Protein AF-A0AAW1RFY1-F1 (afdb_monomer_lite)

Foldseek 3Di:
DDDCPPPDPVNVVVVVLLLLLLLLLQLLLLLLLCLLLFPLSLLSNLLSLLQCVQLQNDLVSSLVNVVVVCVVVVNPQDDPVSSVVSSLLSLLSNLLCVVFVQHHHPNNVVVVVVCVVVPDDQDPVSVVSNVLLVVLVVVQVVQDALVNLVVVCVVVQDPVGDDLVRLVSSQSSNSSRSSLVSCLLQVGDTPDHRDDRPPDPDPPPDVPPPDDDPDDDDDDDDDDDDDDDDDDDDDDDDPDDPDDDDPPPPPPPDPPPRHDLSLQSLVSHPPVVVVVVCVVVPHPSVLSVLLSLLLLLLSLVSSVLLVRPSSLLSNLVSLLVCQQQQAFLANSLVSDDQSSQDSPSSHHNNPGDNGPDRRHSALSQLLSLLSLLLCVQVVPDHPPHDPDPRSSGHDDPPPDDDPVLVVSVVSNVLLVVLVVVVVCVCCVVVCVVCVVPDDDDDDDDDDDDVSVVVVVVVCVVVPDDPDDDDDDDDPCCCVPPVVNVSSVSSSVSSVSSVVVVVVVVVVVVVVVVVVD

Organism: NCBI:txid381761

Structure (mmCIF, N/CA/C/O backbone):
data_AF-A0AAW1RFY1-F1
#
_entry.id   AF-A0AAW1RFY1-F1
#
loop_
_atom_site.group_PDB
_atom_site.id
_atom_site.type_symbol
_atom_site.label_atom_id
_atom_site.label_alt_id
_atom_site.label_comp_id
_atom_site.label_asym_id
_atom_site.label_entity_id
_atom_site.label_seq_id
_atom_site.pdbx_PDB_ins_code
_atom_site.Cartn_x
_atom_site.Cartn_y
_atom_site.Cartn_z
_atom_site.occupancy
_atom_site.B_iso_or_equiv
_atom_site.auth_seq_id
_atom_site.auth_comp_id
_atom_site.auth_asym_id
_atom_site.auth_atom_id
_atom_site.pdbx_PDB_model_num
ATOM 1 N N . MET A 1 1 ? -30.418 -9.109 -32.592 1.00 55.09 1 MET A N 1
ATOM 2 C CA . MET A 1 1 ? -29.618 -8.504 -31.506 1.00 55.09 1 MET A CA 1
ATOM 3 C C . MET A 1 1 ? -28.865 -7.328 -32.094 1.00 55.09 1 MET A C 1
ATOM 5 O O . MET A 1 1 ? -28.155 -7.538 -33.068 1.00 55.09 1 MET A O 1
ATOM 9 N N . ALA A 1 2 ? -29.051 -6.119 -31.567 1.00 54.75 2 ALA A N 1
ATOM 10 C CA . ALA A 1 2 ? -28.163 -5.001 -31.875 1.00 54.75 2 ALA A CA 1
ATOM 11 C C . ALA A 1 2 ? -27.027 -5.028 -30.847 1.00 54.75 2 ALA A C 1
ATOM 13 O O . ALA A 1 2 ? -27.296 -4.957 -29.650 1.00 54.75 2 ALA A O 1
ATOM 14 N N . VAL A 1 3 ? -25.782 -5.195 -31.296 1.00 58.03 3 VAL A N 1
ATOM 15 C CA . VAL A 1 3 ? -24.619 -5.046 -30.412 1.00 58.03 3 VAL A CA 1
ATOM 16 C C . VAL A 1 3 ? -24.429 -3.552 -30.183 1.00 58.03 3 VAL A C 1
ATOM 18 O O . VAL A 1 3 ? -24.352 -2.792 -31.148 1.00 58.03 3 VAL A O 1
ATOM 21 N N . ASN A 1 4 ? -24.389 -3.126 -28.922 1.00 54.69 4 ASN A N 1
ATOM 22 C CA . ASN A 1 4 ? -24.299 -1.714 -28.567 1.00 54.69 4 ASN A CA 1
ATOM 23 C C . ASN A 1 4 ? -22.846 -1.221 -28.712 1.00 54.69 4 ASN A C 1
ATOM 25 O O . ASN A 1 4 ? -22.143 -1.021 -27.728 1.00 54.69 4 ASN A O 1
ATOM 29 N N . LEU A 1 5 ? -22.379 -1.083 -29.959 1.00 64.69 5 LEU A N 1
ATOM 30 C CA . LEU A 1 5 ? -20.998 -0.744 -30.356 1.00 64.69 5 LEU A CA 1
ATOM 31 C C . LEU A 1 5 ? -20.600 0.721 -30.058 1.00 64.69 5 LEU A C 1
ATOM 33 O O . LEU A 1 5 ? -19.771 1.299 -30.755 1.00 64.69 5 LEU A O 1
ATOM 37 N N . GLY A 1 6 ? -21.222 1.330 -29.050 1.00 56.12 6 GLY A N 1
ATOM 38 C CA . GLY A 1 6 ? -21.125 2.745 -28.711 1.00 56.12 6 GLY A CA 1
ATOM 39 C C . GLY A 1 6 ? -20.911 2.969 -27.220 1.00 56.12 6 GLY A C 1
ATOM 40 O O . GLY A 1 6 ? -21.649 3.745 -26.622 1.00 56.12 6 GLY A O 1
ATOM 41 N N . SER A 1 7 ? -19.902 2.314 -26.634 1.00 74.81 7 SER A N 1
ATOM 42 C CA . SER A 1 7 ? -19.208 2.919 -25.489 1.00 74.81 7 SER A CA 1
ATOM 43 C C . SER A 1 7 ? -18.708 4.287 -25.954 1.00 74.81 7 SER A C 1
ATOM 45 O O . SER A 1 7 ? -18.074 4.398 -27.010 1.00 74.81 7 SER A O 1
ATOM 47 N N . SER A 1 8 ? -19.093 5.339 -25.241 1.00 86.94 8 SER A N 1
ATOM 48 C CA . SER A 1 8 ? -18.718 6.699 -25.593 1.00 86.94 8 SER A CA 1
ATOM 49 C C . SER A 1 8 ? -17.214 6.865 -25.429 1.00 86.94 8 SER A C 1
ATOM 51 O O . SER A 1 8 ? -16.601 6.304 -24.523 1.00 86.94 8 SER A O 1
ATOM 53 N N . ARG A 1 9 ? -16.615 7.724 -26.257 1.00 87.69 9 ARG A N 1
ATOM 54 C CA . ARG A 1 9 ? -15.227 8.154 -26.052 1.00 87.69 9 ARG A CA 1
ATOM 55 C C . ARG A 1 9 ? -15.022 8.723 -24.637 1.00 87.69 9 ARG A C 1
ATOM 57 O O . ARG A 1 9 ? -13.976 8.492 -24.050 1.00 87.69 9 ARG A O 1
ATOM 64 N N . ALA A 1 10 ? -16.036 9.403 -24.095 1.00 88.88 10 ALA A N 1
ATOM 65 C CA . ALA A 1 10 ? -16.016 9.923 -22.731 1.00 88.88 10 ALA A CA 1
ATOM 66 C C . ALA A 1 10 ? -15.965 8.812 -21.666 1.00 88.88 10 ALA A C 1
ATOM 68 O O . ALA A 1 10 ? -15.296 8.986 -20.655 1.00 88.88 10 ALA A O 1
ATOM 69 N N . ASP A 1 11 ? -16.613 7.666 -21.906 1.00 89.44 11 ASP A N 1
ATOM 70 C CA . ASP A 1 11 ? -16.596 6.527 -20.979 1.00 89.44 11 ASP A CA 1
ATOM 71 C C . ASP A 1 11 ? -15.180 5.930 -20.914 1.00 89.44 11 ASP A C 1
ATOM 73 O O . ASP A 1 11 ? -14.668 5.665 -19.832 1.00 89.44 11 ASP A O 1
ATOM 77 N N . GLN A 1 12 ? -14.518 5.799 -22.072 1.00 88.06 12 GLN A N 1
ATOM 78 C CA . GLN A 1 12 ? -13.139 5.300 -22.185 1.00 88.06 12 GLN A CA 1
ATOM 79 C C . GLN A 1 12 ? -12.105 6.269 -21.594 1.00 88.06 12 GLN A C 1
ATOM 81 O O . GLN A 1 12 ? -11.122 5.836 -20.997 1.00 88.06 12 GLN A O 1
ATOM 86 N N . GLU A 1 13 ? -12.311 7.579 -21.757 1.00 90.19 13 GLU A N 1
ATOM 87 C CA . GLU A 1 13 ? -11.468 8.603 -21.129 1.00 90.19 13 GLU A CA 1
ATOM 88 C C . GLU A 1 13 ? -11.658 8.601 -19.599 1.00 90.19 13 GLU A C 1
ATOM 90 O O . GLU A 1 13 ? -10.671 8.629 -18.867 1.00 90.19 13 GLU A O 1
ATOM 95 N N . GLN A 1 14 ? -12.892 8.437 -19.104 1.00 91.75 14 GLN A N 1
ATOM 96 C CA . GLN A 1 14 ? -13.173 8.296 -17.670 1.00 91.75 14 GLN A CA 1
ATOM 97 C C . GLN A 1 14 ? -12.602 6.996 -17.072 1.00 91.75 14 GLN A C 1
ATOM 99 O O . GLN A 1 14 ? -12.083 7.018 -15.957 1.00 91.75 14 GLN A O 1
ATOM 104 N N . GLU A 1 15 ? -12.687 5.866 -17.779 1.00 90.75 15 GLU A N 1
ATOM 105 C CA . GLU A 1 15 ? -12.119 4.585 -17.335 1.00 90.75 15 GLU A CA 1
ATOM 106 C C . GLU A 1 15 ? -10.586 4.654 -17.244 1.00 90.75 15 GLU A C 1
ATOM 108 O O . GLU A 1 15 ? -10.008 4.213 -16.250 1.00 90.75 15 GLU A O 1
ATOM 113 N N . ALA A 1 16 ? -9.925 5.294 -18.216 1.00 91.06 16 ALA A N 1
ATOM 114 C CA . ALA A 1 16 ? -8.481 5.529 -18.181 1.00 91.06 16 ALA A CA 1
ATOM 115 C C . ALA A 1 16 ? -8.053 6.469 -17.033 1.00 91.06 16 ALA A C 1
ATOM 117 O O . ALA A 1 16 ? -7.036 6.217 -16.384 1.00 91.06 16 ALA A O 1
ATOM 118 N N . ASP A 1 17 ? -8.835 7.512 -16.733 1.00 93.69 17 ASP A N 1
ATOM 119 C CA . ASP A 1 17 ? -8.596 8.384 -15.573 1.00 93.69 17 ASP A CA 1
ATOM 120 C C . ASP A 1 17 ? -8.764 7.632 -14.238 1.00 93.69 17 ASP A C 1
ATOM 122 O O . ASP A 1 17 ? -8.013 7.880 -13.290 1.00 93.69 17 ASP A O 1
ATOM 126 N N . GLN A 1 18 ? -9.719 6.698 -14.148 1.00 93.94 18 GLN A N 1
ATOM 127 C CA . GLN A 1 18 ? -9.914 5.845 -12.968 1.00 93.94 18 GLN A CA 1
ATOM 128 C C . GLN A 1 18 ? -8.784 4.815 -12.810 1.00 93.94 18 GLN A C 1
ATOM 130 O O . GLN A 1 18 ? -8.257 4.660 -11.706 1.00 93.94 18 GLN A O 1
ATOM 135 N N . GLU A 1 19 ? -8.354 4.174 -13.902 1.00 94.12 19 GLU A N 1
ATOM 136 C CA . GLU A 1 19 ? -7.176 3.296 -13.955 1.00 94.12 19 GLU A CA 1
ATOM 137 C C . GLU A 1 19 ? -5.923 4.032 -13.435 1.00 94.12 19 GLU A C 1
ATOM 139 O O . GLU A 1 19 ? -5.240 3.561 -12.520 1.00 94.12 19 GLU A O 1
ATOM 144 N N . LEU A 1 20 ? -5.661 5.235 -13.955 1.00 95.75 20 LEU A N 1
ATOM 145 C CA . LEU A 1 20 ? -4.524 6.072 -13.566 1.00 95.75 20 LEU A CA 1
ATOM 146 C C . LEU A 1 20 ? -4.574 6.492 -12.085 1.00 95.75 20 LEU A C 1
ATOM 148 O O . LEU A 1 20 ? -3.550 6.454 -11.397 1.00 95.75 20 LEU A O 1
ATOM 152 N N . GLN A 1 21 ? -5.754 6.846 -11.566 1.00 95.81 21 GLN A N 1
ATOM 153 C CA . GLN A 1 21 ? -5.946 7.158 -10.143 1.00 95.81 21 GLN A CA 1
ATOM 154 C C . GLN A 1 21 ? -5.732 5.932 -9.240 1.00 95.81 21 GLN A C 1
ATOM 156 O O . GLN A 1 21 ? -5.137 6.067 -8.166 1.00 95.81 21 GLN A O 1
ATOM 161 N N . GLY A 1 22 ? -6.151 4.740 -9.679 1.00 95.25 22 GLY A N 1
ATOM 162 C CA . GLY A 1 22 ? -5.901 3.472 -8.989 1.00 95.25 22 GLY A CA 1
ATOM 163 C C . GLY A 1 22 ? -4.406 3.196 -8.826 1.00 95.25 22 GLY A C 1
ATOM 164 O O . GLY A 1 22 ? -3.923 3.027 -7.700 1.00 95.25 22 GLY A O 1
ATOM 165 N N . TYR A 1 23 ? -3.647 3.250 -9.925 1.00 96.62 23 TYR A N 1
ATOM 166 C CA . TYR A 1 23 ? -2.191 3.075 -9.888 1.00 96.62 23 TYR A CA 1
ATOM 167 C C . TYR A 1 23 ? -1.475 4.172 -9.090 1.00 96.62 23 TYR A C 1
ATOM 169 O O . TYR A 1 23 ? -0.551 3.861 -8.339 1.00 96.62 23 TYR A O 1
ATOM 177 N N . LEU A 1 24 ? -1.905 5.437 -9.175 1.00 97.31 24 LEU A N 1
ATOM 178 C CA . LEU A 1 24 ? -1.331 6.515 -8.362 1.00 97.31 24 LEU A CA 1
ATOM 179 C C . LEU A 1 24 ? -1.543 6.266 -6.858 1.00 97.31 24 LEU A C 1
ATOM 181 O O . LEU A 1 24 ? -0.596 6.390 -6.078 1.00 97.31 24 LEU A O 1
ATOM 185 N N . ARG A 1 25 ? -2.760 5.883 -6.441 1.00 96.81 25 ARG A N 1
ATOM 186 C CA . ARG A 1 25 ? -3.075 5.556 -5.037 1.00 96.81 25 ARG A CA 1
ATOM 187 C C . ARG A 1 25 ? -2.219 4.387 -4.543 1.00 96.81 25 ARG A C 1
ATOM 189 O O . ARG A 1 25 ? -1.639 4.476 -3.460 1.00 96.81 25 ARG A O 1
ATOM 196 N N . ALA A 1 26 ? -2.090 3.331 -5.346 1.00 97.38 26 ALA A N 1
ATOM 197 C CA . ALA A 1 26 ? -1.235 2.185 -5.051 1.00 97.38 26 ALA A CA 1
ATOM 198 C C . ALA A 1 26 ? 0.246 2.585 -4.904 1.00 97.38 26 ALA A C 1
ATOM 200 O O . ALA A 1 26 ? 0.906 2.191 -3.938 1.00 97.38 26 ALA A O 1
ATOM 201 N N . LEU A 1 27 ? 0.759 3.413 -5.817 1.00 97.75 27 LEU A N 1
ATOM 202 C CA . LEU A 1 27 ? 2.154 3.855 -5.838 1.00 97.75 27 LEU A CA 1
ATOM 203 C C . LEU A 1 27 ? 2.482 4.724 -4.621 1.00 97.75 27 LEU A C 1
ATOM 205 O O . LEU A 1 27 ? 3.508 4.507 -3.977 1.00 97.75 27 LEU A O 1
ATOM 209 N N . LEU A 1 28 ? 1.597 5.659 -4.265 1.00 97.12 28 LEU A N 1
ATOM 210 C CA . LEU A 1 28 ? 1.759 6.531 -3.099 1.00 97.12 28 LEU A CA 1
ATOM 211 C C . LEU A 1 28 ? 1.783 5.744 -1.786 1.00 97.12 28 LEU A C 1
ATOM 213 O O . LEU A 1 28 ? 2.684 5.947 -0.973 1.00 97.12 28 LEU A O 1
ATOM 217 N N . LEU A 1 29 ? 0.839 4.821 -1.583 1.00 97.00 29 LEU A N 1
ATOM 218 C CA . LEU A 1 29 ? 0.779 3.998 -0.369 1.00 97.00 29 LEU A CA 1
ATOM 219 C C . LEU A 1 29 ? 2.019 3.100 -0.227 1.00 97.00 29 LEU A C 1
ATOM 221 O O . LEU A 1 29 ? 2.617 3.036 0.850 1.00 97.00 29 LEU A O 1
ATOM 225 N N . ALA A 1 30 ? 2.468 2.479 -1.321 1.00 96.88 30 ALA A N 1
ATOM 226 C CA . ALA A 1 30 ? 3.682 1.668 -1.330 1.00 96.88 30 ALA A CA 1
ATOM 227 C C . ALA A 1 30 ? 4.953 2.513 -1.109 1.00 96.88 30 ALA A C 1
ATOM 229 O O . ALA A 1 30 ? 5.841 2.110 -0.355 1.00 96.88 30 ALA A O 1
ATOM 230 N N . TYR A 1 31 ? 5.023 3.717 -1.686 1.00 96.25 31 TYR A N 1
ATOM 231 C CA . TYR A 1 31 ? 6.104 4.678 -1.450 1.00 96.25 31 TYR A CA 1
ATOM 232 C C . TYR A 1 31 ? 6.188 5.081 0.030 1.00 96.25 31 TYR A C 1
ATOM 234 O O . TYR A 1 31 ? 7.243 4.933 0.652 1.00 96.25 31 TYR A O 1
ATOM 242 N N . LEU A 1 32 ? 5.073 5.510 0.624 1.00 94.38 32 LEU A N 1
ATOM 243 C CA . LEU A 1 32 ? 4.991 5.934 2.027 1.00 94.38 32 LEU A CA 1
ATOM 244 C C . LEU A 1 32 ? 5.374 4.803 2.994 1.00 94.38 32 LEU A C 1
ATOM 246 O O . LEU A 1 32 ? 6.128 5.020 3.943 1.00 94.38 32 LEU A O 1
ATOM 250 N N . ALA A 1 33 ? 4.939 3.575 2.714 1.00 93.88 33 ALA A N 1
ATOM 251 C CA . ALA A 1 33 ? 5.344 2.391 3.465 1.00 93.88 33 ALA A CA 1
ATOM 252 C C . ALA A 1 33 ? 6.834 2.033 3.282 1.00 93.88 33 ALA A C 1
ATOM 254 O O . ALA A 1 33 ? 7.498 1.615 4.232 1.00 93.88 33 ALA A O 1
ATOM 255 N N . SER A 1 34 ? 7.404 2.235 2.091 1.00 93.44 34 SER A N 1
ATOM 256 C CA . SER A 1 34 ? 8.819 1.941 1.823 1.00 93.44 34 SER A CA 1
ATOM 257 C C . SER A 1 34 ? 9.792 2.884 2.549 1.00 93.44 34 SER A C 1
ATOM 259 O O . SER A 1 34 ? 10.891 2.455 2.908 1.00 93.44 34 SER A O 1
ATOM 261 N N . GLN A 1 35 ? 9.382 4.124 2.867 1.00 90.50 35 GLN A N 1
ATOM 262 C CA . GLN A 1 35 ? 10.161 5.032 3.729 1.00 90.50 35 GLN A CA 1
ATOM 263 C C . GLN A 1 35 ? 10.382 4.439 5.132 1.00 90.50 35 GLN A C 1
ATOM 265 O O . GLN A 1 35 ? 11.430 4.659 5.742 1.00 90.50 35 GLN A O 1
ATOM 270 N N . ASN A 1 36 ? 9.469 3.581 5.606 1.00 84.44 36 ASN A N 1
ATOM 271 C CA . ASN A 1 36 ? 9.629 2.774 6.821 1.00 84.44 36 ASN A CA 1
ATOM 272 C C . ASN A 1 36 ? 10.553 1.549 6.610 1.00 84.44 36 ASN A C 1
ATOM 274 O O . ASN A 1 36 ? 10.351 0.478 7.183 1.00 84.44 36 ASN A O 1
ATOM 278 N N . ARG A 1 37 ? 11.558 1.693 5.735 1.00 87.81 37 ARG A N 1
ATOM 279 C CA . ARG A 1 37 ? 12.596 0.710 5.373 1.00 87.81 37 ARG A CA 1
ATOM 280 C C . ARG A 1 37 ? 12.092 -0.652 4.873 1.00 87.81 37 ARG A C 1
ATOM 282 O O . ARG A 1 37 ? 12.884 -1.587 4.777 1.00 87.81 37 ARG A O 1
ATOM 289 N N . SER A 1 38 ? 10.805 -0.776 4.548 1.00 90.31 38 SER A N 1
ATOM 290 C CA . SER A 1 38 ? 10.184 -2.039 4.147 1.00 90.31 38 SER A CA 1
ATOM 291 C C . SER A 1 38 ? 10.532 -2.398 2.700 1.00 90.31 38 SER A C 1
ATOM 293 O O . SER A 1 38 ? 10.093 -1.739 1.754 1.00 90.31 38 SER A O 1
ATOM 295 N N . LEU A 1 39 ? 11.299 -3.480 2.523 1.00 91.00 39 LEU A N 1
ATOM 296 C CA . LEU A 1 39 ? 11.521 -4.098 1.211 1.00 91.00 39 LEU A CA 1
ATOM 297 C C . LEU A 1 39 ? 10.208 -4.581 0.596 1.00 91.00 39 LEU A C 1
ATOM 299 O O . LEU A 1 39 ? 10.023 -4.455 -0.610 1.00 91.00 39 LEU A O 1
ATOM 303 N N . PHE A 1 40 ? 9.304 -5.124 1.413 1.00 92.69 40 PHE A N 1
ATOM 304 C CA . PHE A 1 40 ? 8.016 -5.617 0.945 1.00 92.69 40 PHE A CA 1
ATOM 305 C C . PHE A 1 40 ? 7.193 -4.493 0.302 1.00 92.69 40 PHE A C 1
ATOM 307 O O . PHE A 1 40 ? 6.731 -4.633 -0.829 1.00 92.69 40 PHE A O 1
ATOM 314 N N . ALA A 1 41 ? 7.131 -3.325 0.947 1.00 94.38 41 ALA A N 1
ATOM 315 C CA . ALA A 1 41 ? 6.520 -2.133 0.366 1.00 94.38 41 ALA A CA 1
ATOM 316 C C . ALA A 1 41 ? 7.241 -1.651 -0.909 1.00 94.38 41 ALA A C 1
ATOM 318 O O . ALA A 1 41 ? 6.589 -1.234 -1.862 1.00 94.38 41 ALA A O 1
ATOM 319 N N . ALA A 1 42 ? 8.572 -1.763 -0.981 1.00 94.56 42 ALA A N 1
ATOM 320 C CA . ALA A 1 42 ? 9.310 -1.462 -2.210 1.00 94.56 42 ALA A CA 1
ATOM 321 C C . ALA A 1 42 ? 9.014 -2.464 -3.348 1.00 94.56 42 ALA A C 1
ATOM 323 O O . ALA A 1 42 ? 8.903 -2.047 -4.500 1.00 94.56 42 ALA A O 1
ATOM 324 N N . ARG A 1 43 ? 8.806 -3.758 -3.049 1.00 94.75 43 ARG A N 1
ATOM 325 C CA . ARG A 1 43 ? 8.310 -4.750 -4.026 1.00 94.75 43 ARG A CA 1
ATOM 326 C C . ARG A 1 43 ? 6.885 -4.406 -4.475 1.00 94.75 43 ARG A C 1
ATOM 328 O O . ARG A 1 43 ? 6.623 -4.453 -5.669 1.00 94.75 43 ARG A O 1
ATOM 335 N N . CYS A 1 44 ? 6.010 -3.966 -3.569 1.00 96.00 44 CYS A N 1
ATOM 336 C CA . CYS A 1 44 ? 4.657 -3.489 -3.894 1.00 96.00 44 CYS A CA 1
ATOM 337 C C . CYS A 1 44 ? 4.667 -2.244 -4.810 1.00 96.00 44 CYS A C 1
ATOM 339 O O . CYS A 1 44 ? 3.882 -2.157 -5.757 1.00 96.00 44 CYS A O 1
ATOM 341 N N . LEU A 1 45 ? 5.594 -1.302 -4.588 1.00 97.06 45 LEU A N 1
ATOM 342 C CA . LEU A 1 45 ? 5.804 -0.140 -5.463 1.00 97.06 45 LEU A CA 1
ATOM 343 C C . LEU A 1 45 ? 6.258 -0.585 -6.857 1.00 97.06 45 LEU A C 1
ATOM 345 O O . LEU A 1 45 ? 5.671 -0.176 -7.854 1.00 97.06 45 LEU A O 1
ATOM 349 N N . VAL A 1 46 ? 7.249 -1.477 -6.925 1.00 96.62 46 VAL A N 1
ATOM 350 C CA . VAL A 1 46 ? 7.742 -2.054 -8.185 1.00 96.62 46 VAL A CA 1
ATOM 351 C C . VAL A 1 46 ? 6.636 -2.807 -8.932 1.00 96.62 46 VAL A C 1
ATOM 353 O O . VAL A 1 46 ? 6.480 -2.597 -10.130 1.00 96.62 46 VAL A O 1
ATOM 356 N N . GLN A 1 47 ? 5.820 -3.616 -8.248 1.00 95.81 47 GLN A N 1
ATOM 357 C CA . GLN A 1 47 ? 4.653 -4.276 -8.848 1.00 95.81 47 GLN A CA 1
ATOM 358 C C . GLN A 1 47 ? 3.655 -3.264 -9.428 1.00 95.81 47 GLN A C 1
ATOM 360 O O . GLN A 1 47 ? 3.137 -3.470 -10.523 1.00 95.81 47 GLN A O 1
ATOM 365 N N . THR A 1 48 ? 3.422 -2.149 -8.730 1.00 97.00 48 THR A N 1
ATOM 366 C CA . THR A 1 48 ? 2.548 -1.074 -9.222 1.00 97.00 48 THR A CA 1
ATOM 367 C C . THR A 1 48 ? 3.114 -0.443 -10.495 1.00 97.00 48 THR A C 1
ATOM 369 O O . THR A 1 48 ? 2.387 -0.269 -11.469 1.00 97.00 48 THR A O 1
ATOM 372 N N . CYS A 1 49 ? 4.421 -0.159 -10.530 1.00 97.50 49 CYS A N 1
ATOM 373 C CA . CYS A 1 49 ? 5.097 0.343 -11.728 1.00 97.50 49 CYS A CA 1
ATOM 374 C C . CYS A 1 49 ? 5.086 -0.669 -12.887 1.00 97.50 49 CYS A C 1
ATOM 376 O O . CYS A 1 49 ? 5.017 -0.251 -14.039 1.00 97.50 49 CYS A O 1
ATOM 378 N N . ILE A 1 50 ? 5.122 -1.976 -12.602 1.00 96.06 50 ILE A N 1
ATOM 379 C CA . ILE A 1 50 ? 5.014 -3.042 -13.610 1.00 96.06 50 ILE A CA 1
ATOM 380 C C . ILE A 1 50 ? 3.644 -3.018 -14.290 1.00 96.06 50 ILE A C 1
ATOM 382 O O . ILE A 1 50 ? 3.594 -2.957 -15.516 1.00 96.06 50 ILE A O 1
ATOM 386 N N . GLU A 1 51 ? 2.539 -3.016 -13.543 1.00 95.31 51 GLU A N 1
ATOM 387 C CA . GLU A 1 51 ? 1.213 -2.989 -14.178 1.00 95.31 51 GLU A CA 1
ATOM 388 C C . GLU A 1 51 ? 0.914 -1.632 -14.828 1.00 95.31 51 GLU A C 1
ATOM 390 O O . GLU A 1 51 ? 0.389 -1.613 -15.937 1.00 95.31 51 GLU A O 1
ATOM 395 N N . ALA A 1 52 ? 1.337 -0.511 -14.231 1.00 95.69 52 ALA A N 1
ATOM 396 C CA . ALA A 1 52 ? 1.216 0.806 -14.863 1.00 95.69 52 ALA A CA 1
ATOM 397 C C . ALA A 1 52 ? 1.963 0.864 -16.213 1.00 95.69 52 ALA A C 1
ATOM 399 O O . ALA A 1 52 ? 1.378 1.266 -17.221 1.00 95.69 52 ALA A O 1
ATOM 400 N N . HIS A 1 53 ? 3.213 0.376 -16.270 1.00 95.56 53 HIS A N 1
ATOM 401 C CA . HIS A 1 53 ? 3.963 0.217 -17.525 1.00 95.56 53 HIS A CA 1
ATOM 402 C C . HIS A 1 53 ? 3.189 -0.636 -18.527 1.00 95.56 53 HIS A C 1
ATOM 404 O O . HIS A 1 53 ? 3.027 -0.233 -19.674 1.00 95.56 53 HIS A O 1
ATOM 410 N N . ARG A 1 54 ? 2.671 -1.796 -18.107 1.00 94.31 54 ARG A N 1
ATOM 411 C CA . ARG A 1 54 ? 1.968 -2.729 -19.002 1.00 94.31 54 ARG A CA 1
ATOM 412 C C . ARG A 1 54 ? 0.632 -2.171 -19.502 1.00 94.31 54 ARG A C 1
ATOM 414 O O . ARG A 1 54 ? 0.299 -2.408 -20.661 1.00 94.31 54 ARG A O 1
ATOM 421 N N . SER A 1 55 ? -0.077 -1.365 -18.712 1.00 93.19 55 SER A N 1
ATOM 422 C CA . SER A 1 55 ? -1.231 -0.566 -19.160 1.00 93.19 55 SER A CA 1
ATOM 423 C C . SER A 1 55 ? -0.855 0.649 -20.026 1.00 93.19 55 SER A C 1
ATOM 425 O O . SER A 1 55 ? -1.737 1.290 -20.598 1.00 93.19 55 SER A O 1
ATOM 427 N N . GLY A 1 56 ? 0.438 0.925 -20.225 1.00 93.50 56 GLY A N 1
ATOM 428 C CA . GLY A 1 56 ? 0.938 1.989 -21.101 1.00 93.50 56 GLY A CA 1
ATOM 429 C C . GLY A 1 56 ? 0.962 3.372 -20.453 1.00 93.50 56 GLY A C 1
ATOM 430 O O . GLY A 1 56 ? 1.034 4.369 -21.167 1.00 93.50 56 GLY A O 1
ATOM 431 N N . ILE A 1 57 ? 0.889 3.436 -19.123 1.00 93.94 57 ILE A N 1
ATOM 432 C CA . ILE A 1 57 ? 0.949 4.676 -18.348 1.00 93.94 57 ILE A CA 1
ATOM 433 C C . ILE A 1 57 ? 2.407 5.126 -18.255 1.00 93.94 57 ILE A C 1
ATOM 435 O O . ILE A 1 57 ? 3.275 4.394 -17.772 1.00 93.94 57 ILE A O 1
ATOM 439 N N . SER A 1 58 ? 2.684 6.345 -18.713 1.00 93.69 58 SER A N 1
ATOM 440 C CA . SER A 1 58 ? 4.022 6.925 -18.673 1.00 93.69 58 SER A CA 1
ATOM 441 C C . SER A 1 58 ? 4.306 7.623 -17.340 1.00 93.69 58 SER A C 1
ATOM 443 O O . SER A 1 58 ? 3.407 7.985 -16.578 1.00 93.69 58 SER A O 1
ATOM 445 N N . LEU A 1 59 ? 5.587 7.909 -17.085 1.00 94.81 59 LEU A N 1
ATOM 446 C CA . LEU A 1 59 ? 6.001 8.725 -15.940 1.00 94.81 59 LEU A CA 1
ATOM 447 C C . LEU A 1 59 ? 5.324 10.111 -15.926 1.00 94.81 59 LEU A C 1
ATOM 449 O O . LEU A 1 59 ? 5.043 10.643 -14.856 1.00 94.81 59 LEU A O 1
ATOM 453 N N . ARG A 1 60 ? 5.038 10.677 -17.106 1.00 93.31 60 ARG A N 1
ATOM 454 C CA . ARG A 1 60 ? 4.402 11.992 -17.255 1.00 93.31 60 ARG A CA 1
ATOM 455 C C . ARG A 1 60 ? 2.924 11.969 -16.859 1.00 93.31 60 ARG A C 1
ATOM 457 O O . ARG A 1 60 ? 2.415 12.958 -16.339 1.00 93.31 60 ARG A O 1
ATOM 464 N N . ASP A 1 61 ? 2.249 10.844 -17.072 1.00 94.81 61 ASP A N 1
ATOM 465 C CA . ASP A 1 61 ? 0.852 10.669 -16.672 1.00 94.81 61 ASP A CA 1
ATOM 466 C C . ASP A 1 61 ? 0.756 10.538 -15.144 1.00 94.81 61 ASP A C 1
ATOM 468 O O . ASP A 1 61 ? -0.106 11.156 -14.522 1.00 94.81 61 ASP A O 1
ATOM 472 N N . LEU A 1 62 ? 1.714 9.837 -14.520 1.00 96.50 62 LEU A N 1
ATOM 473 C CA . LEU A 1 62 ? 1.867 9.787 -13.059 1.00 96.50 62 LEU A CA 1
ATOM 474 C C . LEU A 1 62 ? 2.218 11.161 -12.458 1.00 96.50 62 LEU A C 1
ATOM 476 O O . LEU A 1 62 ? 1.664 11.527 -11.424 1.00 96.50 62 LEU A O 1
ATOM 480 N N . GLU A 1 63 ? 3.093 11.942 -13.099 1.00 95.94 63 GLU A N 1
ATOM 481 C CA . GLU A 1 63 ? 3.428 13.325 -12.709 1.00 95.94 63 GLU A CA 1
ATOM 482 C C . GLU A 1 63 ? 2.202 14.252 -12.785 1.00 95.94 63 GLU A C 1
ATOM 484 O O . GLU A 1 63 ? 1.916 15.001 -11.842 1.00 95.94 63 GLU A O 1
ATOM 489 N N . GLY A 1 64 ? 1.430 14.163 -13.873 1.00 95.44 64 GLY A N 1
ATOM 490 C CA . GLY A 1 64 ? 0.182 14.905 -14.048 1.00 95.44 64 GLY A CA 1
ATOM 491 C C . GLY A 1 64 ? -0.869 14.525 -13.004 1.00 95.44 64 GLY A C 1
ATOM 492 O O . GLY A 1 64 ? -1.414 15.400 -12.326 1.00 95.44 64 GLY A O 1
ATOM 493 N N . ALA A 1 65 ? -1.106 13.227 -12.810 1.00 96.50 65 ALA A N 1
ATOM 494 C CA . ALA A 1 65 ? -2.063 12.723 -11.830 1.00 96.50 65 ALA A CA 1
ATOM 495 C C . ALA A 1 65 ? -1.660 13.078 -10.387 1.00 96.50 65 ALA A C 1
ATOM 497 O O . ALA A 1 65 ? -2.512 13.502 -9.606 1.00 96.50 65 ALA A O 1
ATOM 498 N N . LEU A 1 66 ? -0.368 12.994 -10.039 1.00 96.31 66 LEU A N 1
ATOM 499 C CA . LEU A 1 66 ? 0.145 13.421 -8.732 1.00 96.31 66 LEU A CA 1
ATOM 500 C C . LEU A 1 66 ? -0.050 14.925 -8.509 1.00 96.31 66 LEU A C 1
ATOM 502 O O . LEU A 1 66 ? -0.438 15.336 -7.415 1.00 96.31 66 LEU A O 1
ATOM 506 N N . THR A 1 67 ? 0.152 15.740 -9.546 1.00 95.50 67 THR A N 1
ATOM 507 C CA . THR A 1 67 ? -0.099 17.188 -9.490 1.00 95.50 67 THR A CA 1
ATOM 508 C C . THR A 1 67 ? -1.581 17.483 -9.227 1.00 95.50 67 THR A C 1
ATOM 510 O O . THR A 1 67 ? -1.906 18.288 -8.351 1.00 95.50 67 THR A O 1
ATOM 513 N N . VAL A 1 68 ? -2.497 16.798 -9.921 1.00 95.31 68 VAL A N 1
ATOM 514 C CA . VAL A 1 68 ? -3.952 16.942 -9.717 1.00 95.31 68 VAL A CA 1
ATOM 515 C C . VAL A 1 68 ? -4.372 16.471 -8.321 1.00 95.31 68 VAL A C 1
ATOM 517 O O . VAL A 1 68 ? -5.071 17.204 -7.619 1.00 95.31 68 VAL A O 1
ATOM 520 N N . ALA A 1 69 ? -3.906 15.302 -7.876 1.00 93.75 69 ALA A N 1
ATOM 521 C CA . ALA A 1 69 ? -4.192 14.780 -6.540 1.00 93.75 69 ALA A CA 1
ATOM 522 C C . ALA A 1 69 ? -3.633 15.696 -5.433 1.00 93.75 69 ALA A C 1
ATOM 524 O O . ALA A 1 69 ? -4.295 15.926 -4.418 1.00 93.75 69 ALA A O 1
ATOM 525 N N . GLY A 1 70 ? -2.451 16.286 -5.640 1.00 91.38 70 GLY A N 1
ATOM 526 C CA . GLY A 1 70 ? -1.865 17.283 -4.744 1.00 91.38 70 GLY A CA 1
ATOM 527 C C . GLY A 1 70 ? -2.728 18.541 -4.617 1.00 91.38 70 GLY A C 1
ATOM 528 O O . GLY A 1 70 ? -2.970 18.998 -3.499 1.00 91.38 70 GLY A O 1
ATOM 529 N N . LEU A 1 71 ? -3.255 19.061 -5.732 1.00 92.19 71 LEU A N 1
ATOM 530 C CA . LEU A 1 71 ? -4.174 20.209 -5.746 1.00 92.19 71 LEU A CA 1
ATOM 531 C C . LEU A 1 71 ? -5.508 19.895 -5.048 1.00 92.19 71 LEU A C 1
ATOM 533 O O . LEU A 1 71 ? -5.964 20.687 -4.224 1.00 92.19 71 LEU A O 1
ATOM 537 N N . GLN A 1 72 ? -6.101 18.728 -5.321 1.00 90.19 72 GLN A N 1
ATOM 538 C CA . GLN A 1 72 ? -7.318 18.253 -4.643 1.00 90.19 72 GLN A CA 1
ATOM 539 C C . GLN A 1 72 ? -7.109 18.091 -3.126 1.00 90.19 72 GLN A C 1
ATOM 541 O O . GLN A 1 72 ? -7.994 18.424 -2.341 1.00 90.19 72 GLN A O 1
ATOM 546 N N . SER A 1 73 ? -5.915 17.662 -2.706 1.00 87.31 73 SER A N 1
ATOM 547 C CA . SER A 1 73 ? -5.522 17.493 -1.297 1.00 87.31 73 SER A CA 1
ATOM 548 C C . SER A 1 73 ? -5.054 18.793 -0.618 1.00 87.31 73 SER A C 1
ATOM 550 O O . SER A 1 73 ? -4.335 18.745 0.382 1.00 87.31 73 SER A O 1
ATOM 552 N N . GLY A 1 74 ? -5.365 19.969 -1.179 1.00 86.19 74 GLY A N 1
ATOM 553 C CA . GLY A 1 74 ? -4.972 21.266 -0.610 1.00 86.19 74 GLY A CA 1
ATOM 554 C C . GLY A 1 74 ? -3.455 21.483 -0.503 1.00 86.19 74 GLY A C 1
ATOM 555 O O . GLY A 1 74 ? -3.005 22.256 0.341 1.00 86.19 74 GLY A O 1
ATOM 556 N N . GLY A 1 75 ? -2.659 20.776 -1.312 1.00 78.94 75 GLY A N 1
ATOM 557 C CA . GLY A 1 75 ? -1.195 20.794 -1.281 1.00 78.94 75 GLY A CA 1
ATOM 558 C C . GLY A 1 75 ? -0.544 19.923 -0.197 1.00 78.94 75 GLY A C 1
ATOM 559 O O . GLY A 1 75 ? 0.674 19.965 -0.063 1.00 78.94 75 GLY A O 1
ATOM 560 N N . GLN A 1 76 ? -1.310 19.138 0.574 1.00 80.94 76 GLN A N 1
ATOM 561 C CA . GLN A 1 76 ? -0.806 18.409 1.756 1.00 80.94 76 GLN A CA 1
ATOM 562 C C . GLN A 1 76 ? -0.508 16.912 1.525 1.00 80.94 76 GLN A C 1
ATOM 564 O O . GLN A 1 76 ? -0.171 16.207 2.472 1.00 80.94 76 GLN A O 1
ATOM 569 N N . LEU A 1 77 ? -0.623 16.412 0.289 1.00 87.88 77 LEU A N 1
ATOM 570 C CA . LEU A 1 77 ? -0.519 14.975 -0.027 1.00 87.88 77 LEU A CA 1
ATOM 571 C C . LEU A 1 77 ? 0.885 14.380 0.205 1.00 87.88 77 LEU A C 1
ATOM 573 O O . LEU A 1 77 ? 1.011 13.259 0.691 1.00 87.88 77 LEU A O 1
ATOM 577 N N . LEU A 1 78 ? 1.920 15.134 -0.172 1.00 91.88 78 LEU A N 1
ATOM 578 C CA . LEU A 1 78 ? 3.351 14.838 -0.036 1.00 91.88 78 LEU A CA 1
ATOM 579 C C . LEU A 1 78 ? 4.114 16.169 -0.046 1.00 91.88 78 LEU A C 1
ATOM 581 O O . LEU A 1 78 ? 3.710 17.088 -0.766 1.00 91.88 78 LEU A O 1
ATOM 585 N N . ALA A 1 79 ? 5.244 16.272 0.654 1.00 91.19 79 ALA A N 1
ATOM 586 C CA . ALA A 1 79 ? 6.146 17.414 0.494 1.00 91.19 79 ALA A CA 1
ATOM 587 C C . ALA A 1 79 ? 6.785 17.422 -0.918 1.00 91.19 79 ALA A C 1
ATOM 589 O O . ALA A 1 79 ? 6.972 16.351 -1.497 1.00 91.19 79 ALA A O 1
ATOM 590 N N . PRO A 1 80 ? 7.191 18.578 -1.485 1.00 92.12 80 PRO A N 1
ATOM 591 C CA . PRO A 1 80 ? 7.726 18.639 -2.854 1.00 92.12 80 PRO A CA 1
ATOM 592 C C . PRO A 1 80 ? 8.905 17.686 -3.115 1.00 92.12 80 PRO A C 1
ATOM 594 O O . PRO A 1 80 ? 8.907 16.962 -4.104 1.00 92.12 80 PRO A O 1
ATOM 597 N N . LEU A 1 81 ? 9.850 17.588 -2.170 1.00 90.88 81 LEU A N 1
ATOM 598 C CA . LEU A 1 81 ? 10.972 16.644 -2.251 1.00 90.88 81 LEU A CA 1
ATOM 599 C C . LEU A 1 81 ? 10.513 15.174 -2.247 1.00 90.88 81 LEU A C 1
ATOM 601 O O . LEU A 1 81 ? 11.150 14.324 -2.863 1.00 90.88 81 LEU A O 1
ATOM 605 N N . GLU A 1 82 ? 9.411 14.853 -1.566 1.00 92.12 82 GLU A N 1
ATOM 606 C CA . GLU A 1 82 ? 8.837 13.504 -1.557 1.00 92.12 82 GLU A CA 1
ATOM 607 C C . GLU A 1 82 ? 8.112 13.193 -2.870 1.00 92.12 82 GLU A C 1
ATOM 609 O O . GLU A 1 82 ? 8.189 12.059 -3.334 1.00 92.12 82 GLU A O 1
ATOM 614 N N . GLN A 1 83 ? 7.473 14.186 -3.499 1.00 94.25 83 GLN A N 1
ATOM 615 C CA . GLN A 1 83 ? 6.883 14.060 -4.838 1.00 94.25 83 GLN A CA 1
ATOM 616 C C . GLN A 1 83 ? 7.974 13.799 -5.886 1.00 94.25 83 GLN A C 1
ATOM 618 O O . GLN A 1 83 ? 7.903 12.809 -6.614 1.00 94.25 83 GLN A O 1
ATOM 623 N N . GLU A 1 84 ? 9.032 14.620 -5.901 1.00 93.38 84 GLU A N 1
ATOM 624 C CA . GLU A 1 84 ? 10.216 14.421 -6.751 1.00 93.38 84 GLU A CA 1
ATOM 625 C C . GLU A 1 84 ? 10.861 13.046 -6.519 1.00 93.38 84 GLU A C 1
ATOM 627 O O . GLU A 1 84 ? 11.240 12.361 -7.468 1.00 93.38 84 GLU A O 1
ATOM 632 N N . THR A 1 85 ? 10.951 12.607 -5.260 1.00 92.94 85 THR A N 1
ATOM 633 C CA . THR A 1 85 ? 11.508 11.297 -4.898 1.00 92.94 85 THR A CA 1
ATOM 634 C C . THR A 1 85 ? 10.624 10.149 -5.394 1.00 92.94 85 THR A C 1
ATOM 636 O O . THR A 1 85 ? 11.140 9.227 -6.024 1.00 92.94 85 THR A O 1
ATOM 639 N N . ALA A 1 86 ? 9.309 10.200 -5.166 1.00 94.94 86 ALA A N 1
ATOM 640 C CA . ALA A 1 86 ? 8.370 9.167 -5.604 1.00 94.94 86 ALA A CA 1
ATOM 641 C C . ALA A 1 86 ? 8.332 9.039 -7.137 1.00 94.94 86 ALA A C 1
ATOM 643 O O . ALA A 1 86 ? 8.403 7.927 -7.663 1.00 94.94 86 ALA A O 1
ATOM 644 N N . LEU A 1 87 ? 8.306 10.166 -7.859 1.00 95.88 87 LEU A N 1
ATOM 645 C CA . LEU A 1 87 ? 8.383 10.190 -9.323 1.00 95.88 87 LEU A CA 1
ATOM 646 C C . LEU A 1 87 ? 9.752 9.720 -9.835 1.00 95.88 87 LEU A C 1
ATOM 648 O O . LEU A 1 87 ? 9.813 8.975 -10.808 1.00 95.88 87 LEU A O 1
ATOM 652 N N . SER A 1 88 ? 10.853 10.072 -9.167 1.00 95.38 88 SER A N 1
ATOM 653 C CA . SER A 1 88 ? 12.192 9.564 -9.501 1.00 95.38 88 SER A CA 1
ATOM 654 C C . SER A 1 88 ? 12.264 8.036 -9.375 1.00 95.38 88 SER A C 1
ATOM 656 O O . SER A 1 88 ? 12.756 7.360 -10.278 1.00 95.38 88 SER A O 1
ATOM 658 N N . TRP A 1 89 ? 11.701 7.467 -8.304 1.00 96.31 89 TRP A N 1
ATOM 659 C CA . TRP A 1 89 ? 11.636 6.016 -8.101 1.00 96.31 89 TRP A CA 1
ATOM 660 C C . TRP A 1 89 ? 10.756 5.329 -9.150 1.00 96.31 89 TRP A C 1
ATOM 662 O O . TRP A 1 89 ? 11.183 4.344 -9.755 1.00 96.31 89 TRP A O 1
ATOM 672 N N . ALA A 1 90 ? 9.567 5.878 -9.418 1.00 97.12 90 ALA A N 1
ATOM 673 C CA . ALA A 1 90 ? 8.697 5.413 -10.495 1.00 97.12 90 ALA A CA 1
ATOM 674 C C . ALA A 1 90 ? 9.433 5.437 -11.844 1.00 97.12 90 ALA A C 1
ATOM 676 O O . ALA A 1 90 ? 9.432 4.449 -12.572 1.00 97.12 90 ALA A O 1
ATOM 677 N N . GLY A 1 91 ? 10.145 6.528 -12.138 1.00 96.62 91 GLY A N 1
ATOM 678 C CA . GLY A 1 91 ? 10.962 6.687 -13.335 1.00 96.62 91 GLY A CA 1
ATOM 679 C C . GLY A 1 91 ? 12.060 5.634 -13.458 1.00 96.62 91 GLY A C 1
ATOM 680 O O . GLY A 1 91 ? 12.211 5.051 -14.527 1.00 96.62 91 GLY A O 1
ATOM 681 N N . PHE A 1 92 ? 12.786 5.319 -12.381 1.00 97.62 92 PHE A N 1
ATOM 682 C CA . PHE A 1 92 ? 13.782 4.242 -12.406 1.00 97.62 92 PHE A CA 1
ATOM 683 C C . PHE A 1 92 ? 13.163 2.864 -12.661 1.00 97.62 92 PHE A C 1
ATOM 685 O O . PHE A 1 92 ? 13.740 2.093 -13.429 1.00 97.62 92 PHE A O 1
ATOM 692 N N . ALA A 1 93 ? 11.998 2.559 -12.085 1.00 97.44 93 ALA A N 1
ATOM 693 C CA . ALA A 1 93 ? 11.290 1.312 -12.369 1.00 97.44 93 ALA A CA 1
ATOM 694 C C . ALA A 1 93 ? 10.828 1.258 -13.839 1.00 97.44 93 ALA A C 1
ATOM 696 O O . ALA A 1 93 ? 11.235 0.358 -14.572 1.00 97.44 93 ALA A O 1
ATOM 697 N N . LEU A 1 94 ? 10.073 2.258 -14.308 1.00 97.19 94 LEU A N 1
ATOM 698 C CA . LEU A 1 94 ? 9.551 2.333 -15.682 1.00 97.19 94 LEU A CA 1
ATOM 699 C C . LEU A 1 94 ? 10.669 2.289 -16.741 1.00 97.19 94 LEU A C 1
ATOM 701 O O . LEU A 1 94 ? 10.593 1.510 -17.689 1.00 97.19 94 LEU A O 1
ATOM 705 N N . LEU A 1 95 ? 11.757 3.045 -16.555 1.00 96.62 95 LEU A N 1
ATOM 706 C CA . LEU A 1 95 ? 12.916 3.013 -17.460 1.00 96.62 95 LEU A CA 1
ATOM 707 C C . LEU A 1 95 ? 13.651 1.662 -17.437 1.00 96.62 95 LEU A C 1
ATOM 709 O O . LEU A 1 95 ? 14.258 1.284 -18.437 1.00 96.62 95 LEU A O 1
ATOM 713 N N . THR A 1 96 ? 13.601 0.914 -16.329 1.00 98.06 96 THR A N 1
ATOM 714 C CA . THR A 1 96 ? 14.155 -0.451 -16.263 1.00 98.06 96 THR A CA 1
ATOM 715 C C . THR A 1 96 ? 13.292 -1.435 -17.052 1.00 98.06 96 THR A C 1
ATOM 717 O O . THR A 1 96 ? 13.837 -2.273 -17.769 1.00 98.06 96 THR A O 1
ATOM 720 N N . LEU A 1 97 ? 11.964 -1.302 -16.981 1.00 97.44 97 LEU A N 1
ATOM 721 C CA . LEU A 1 97 ? 11.005 -2.112 -17.744 1.00 97.44 97 LEU A CA 1
ATOM 722 C C . LEU A 1 97 ? 11.107 -1.843 -19.254 1.00 97.44 97 LEU A C 1
ATOM 724 O O . LEU A 1 97 ? 11.096 -2.788 -20.045 1.00 97.44 97 LEU A O 1
ATOM 728 N N . GLU A 1 98 ? 11.307 -0.579 -19.642 1.00 95.94 98 GLU A N 1
ATOM 729 C CA . GLU A 1 98 ? 11.687 -0.176 -21.002 1.00 95.94 98 GLU A CA 1
ATOM 730 C C . GLU A 1 98 ? 13.011 -0.839 -21.432 1.00 95.94 98 GLU A C 1
ATOM 732 O O . GLU A 1 98 ? 13.060 -1.522 -22.454 1.00 95.94 98 GLU A O 1
ATOM 737 N N . ALA A 1 99 ? 14.079 -0.699 -20.637 1.00 96.75 99 ALA A N 1
ATOM 738 C CA . ALA A 1 99 ? 15.428 -1.155 -20.995 1.00 96.75 99 ALA A CA 1
ATOM 739 C C . ALA A 1 99 ? 15.592 -2.686 -21.114 1.00 96.75 99 ALA A C 1
ATOM 741 O O . ALA A 1 99 ? 16.520 -3.154 -21.780 1.00 96.75 99 ALA A O 1
ATOM 742 N N . ILE A 1 100 ? 14.716 -3.474 -20.482 1.00 97.31 100 ILE A N 1
ATOM 743 C CA . ILE A 1 100 ? 14.668 -4.941 -20.634 1.00 97.31 100 ILE A CA 1
ATOM 744 C C . ILE A 1 100 ? 13.560 -5.418 -21.582 1.00 97.31 100 ILE A C 1
ATOM 746 O O . ILE A 1 100 ? 13.467 -6.619 -21.839 1.00 97.31 100 ILE A O 1
ATOM 750 N N . GLY A 1 101 ? 12.742 -4.506 -22.115 1.00 95.81 101 GLY A N 1
ATOM 751 C CA . GLY A 1 101 ? 11.658 -4.815 -23.043 1.00 95.81 101 GLY A CA 1
ATOM 752 C C . GLY A 1 101 ? 10.557 -5.683 -22.433 1.00 95.81 101 GLY A C 1
ATOM 753 O O . GLY A 1 101 ? 10.222 -6.716 -23.011 1.00 95.81 101 GLY A O 1
ATOM 754 N N . VAL A 1 102 ? 10.007 -5.291 -21.277 1.00 95.56 102 VAL A N 1
ATOM 755 C CA . VAL A 1 102 ? 8.756 -5.890 -20.770 1.00 95.56 102 VAL A CA 1
ATOM 756 C C . VAL A 1 102 ? 7.606 -5.459 -21.690 1.00 95.56 102 VAL A C 1
ATOM 758 O O . VAL A 1 102 ? 7.405 -4.250 -21.857 1.00 95.56 102 VAL A O 1
ATOM 761 N N . PRO A 1 103 ? 6.848 -6.394 -22.293 1.00 93.38 103 PRO A N 1
ATOM 762 C CA . PRO A 1 103 ? 5.807 -6.055 -23.252 1.00 93.38 103 PRO A CA 1
ATOM 763 C C . PRO A 1 103 ? 4.592 -5.415 -22.579 1.00 93.38 103 PRO A C 1
ATOM 765 O O . PRO A 1 103 ? 4.223 -5.741 -21.447 1.00 93.38 103 PRO A O 1
ATOM 768 N N . LEU A 1 104 ? 3.956 -4.524 -23.333 1.00 92.81 104 LEU A N 1
ATOM 769 C CA . LEU A 1 104 ? 2.708 -3.867 -22.972 1.00 92.81 104 LEU A CA 1
ATOM 770 C C . LEU A 1 104 ? 1.518 -4.837 -23.107 1.00 92.81 104 LEU A C 1
ATOM 772 O O . LEU A 1 104 ? 1.605 -5.888 -23.743 1.00 92.81 104 LEU A O 1
ATOM 776 N N . HIS A 1 105 ? 0.374 -4.474 -22.536 1.00 88.38 105 HIS A N 1
ATOM 777 C CA . HIS A 1 105 ? -0.905 -5.108 -22.843 1.00 88.38 105 HIS A CA 1
ATOM 778 C C . HIS A 1 105 ? -1.404 -4.670 -24.227 1.00 88.38 105 HIS A C 1
ATOM 780 O O . HIS A 1 105 ? -1.186 -3.538 -24.648 1.00 88.38 105 HIS A O 1
ATOM 786 N N . THR A 1 106 ? -2.138 -5.531 -24.933 1.00 83.00 106 THR A N 1
ATOM 787 C CA . THR A 1 106 ? -2.577 -5.275 -26.321 1.00 83.00 106 THR A CA 1
ATOM 788 C C . THR A 1 106 ? -3.472 -4.035 -26.477 1.00 83.00 106 THR A C 1
ATOM 790 O O . THR A 1 106 ? -3.576 -3.458 -27.558 1.00 83.00 106 THR A O 1
ATOM 793 N N . GLU A 1 107 ? -4.114 -3.582 -25.401 1.00 81.81 107 GLU A N 1
ATOM 794 C CA . GLU A 1 107 ? -4.856 -2.315 -25.349 1.00 81.81 107 GLU A CA 1
ATOM 795 C C . GLU A 1 107 ? -3.914 -1.107 -25.198 1.00 81.81 107 GLU A C 1
ATOM 797 O O . GLU A 1 107 ? -4.093 -0.086 -25.863 1.00 81.81 107 GLU A O 1
ATOM 802 N N . ALA A 1 108 ? -2.855 -1.250 -24.401 1.00 81.88 108 ALA A N 1
ATOM 803 C CA . ALA A 1 108 ? -1.796 -0.263 -24.228 1.00 81.88 108 ALA A CA 1
ATOM 804 C C . ALA A 1 108 ? -0.940 -0.085 -25.493 1.00 81.88 108 ALA A C 1
ATOM 806 O O . ALA A 1 108 ? -0.623 1.045 -25.851 1.00 81.88 108 ALA A O 1
ATOM 807 N N . GLU A 1 109 ? -0.652 -1.155 -26.241 1.00 83.00 109 GLU A N 1
ATOM 808 C CA . GLU A 1 109 ? 0.002 -1.069 -27.560 1.00 83.00 109 GLU A CA 1
ATOM 809 C C . GLU A 1 109 ? -0.801 -0.181 -28.530 1.00 83.00 109 GLU A C 1
ATOM 811 O O . GLU A 1 109 ? -0.242 0.661 -29.236 1.00 83.00 109 GLU A O 1
ATOM 816 N N . ARG A 1 110 ? -2.138 -0.304 -28.514 1.00 77.75 110 ARG A N 1
ATOM 817 C CA . ARG A 1 110 ? -3.057 0.522 -29.320 1.00 77.75 110 ARG A CA 1
ATOM 818 C C . ARG A 1 110 ? -3.132 1.977 -28.838 1.00 77.75 110 ARG A C 1
ATOM 820 O O . ARG A 1 110 ? -3.368 2.857 -29.668 1.00 77.75 110 ARG A O 1
ATOM 827 N N . ARG A 1 111 ? -2.934 2.240 -27.536 1.00 77.00 111 ARG A N 1
ATOM 828 C CA . ARG A 1 111 ? -2.754 3.599 -26.981 1.00 77.00 111 ARG A CA 1
ATOM 829 C C . ARG A 1 111 ? -1.411 4.187 -27.447 1.00 77.00 111 ARG A C 1
ATOM 831 O O . ARG A 1 111 ? -1.391 5.233 -28.095 1.00 77.00 111 ARG A O 1
ATOM 838 N N . GLY A 1 112 ? -0.306 3.479 -27.209 1.00 73.44 112 GLY A N 1
ATOM 839 C CA . GLY A 1 112 ? 1.063 3.907 -27.523 1.00 73.44 112 GLY A CA 1
ATOM 840 C C . GLY A 1 112 ? 1.299 4.205 -29.006 1.00 73.44 112 GLY A C 1
ATOM 841 O O . GLY A 1 112 ? 1.893 5.230 -29.337 1.00 73.44 112 GLY A O 1
ATOM 842 N N . ALA A 1 113 ? 0.734 3.397 -29.909 1.00 71.88 113 ALA A N 1
ATOM 843 C CA . ALA A 1 113 ? 0.799 3.625 -31.358 1.00 71.88 113 ALA A CA 1
ATOM 844 C C . ALA A 1 113 ? 0.163 4.954 -31.827 1.00 71.88 113 ALA A C 1
ATOM 846 O O . ALA A 1 113 ? 0.415 5.381 -32.951 1.00 71.88 113 ALA A O 1
ATOM 847 N N . ARG A 1 114 ? -0.651 5.614 -30.988 1.00 66.75 114 ARG A N 1
ATOM 848 C CA . ARG A 1 114 ? -1.194 6.967 -31.230 1.00 66.75 114 ARG A CA 1
ATOM 849 C C . ARG A 1 114 ? -0.420 8.066 -30.496 1.00 66.75 114 ARG A C 1
ATOM 851 O O . ARG A 1 114 ? -0.483 9.218 -30.903 1.00 66.75 114 ARG A O 1
ATOM 858 N N . ALA A 1 115 ? 0.283 7.724 -29.416 1.00 67.94 115 ALA A N 1
ATOM 859 C CA . ALA A 1 115 ? 1.055 8.666 -28.606 1.00 67.94 115 ALA A CA 1
ATOM 860 C C . ALA A 1 115 ? 2.477 8.912 -29.147 1.00 67.94 115 ALA A C 1
ATOM 862 O O . ALA A 1 115 ? 3.061 9.954 -28.862 1.00 67.94 115 ALA A O 1
ATOM 863 N N . GLY A 1 116 ? 3.025 7.985 -29.943 1.00 60.75 116 GLY A N 1
ATOM 864 C CA . GLY A 1 116 ? 4.409 8.030 -30.440 1.00 60.75 116 GLY A CA 1
ATOM 865 C C . GLY A 1 116 ? 4.785 9.241 -31.308 1.00 60.75 116 GLY A C 1
ATOM 866 O O . GLY A 1 116 ? 5.966 9.541 -31.435 1.00 60.75 116 GLY A O 1
ATOM 867 N N . GLU A 1 117 ? 3.819 9.980 -31.864 1.00 58.28 117 GLU A N 1
ATOM 868 C CA . GLU A 1 117 ? 4.086 11.245 -32.576 1.00 58.28 117 GLU A CA 1
ATOM 869 C C . GLU A 1 117 ? 4.314 12.440 -31.627 1.00 58.28 117 GLU A C 1
ATOM 871 O O . GLU A 1 117 ? 4.736 13.509 -32.069 1.00 58.28 117 GLU A O 1
ATOM 876 N N . LEU A 1 118 ? 4.054 12.274 -30.324 1.00 57.44 118 LEU A N 1
ATOM 877 C CA . LEU A 1 118 ? 4.159 13.320 -29.304 1.00 57.44 118 LEU A CA 1
ATOM 878 C C . LEU A 1 118 ? 5.332 13.100 -28.327 1.00 57.44 118 LEU A C 1
ATOM 880 O O . LEU A 1 118 ? 5.275 13.580 -27.190 1.00 57.44 118 LEU A O 1
ATOM 884 N N . GLU A 1 119 ? 6.385 12.377 -28.741 1.00 58.69 119 GLU A N 1
ATOM 885 C CA . GLU A 1 119 ? 7.570 12.128 -27.905 1.00 58.69 119 GLU A CA 1
ATOM 886 C C . GLU A 1 119 ? 8.253 13.457 -27.529 1.00 58.69 119 GLU A C 1
ATOM 888 O O . GLU A 1 119 ? 8.932 14.110 -28.325 1.00 58.69 119 GLU A O 1
ATOM 893 N N . ALA A 1 120 ? 8.017 13.892 -26.290 1.00 56.41 120 ALA A N 1
ATOM 894 C CA . ALA A 1 120 ? 8.518 15.155 -25.774 1.00 56.41 120 ALA A CA 1
ATOM 895 C C . ALA A 1 120 ? 10.044 15.122 -25.593 1.00 56.41 120 ALA A C 1
ATOM 897 O O . ALA A 1 120 ? 10.643 14.070 -25.381 1.00 56.41 120 ALA A O 1
ATOM 898 N N . ALA A 1 121 ? 10.675 16.300 -25.628 1.00 63.75 121 ALA A N 1
ATOM 899 C CA . ALA A 1 121 ? 12.123 16.436 -25.506 1.00 63.75 121 ALA A CA 1
ATOM 900 C C . ALA A 1 121 ? 12.661 15.784 -24.214 1.00 63.75 121 ALA A C 1
ATOM 902 O O . ALA A 1 121 ? 12.520 16.339 -23.122 1.00 63.75 121 ALA A O 1
ATOM 903 N N . VAL A 1 122 ? 13.303 14.618 -24.363 1.00 75.81 122 VAL A N 1
ATOM 904 C CA . VAL A 1 122 ? 13.916 13.846 -23.272 1.00 75.81 122 VAL A CA 1
ATOM 905 C C . VAL A 1 122 ? 14.864 14.744 -22.482 1.00 75.81 122 VAL A C 1
ATOM 907 O O . VAL A 1 122 ? 15.847 15.262 -23.018 1.00 75.81 122 VAL A O 1
ATOM 910 N N . THR A 1 123 ? 14.576 14.934 -21.196 1.00 85.62 123 THR A N 1
ATOM 911 C CA . THR A 1 123 ? 15.364 15.846 -20.361 1.00 85.62 123 THR A CA 1
ATOM 912 C C . THR A 1 123 ? 16.772 15.295 -20.123 1.00 85.62 123 THR A C 1
ATOM 914 O O . THR A 1 123 ? 16.997 14.083 -20.088 1.00 85.62 123 THR A O 1
ATOM 917 N N . ALA A 1 124 ? 17.745 16.181 -19.888 1.00 88.44 124 ALA A N 1
ATOM 918 C CA . ALA A 1 124 ? 19.108 15.766 -19.542 1.00 88.44 124 ALA A CA 1
ATOM 919 C C . ALA A 1 124 ? 19.148 14.876 -18.277 1.00 88.44 124 ALA A C 1
ATOM 921 O O . ALA A 1 124 ? 19.972 13.966 -18.188 1.00 88.44 124 ALA A O 1
ATOM 922 N N . ALA A 1 125 ? 18.217 15.089 -17.337 1.00 87.50 125 ALA A N 1
ATOM 923 C CA . ALA A 1 125 ? 18.029 14.240 -16.163 1.00 87.50 125 ALA A CA 1
ATOM 924 C C . ALA A 1 125 ? 17.564 12.823 -16.548 1.00 87.50 125 ALA A C 1
ATOM 926 O O . ALA A 1 125 ? 18.197 11.846 -16.148 1.00 87.50 125 ALA A O 1
ATOM 927 N N . GLN A 1 126 ? 16.533 12.700 -17.392 1.00 90.12 126 GLN A N 1
ATOM 928 C CA . GLN A 1 126 ? 16.036 11.412 -17.892 1.00 90.12 126 GLN A CA 1
ATOM 929 C C . GLN A 1 126 ? 17.093 10.668 -18.728 1.00 90.12 126 GLN A C 1
ATOM 931 O O . GLN A 1 126 ? 17.219 9.447 -18.622 1.00 90.12 126 GLN A O 1
ATOM 936 N N . GLN A 1 127 ? 17.922 11.380 -19.502 1.00 93.06 127 GLN A N 1
ATOM 937 C CA . GLN A 1 127 ? 19.069 10.772 -20.188 1.00 93.06 127 GLN A CA 1
ATOM 938 C C . GLN A 1 127 ? 20.120 10.245 -19.191 1.00 93.06 127 GLN A C 1
ATOM 940 O O . GLN A 1 127 ? 20.695 9.177 -19.411 1.00 93.06 127 GLN A O 1
ATOM 945 N N . GLY A 1 128 ? 20.353 10.953 -18.081 1.00 94.50 128 GLY A N 1
ATOM 946 C CA . GLY A 1 128 ? 21.182 10.479 -16.969 1.00 94.50 128 GLY A CA 1
ATOM 947 C C . GLY A 1 128 ? 20.618 9.215 -16.312 1.00 94.50 128 GLY A C 1
ATOM 948 O O . GLY A 1 128 ? 21.353 8.244 -16.128 1.00 94.50 128 GLY A O 1
ATOM 949 N N . MET A 1 129 ? 19.308 9.187 -16.042 1.00 95.62 129 MET A N 1
ATOM 950 C CA . MET A 1 129 ? 18.607 8.013 -15.508 1.00 95.62 129 MET A CA 1
ATOM 951 C C . MET A 1 129 ? 18.725 6.806 -16.447 1.00 95.62 129 MET A C 1
ATOM 953 O O . MET A 1 129 ? 19.168 5.750 -16.004 1.00 95.62 129 MET A O 1
ATOM 957 N N . ARG A 1 130 ? 18.435 6.965 -17.750 1.00 96.12 130 ARG A N 1
ATOM 958 C CA . ARG A 1 130 ? 18.577 5.892 -18.759 1.00 96.12 130 ARG A CA 1
ATOM 959 C C . ARG A 1 130 ? 20.002 5.310 -18.808 1.00 96.12 130 ARG A C 1
ATOM 961 O O . ARG A 1 130 ? 20.152 4.100 -18.953 1.00 96.12 130 ARG A O 1
ATOM 968 N N . ARG A 1 131 ? 21.050 6.129 -18.626 1.00 96.94 131 ARG A N 1
ATOM 969 C CA . ARG A 1 131 ? 22.447 5.644 -18.538 1.00 96.94 131 ARG A CA 1
ATOM 970 C C . ARG A 1 131 ? 22.715 4.830 -17.268 1.00 96.94 131 ARG A C 1
ATOM 972 O O . ARG A 1 131 ? 23.360 3.789 -17.362 1.00 96.94 131 ARG A O 1
ATOM 979 N N . LEU A 1 132 ? 22.219 5.278 -16.109 1.00 96.94 132 LEU A N 1
ATOM 980 C CA . LEU A 1 132 ? 22.351 4.530 -14.852 1.00 96.94 132 LEU A CA 1
ATOM 981 C C . LEU A 1 132 ? 21.604 3.191 -14.924 1.00 96.94 132 LEU A C 1
ATOM 983 O O . LEU A 1 132 ? 22.172 2.168 -14.558 1.00 96.94 132 LEU A O 1
ATOM 987 N N . VAL A 1 133 ? 20.382 3.185 -15.468 1.00 97.69 133 VAL A N 1
ATOM 988 C CA . VAL A 1 133 ? 19.597 1.965 -15.707 1.00 97.69 133 VAL A CA 1
ATOM 989 C C . VAL A 1 133 ? 20.374 0.980 -16.577 1.00 97.69 133 VAL A C 1
ATOM 991 O O . VAL A 1 133 ? 20.590 -0.146 -16.141 1.00 97.69 133 VAL A O 1
ATOM 994 N N . ALA A 1 134 ? 20.861 1.396 -17.752 1.00 97.44 134 ALA A N 1
ATOM 995 C CA . ALA A 1 134 ? 21.628 0.517 -18.640 1.00 97.44 134 ALA A CA 1
ATOM 996 C C . ALA A 1 134 ? 22.858 -0.091 -17.937 1.00 97.44 134 ALA A C 1
ATOM 998 O O . ALA A 1 134 ? 23.033 -1.309 -17.937 1.00 97.44 134 ALA A O 1
ATOM 999 N N . GLN A 1 135 ? 23.653 0.737 -17.248 1.00 97.31 135 GLN A N 1
ATOM 1000 C CA . GLN A 1 135 ? 24.810 0.275 -16.476 1.00 97.31 135 GLN A CA 1
ATOM 1001 C C . GLN A 1 135 ? 24.419 -0.741 -15.387 1.00 97.31 135 GLN A C 1
ATOM 1003 O O . GLN A 1 135 ? 25.106 -1.747 -15.209 1.00 97.31 135 GLN A O 1
ATOM 1008 N N . THR A 1 136 ? 23.332 -0.501 -14.649 1.00 97.19 136 THR A N 1
ATOM 1009 C CA . THR A 1 136 ? 22.879 -1.404 -13.581 1.00 97.19 136 THR A CA 1
ATOM 1010 C C . THR A 1 136 ? 22.276 -2.702 -14.129 1.00 97.19 136 THR A C 1
ATOM 1012 O O . THR A 1 136 ? 22.519 -3.760 -13.552 1.00 97.19 136 THR A O 1
ATOM 1015 N N . VAL A 1 137 ? 21.563 -2.660 -15.257 1.00 97.31 137 VAL A N 1
ATOM 1016 C CA . VAL A 1 137 ? 21.051 -3.852 -15.957 1.00 97.31 137 VAL A CA 1
ATOM 1017 C C . VAL A 1 137 ? 22.205 -4.741 -16.431 1.00 97.31 137 VAL A C 1
ATOM 1019 O O . VAL A 1 137 ? 22.163 -5.956 -16.232 1.00 97.31 137 VAL A O 1
ATOM 1022 N N . ASP A 1 138 ? 23.267 -4.161 -16.990 1.00 96.50 138 ASP A N 1
ATOM 1023 C CA . ASP A 1 138 ? 24.438 -4.929 -17.428 1.00 96.50 138 ASP A CA 1
ATOM 1024 C C . ASP A 1 138 ? 25.265 -5.463 -16.245 1.00 96.50 138 ASP A C 1
ATOM 1026 O O . ASP A 1 138 ? 25.744 -6.598 -16.291 1.00 96.50 138 ASP A O 1
ATOM 1030 N N . MET A 1 139 ? 25.350 -4.724 -15.130 1.00 96.00 139 MET A N 1
ATOM 1031 C CA . MET A 1 139 ? 25.885 -5.260 -13.870 1.00 96.00 139 MET A CA 1
ATOM 1032 C C . MET A 1 139 ? 25.063 -6.453 -13.359 1.00 96.00 139 MET A C 1
ATOM 1034 O O . MET A 1 139 ? 25.645 -7.470 -12.980 1.00 96.00 139 MET A O 1
ATOM 1038 N N . TYR A 1 140 ? 23.729 -6.362 -13.371 1.00 95.94 140 TYR A N 1
ATOM 1039 C CA . TYR A 1 140 ? 22.834 -7.440 -12.936 1.00 95.94 140 TYR A CA 1
ATOM 1040 C C . TYR A 1 140 ? 23.008 -8.698 -13.798 1.00 95.94 140 TYR A C 1
ATOM 1042 O O . TYR A 1 140 ? 23.196 -9.789 -13.259 1.00 95.94 140 TYR A O 1
ATOM 1050 N N . ARG A 1 141 ? 23.067 -8.538 -15.130 1.00 94.94 141 ARG A N 1
ATOM 1051 C CA . ARG A 1 141 ? 23.415 -9.608 -16.089 1.00 94.94 141 ARG A CA 1
ATOM 1052 C C . ARG A 1 141 ? 24.790 -10.233 -15.803 1.00 94.94 141 ARG A C 1
ATOM 1054 O O . ARG A 1 141 ? 24.962 -11.430 -16.002 1.00 94.94 141 ARG A O 1
ATOM 1061 N N . GLY A 1 142 ? 25.738 -9.458 -15.271 1.00 94.94 142 GLY A N 1
ATOM 1062 C CA . GLY A 1 142 ? 27.029 -9.924 -14.741 1.00 94.94 142 GLY A CA 1
ATOM 1063 C C . GLY A 1 142 ? 26.979 -10.598 -13.356 1.00 94.94 142 GLY A C 1
ATOM 1064 O O . GLY A 1 142 ? 28.020 -10.750 -12.709 1.00 94.94 142 GLY A O 1
ATOM 1065 N N . GLY A 1 143 ? 25.794 -10.976 -12.864 1.00 93.56 143 GLY A N 1
ATOM 1066 C CA . GLY A 1 143 ? 25.604 -11.621 -11.562 1.00 93.56 143 GLY A CA 1
ATOM 1067 C C . GLY A 1 143 ? 25.661 -10.650 -10.378 1.00 93.56 143 GLY A C 1
ATOM 1068 O O . GLY A 1 143 ? 26.219 -10.988 -9.331 1.00 93.56 143 GLY A O 1
ATOM 1069 N N . PHE A 1 144 ? 25.152 -9.425 -10.536 1.00 93.69 144 PHE A N 1
ATOM 1070 C CA . PHE A 1 144 ? 25.044 -8.435 -9.458 1.00 93.69 144 PHE A CA 1
ATOM 1071 C C . PHE A 1 144 ? 23.601 -8.300 -8.950 1.00 93.69 144 PHE A C 1
ATOM 1073 O O . PHE A 1 144 ? 22.879 -7.376 -9.314 1.00 93.69 144 PHE A O 1
ATOM 1080 N N . ASP A 1 145 ? 23.191 -9.253 -8.112 1.00 92.19 145 ASP A N 1
ATOM 1081 C CA . ASP A 1 145 ? 21.868 -9.300 -7.479 1.00 92.19 145 ASP A CA 1
ATOM 1082 C C . ASP A 1 145 ? 21.788 -8.500 -6.162 1.00 92.19 145 ASP A C 1
ATOM 1084 O O . ASP A 1 145 ? 22.790 -7.976 -5.648 1.00 92.19 145 ASP A O 1
ATOM 1088 N N . ALA A 1 146 ? 20.585 -8.396 -5.588 1.00 88.00 146 ALA A N 1
ATOM 1089 C CA . ALA A 1 146 ? 20.362 -7.646 -4.358 1.00 88.00 146 ALA A CA 1
ATOM 1090 C C . ALA A 1 146 ? 21.113 -8.243 -3.161 1.00 88.00 146 ALA A C 1
ATOM 1092 O O . ALA A 1 146 ? 21.599 -7.494 -2.311 1.00 88.00 146 ALA A O 1
ATOM 1093 N N . ARG A 1 147 ? 21.282 -9.571 -3.109 1.00 86.75 147 ARG A N 1
ATOM 1094 C CA . ARG A 1 147 ? 22.032 -10.255 -2.043 1.00 86.75 147 ARG A CA 1
ATOM 1095 C C . ARG A 1 147 ? 23.510 -9.860 -2.077 1.00 86.75 147 ARG A C 1
ATOM 1097 O O . ARG A 1 147 ? 24.062 -9.456 -1.051 1.00 86.75 147 ARG A O 1
ATOM 1104 N N . ARG A 1 148 ? 24.143 -9.899 -3.251 1.00 89.50 148 ARG A N 1
ATOM 1105 C CA . ARG A 1 148 ? 25.534 -9.472 -3.475 1.00 89.50 148 ARG A CA 1
ATOM 1106 C C . ARG A 1 148 ? 25.718 -7.982 -3.198 1.00 89.50 148 ARG A C 1
ATOM 1108 O O . ARG A 1 148 ? 26.715 -7.593 -2.587 1.00 89.50 148 ARG A O 1
ATOM 1115 N N . MET A 1 149 ? 24.745 -7.164 -3.588 1.00 88.44 149 MET A N 1
ATOM 1116 C CA . MET A 1 149 ? 24.715 -5.737 -3.282 1.00 88.44 149 MET A CA 1
ATOM 1117 C C . MET A 1 149 ? 24.659 -5.477 -1.765 1.00 88.44 149 MET A C 1
ATOM 1119 O O . MET A 1 149 ? 25.453 -4.681 -1.265 1.00 88.44 149 MET A O 1
ATOM 1123 N N . LEU A 1 150 ? 23.780 -6.148 -1.011 1.00 84.31 150 LEU A N 1
ATOM 1124 C CA . LEU A 1 150 ? 23.715 -6.020 0.453 1.00 84.31 150 LEU A CA 1
ATOM 1125 C C . LEU A 1 150 ? 25.023 -6.447 1.129 1.00 84.31 150 LEU A C 1
ATOM 1127 O O . LEU A 1 150 ? 25.501 -5.750 2.021 1.00 84.31 150 LEU A O 1
ATOM 1131 N N . LEU A 1 151 ? 25.626 -7.553 0.683 1.00 86.75 151 LEU A N 1
ATOM 1132 C CA . LEU A 1 151 ? 26.911 -8.033 1.201 1.00 86.75 151 LEU A CA 1
ATOM 1133 C C . LEU A 1 151 ? 28.029 -7.006 0.976 1.00 86.75 151 LEU A C 1
ATOM 1135 O O . LEU A 1 151 ? 28.756 -6.679 1.913 1.00 86.75 151 LEU A O 1
ATOM 1139 N N . GLN A 1 152 ? 28.130 -6.430 -0.227 1.00 87.56 152 GLN A N 1
ATOM 1140 C CA . GLN A 1 152 ? 29.070 -5.334 -0.482 1.00 87.56 152 GLN A CA 1
ATOM 1141 C C . GLN A 1 152 ? 28.814 -4.129 0.423 1.00 87.56 152 GLN A C 1
ATOM 1143 O O . GLN A 1 152 ? 29.762 -3.495 0.868 1.00 87.56 152 GLN A O 1
ATOM 1148 N N . GLN A 1 153 ? 27.556 -3.813 0.723 1.00 83.50 153 GLN A N 1
ATOM 1149 C CA . GLN A 1 153 ? 27.201 -2.657 1.545 1.00 83.50 153 GLN A CA 1
ATOM 1150 C C . GLN A 1 153 ? 27.513 -2.891 3.027 1.00 83.50 153 GLN A C 1
ATOM 1152 O O . GLN A 1 153 ? 28.051 -1.998 3.673 1.00 83.50 153 GLN A O 1
ATOM 1157 N N . ALA A 1 154 ? 27.282 -4.097 3.549 1.00 82.88 154 ALA A N 1
ATOM 1158 C CA . ALA A 1 154 ? 27.714 -4.481 4.892 1.00 82.88 154 ALA A CA 1
ATOM 1159 C C . ALA A 1 154 ? 29.245 -4.401 5.054 1.00 82.88 154 ALA A C 1
ATOM 1161 O O . ALA A 1 154 ? 29.726 -3.937 6.085 1.00 82.88 154 ALA A O 1
ATOM 1162 N N . LEU A 1 155 ? 30.004 -4.786 4.020 1.00 85.81 155 LEU A N 1
ATOM 1163 C CA . LEU A 1 155 ? 31.469 -4.688 3.993 1.00 85.81 155 LEU A CA 1
ATOM 1164 C C . LEU A 1 155 ? 31.983 -3.251 3.785 1.00 85.81 155 LEU A C 1
ATOM 1166 O O . LEU A 1 155 ? 33.030 -2.894 4.320 1.00 85.81 155 LEU A O 1
ATOM 1170 N N . ALA A 1 156 ? 31.274 -2.434 3.000 1.00 80.25 156 ALA A N 1
ATOM 1171 C CA . ALA A 1 156 ? 31.721 -1.104 2.587 1.00 80.25 156 ALA A CA 1
ATOM 1172 C C . ALA A 1 156 ? 31.233 0.049 3.479 1.00 80.25 156 ALA A C 1
ATOM 1174 O O . ALA A 1 156 ? 31.703 1.167 3.282 1.00 80.25 156 ALA A O 1
ATOM 1175 N N . THR A 1 157 ? 30.314 -0.178 4.431 1.00 73.94 157 THR A N 1
ATOM 1176 C CA . THR A 1 157 ? 29.823 0.859 5.361 1.00 73.94 157 THR A CA 1
ATOM 1177 C C . THR A 1 157 ? 30.991 1.516 6.112 1.00 73.94 157 THR A C 1
ATOM 1179 O O . THR A 1 157 ? 31.577 0.894 7.004 1.00 73.94 157 THR A O 1
ATOM 1182 N N . PRO A 1 158 ? 31.344 2.783 5.814 1.00 69.19 158 PRO A N 1
ATOM 1183 C CA . PRO A 1 158 ? 32.451 3.444 6.488 1.00 69.19 158 PRO A CA 1
ATOM 1184 C C . PRO A 1 158 ? 32.019 3.868 7.892 1.00 69.19 158 PRO A C 1
ATOM 1186 O O . PRO A 1 158 ? 30.863 4.231 8.110 1.00 69.19 158 PRO A O 1
ATOM 1189 N N . LYS A 1 159 ? 32.963 3.964 8.836 1.00 80.25 159 LYS A N 1
ATOM 1190 C CA . LYS A 1 159 ? 32.680 4.500 10.186 1.00 80.25 159 LYS A CA 1
ATOM 1191 C C . LYS A 1 159 ? 32.190 5.963 10.195 1.00 80.25 159 LYS A C 1
ATOM 1193 O O . LYS A 1 159 ? 31.722 6.424 11.227 1.00 80.25 159 LYS A O 1
ATOM 1198 N N . GLY A 1 160 ? 32.296 6.678 9.069 1.00 78.25 160 GLY A N 1
ATOM 1199 C CA . GLY A 1 160 ? 31.738 8.022 8.858 1.00 78.25 160 GLY A CA 1
ATOM 1200 C C . GLY A 1 160 ? 30.403 8.063 8.097 1.00 78.25 160 GLY A C 1
ATOM 1201 O O . GLY A 1 160 ? 29.940 9.152 7.776 1.00 78.25 160 GLY A O 1
ATOM 1202 N N . GLY A 1 161 ? 29.795 6.913 7.783 1.00 79.81 161 GLY A N 1
ATOM 1203 C CA . GLY A 1 161 ? 28.588 6.828 6.955 1.00 79.81 161 GLY A CA 1
ATOM 1204 C C . GLY A 1 161 ? 28.837 7.063 5.458 1.00 79.81 161 GLY A C 1
ATOM 1205 O O . GLY A 1 161 ? 29.976 7.155 5.000 1.00 79.81 161 GLY A O 1
ATOM 1206 N N . LEU A 1 162 ? 27.749 7.136 4.687 1.00 80.94 162 LEU A N 1
ATOM 1207 C CA . LEU A 1 162 ? 27.755 7.494 3.265 1.00 80.94 162 LEU A CA 1
ATOM 1208 C C . LEU A 1 162 ? 27.242 8.928 3.093 1.00 80.94 162 LEU A C 1
ATOM 1210 O O . LEU A 1 162 ? 26.270 9.322 3.732 1.00 80.94 162 LEU A O 1
ATOM 1214 N N . GLY A 1 163 ? 27.870 9.701 2.201 1.00 86.12 163 GLY A N 1
ATOM 1215 C CA . GLY A 1 163 ? 27.365 11.026 1.830 1.00 86.12 163 GLY A CA 1
ATOM 1216 C C . GLY A 1 163 ? 26.000 10.937 1.126 1.00 86.12 163 GLY A C 1
ATOM 1217 O O . GLY A 1 163 ? 25.735 9.935 0.456 1.00 86.12 163 GLY A O 1
ATOM 1218 N N . PRO A 1 164 ? 25.141 11.971 1.211 1.00 84.19 164 PRO A N 1
ATOM 1219 C CA . PRO A 1 164 ? 23.746 11.895 0.759 1.00 84.19 164 PRO A CA 1
ATOM 1220 C C . PRO A 1 164 ? 23.606 11.541 -0.729 1.00 84.19 164 PRO A C 1
ATOM 1222 O O . PRO A 1 164 ? 22.765 10.724 -1.090 1.00 84.19 164 PRO A O 1
ATOM 1225 N N . PHE A 1 165 ? 24.488 12.062 -1.589 1.00 85.56 165 PHE A N 1
ATOM 1226 C CA . PHE A 1 165 ? 24.531 11.686 -3.007 1.00 85.56 165 PHE A CA 1
ATOM 1227 C C . PHE A 1 165 ? 24.856 10.196 -3.218 1.00 85.56 165 PHE A C 1
ATOM 1229 O O . PHE A 1 165 ? 24.241 9.542 -4.056 1.00 85.56 165 PHE A O 1
ATOM 1236 N N . ALA A 1 166 ? 25.790 9.637 -2.440 1.00 86.69 166 ALA A N 1
ATOM 1237 C CA . ALA A 1 166 ? 26.142 8.222 -2.528 1.00 86.69 166 ALA A CA 1
ATOM 1238 C C . ALA A 1 166 ? 24.997 7.325 -2.031 1.00 86.69 166 ALA A C 1
ATOM 1240 O O . ALA A 1 166 ? 24.717 6.311 -2.663 1.00 86.69 166 ALA A O 1
ATOM 1241 N N . ALA A 1 167 ? 24.301 7.725 -0.960 1.00 85.56 167 ALA A N 1
ATOM 1242 C CA . ALA A 1 167 ? 23.106 7.039 -0.467 1.00 85.56 167 ALA A CA 1
ATOM 1243 C C . ALA A 1 167 ? 21.958 7.057 -1.499 1.00 85.56 167 ALA A C 1
ATOM 1245 O O . ALA A 1 167 ? 21.354 6.018 -1.755 1.00 85.56 167 ALA A O 1
ATOM 1246 N N . LEU A 1 168 ? 21.712 8.195 -2.160 1.00 87.69 168 LEU A N 1
ATOM 1247 C CA . LEU A 1 168 ? 20.702 8.311 -3.218 1.00 87.69 168 LEU A CA 1
ATOM 1248 C C . LEU A 1 168 ? 21.053 7.456 -4.449 1.00 87.69 168 LEU A C 1
ATOM 1250 O O . LEU A 1 168 ? 20.221 6.691 -4.930 1.00 87.69 168 LEU A O 1
ATOM 1254 N N . MET A 1 169 ? 22.297 7.516 -4.934 1.00 90.56 169 MET A N 1
ATOM 1255 C CA . MET A 1 169 ? 22.757 6.685 -6.059 1.00 90.56 169 MET A CA 1
ATOM 1256 C C . MET A 1 169 ? 22.681 5.185 -5.739 1.00 90.56 169 MET A C 1
ATOM 1258 O O . MET A 1 169 ? 22.229 4.387 -6.564 1.00 90.56 169 MET A O 1
ATOM 1262 N N . GLN A 1 170 ? 23.075 4.805 -4.522 1.00 89.56 170 GLN A N 1
ATOM 1263 C CA . GLN A 1 170 ? 22.934 3.453 -3.986 1.00 89.56 170 GLN A CA 1
ATOM 1264 C C . GLN A 1 170 ? 21.466 3.008 -3.979 1.00 89.56 170 GLN A C 1
ATOM 1266 O O . GLN A 1 170 ? 21.174 1.891 -4.394 1.00 89.56 170 GLN A O 1
ATOM 1271 N N . GLN A 1 171 ? 20.549 3.872 -3.545 1.00 90.69 171 GLN A N 1
ATOM 1272 C CA . GLN A 1 171 ? 19.111 3.609 -3.469 1.00 90.69 171 GLN A CA 1
ATOM 1273 C C . GLN A 1 171 ? 18.456 3.454 -4.845 1.00 90.69 171 GLN A C 1
ATOM 1275 O O . GLN A 1 171 ? 17.704 2.504 -5.048 1.00 90.69 171 GLN A O 1
ATOM 1280 N N . ASN A 1 172 ? 18.821 4.296 -5.812 1.00 94.12 172 ASN A N 1
ATOM 1281 C CA . ASN A 1 172 ? 18.374 4.161 -7.201 1.00 94.12 172 ASN A CA 1
ATOM 1282 C C . ASN A 1 172 ? 18.868 2.833 -7.806 1.00 94.12 172 ASN A C 1
ATOM 1284 O O . ASN A 1 172 ? 18.090 2.088 -8.396 1.00 94.12 172 ASN A O 1
ATOM 1288 N N . THR A 1 173 ? 20.136 2.477 -7.561 1.00 95.06 173 THR A N 1
ATOM 1289 C CA . THR A 1 173 ? 20.707 1.172 -7.951 1.00 95.06 173 THR A CA 1
ATOM 1290 C C . THR A 1 173 ? 19.958 0.008 -7.286 1.00 95.06 173 THR A C 1
ATOM 1292 O O . THR A 1 173 ? 19.648 -0.976 -7.957 1.00 95.06 173 THR A O 1
ATOM 1295 N N . ARG A 1 174 ? 19.602 0.126 -5.992 1.00 92.88 174 ARG A N 1
ATOM 1296 C CA . ARG A 1 174 ? 18.790 -0.884 -5.287 1.00 92.88 174 ARG A CA 1
ATOM 1297 C C . ARG A 1 174 ? 17.438 -1.093 -5.969 1.00 92.88 174 ARG A C 1
ATOM 1299 O O . ARG A 1 174 ? 17.020 -2.234 -6.123 1.00 92.88 174 ARG A O 1
ATOM 1306 N N . LEU A 1 175 ? 16.768 -0.012 -6.368 1.00 95.25 175 LEU A N 1
ATOM 1307 C CA . LEU A 1 175 ? 15.433 -0.064 -6.965 1.00 95.25 175 LEU A CA 1
ATOM 1308 C C . LEU A 1 175 ? 15.437 -0.652 -8.383 1.00 95.25 175 LEU A C 1
ATOM 1310 O O . LEU A 1 175 ? 14.544 -1.428 -8.718 1.00 95.25 175 LEU A O 1
ATOM 1314 N N . ILE A 1 176 ? 16.459 -0.352 -9.191 1.00 97.25 176 ILE A N 1
ATOM 1315 C CA . ILE A 1 176 ? 16.650 -0.978 -10.511 1.00 97.25 176 ILE A CA 1
ATOM 1316 C C . ILE A 1 176 ? 16.831 -2.496 -10.349 1.00 97.25 176 ILE A C 1
ATOM 1318 O O . ILE A 1 176 ? 16.125 -3.273 -10.987 1.00 97.25 176 ILE A O 1
ATOM 1322 N N . ILE A 1 177 ? 17.712 -2.931 -9.440 1.00 95.94 177 ILE A N 1
ATOM 1323 C CA . ILE A 1 177 ? 17.939 -4.360 -9.157 1.00 95.94 177 ILE A CA 1
ATOM 1324 C C . ILE A 1 177 ? 16.664 -5.030 -8.629 1.00 95.94 177 ILE A C 1
ATOM 1326 O O . ILE A 1 177 ? 16.313 -6.111 -9.092 1.00 95.94 177 ILE A O 1
ATOM 1330 N N . LEU A 1 178 ? 15.925 -4.373 -7.729 1.00 94.75 178 LEU A N 1
ATOM 1331 C CA . LEU A 1 178 ? 14.647 -4.880 -7.226 1.00 94.75 178 LEU A CA 1
ATOM 1332 C C . LEU A 1 178 ? 13.594 -5.005 -8.338 1.00 94.75 178 LEU A C 1
ATOM 1334 O O . LEU A 1 178 ? 12.811 -5.949 -8.331 1.00 94.75 178 LEU A O 1
ATOM 1338 N N . THR A 1 179 ? 13.598 -4.092 -9.314 1.00 96.75 179 THR A N 1
ATOM 1339 C CA . THR A 1 179 ? 12.729 -4.171 -10.498 1.00 96.75 179 THR A CA 1
ATOM 1340 C C . THR A 1 179 ? 13.064 -5.402 -11.338 1.00 96.75 179 THR A C 1
ATOM 1342 O O . THR A 1 179 ? 12.163 -6.154 -11.700 1.00 96.75 179 THR A O 1
ATOM 1345 N N . LEU A 1 180 ? 14.351 -5.670 -11.575 1.00 96.38 180 LEU A N 1
ATOM 1346 C CA . LEU A 1 180 ? 14.805 -6.867 -12.294 1.00 96.38 180 LEU A CA 1
ATOM 1347 C C . LEU A 1 180 ? 14.459 -8.159 -11.541 1.00 96.38 180 LEU A C 1
ATOM 1349 O O . LEU A 1 180 ? 14.000 -9.120 -12.154 1.00 96.38 180 LEU A O 1
ATOM 1353 N N . GLU A 1 181 ? 14.620 -8.180 -10.218 1.00 93.69 181 GLU A N 1
ATOM 1354 C CA . GLU A 1 181 ? 14.252 -9.335 -9.395 1.00 93.69 181 GLU A CA 1
ATOM 1355 C C . GLU A 1 181 ? 12.745 -9.583 -9.391 1.00 93.69 181 GLU A C 1
ATOM 1357 O O . GLU A 1 181 ? 12.342 -10.714 -9.633 1.00 93.69 181 GLU A O 1
ATOM 1362 N N . VAL A 1 182 ? 11.899 -8.561 -9.220 1.00 93.44 182 VAL A N 1
ATOM 1363 C CA . VAL A 1 182 ? 10.439 -8.751 -9.284 1.00 93.44 182 VAL A CA 1
ATOM 1364 C C . VAL A 1 182 ? 9.998 -9.199 -10.682 1.00 93.44 182 VAL A C 1
ATOM 1366 O O . VAL A 1 182 ? 9.192 -10.116 -10.768 1.00 93.44 182 VAL A O 1
ATOM 1369 N N . VAL A 1 183 ? 10.545 -8.644 -11.773 1.00 94.75 183 VAL A N 1
ATOM 1370 C CA . VAL A 1 183 ? 10.231 -9.080 -13.155 1.00 94.75 183 VAL A CA 1
ATOM 1371 C C . VAL A 1 183 ? 10.649 -10.535 -13.413 1.00 94.75 183 VAL A C 1
ATOM 1373 O O . VAL A 1 183 ? 9.919 -11.277 -14.072 1.00 94.75 183 VAL A O 1
ATOM 1376 N N . ARG A 1 184 ? 11.793 -10.965 -12.867 1.00 92.94 184 ARG A N 1
ATOM 1377 C CA . ARG A 1 184 ? 12.270 -12.354 -12.939 1.00 92.94 184 ARG A CA 1
ATOM 1378 C C . ARG A 1 184 ? 11.402 -13.295 -12.102 1.00 92.94 184 ARG A C 1
ATOM 1380 O O . ARG A 1 184 ? 10.954 -14.314 -12.616 1.00 92.94 184 ARG A O 1
ATOM 1387 N N . ASP A 1 185 ? 11.151 -12.954 -10.838 1.00 90.19 185 ASP A N 1
ATOM 1388 C CA . ASP A 1 185 ? 10.328 -13.740 -9.904 1.00 90.19 185 ASP A CA 1
ATOM 1389 C C . ASP A 1 185 ? 8.879 -13.876 -10.413 1.00 90.19 185 ASP A C 1
ATOM 1391 O O . ASP A 1 185 ? 8.209 -14.876 -10.165 1.00 90.19 185 ASP A O 1
ATOM 1395 N N . ALA A 1 186 ? 8.417 -12.880 -11.172 1.00 90.00 186 ALA A N 1
ATOM 1396 C CA . ALA A 1 186 ? 7.141 -12.854 -11.873 1.00 90.00 186 ALA A CA 1
ATOM 1397 C C . ALA A 1 186 ? 7.045 -13.799 -13.079 1.00 90.00 186 ALA A C 1
ATOM 1399 O O . ALA A 1 186 ? 5.932 -14.091 -13.521 1.00 90.00 186 ALA A O 1
ATOM 1400 N N . GLY A 1 187 ? 8.174 -14.240 -13.641 1.00 91.25 187 GLY A N 1
ATOM 1401 C CA . GLY A 1 187 ? 8.205 -14.962 -14.915 1.00 91.25 187 GLY A CA 1
ATOM 1402 C C . GLY A 1 187 ? 7.757 -14.110 -16.110 1.00 91.25 187 GLY A C 1
ATOM 1403 O O . GLY A 1 187 ? 7.289 -14.657 -17.109 1.00 91.25 187 GLY A O 1
ATOM 1404 N N . LEU A 1 188 ? 7.853 -12.777 -16.019 1.00 91.75 188 LEU A N 1
ATOM 1405 C CA . LEU A 1 188 ? 7.434 -11.891 -17.106 1.00 91.75 188 LEU A CA 1
ATOM 1406 C C . LEU A 1 188 ? 8.403 -11.995 -18.298 1.00 91.75 188 LEU A C 1
ATOM 1408 O O . LEU A 1 188 ? 9.620 -11.997 -18.099 1.00 91.75 188 LEU A O 1
ATOM 1412 N N . PRO A 1 189 ? 7.895 -12.043 -19.544 1.00 93.19 189 PRO A N 1
ATOM 1413 C CA . PRO A 1 189 ? 8.742 -12.060 -20.729 1.00 93.19 189 PRO A CA 1
ATOM 1414 C C . PRO A 1 189 ? 9.530 -10.750 -20.874 1.00 93.19 189 PRO A C 1
ATOM 1416 O O . PRO A 1 189 ? 9.003 -9.659 -20.661 1.00 93.19 189 PRO A O 1
ATOM 1419 N N . THR A 1 190 ? 10.791 -10.875 -21.285 1.00 95.94 190 THR A N 1
ATOM 1420 C CA . THR A 1 190 ? 11.736 -9.775 -21.520 1.00 95.94 190 THR A CA 1
ATOM 1421 C C . THR A 1 190 ? 12.474 -9.984 -22.844 1.00 95.94 190 THR A C 1
ATOM 1423 O O . THR A 1 190 ? 12.644 -11.115 -23.300 1.00 95.94 190 THR A O 1
ATOM 1426 N N . ALA A 1 191 ? 12.969 -8.906 -23.459 1.00 95.56 191 ALA A N 1
ATOM 1427 C CA . ALA A 1 191 ? 13.690 -8.955 -24.739 1.00 95.56 191 ALA A CA 1
ATOM 1428 C C . ALA A 1 191 ? 15.025 -9.731 -24.676 1.00 95.56 191 ALA A C 1
ATOM 1430 O O . ALA A 1 191 ? 15.520 -10.212 -25.693 1.00 95.56 191 ALA A O 1
ATOM 1431 N N . ALA A 1 192 ? 15.597 -9.874 -23.479 1.00 92.19 192 ALA A N 1
ATOM 1432 C CA . ALA A 1 192 ? 16.661 -10.826 -23.172 1.00 92.19 192 ALA A CA 1
ATOM 1433 C C . ALA A 1 192 ? 16.363 -11.474 -21.807 1.00 92.19 192 ALA A C 1
ATOM 1435 O O . ALA A 1 192 ? 15.958 -10.747 -20.892 1.00 92.19 192 ALA A O 1
ATOM 1436 N N . PRO A 1 193 ? 16.546 -12.797 -21.640 1.00 91.56 193 PRO A N 1
ATOM 1437 C CA . PRO A 1 193 ? 16.166 -13.496 -20.416 1.00 91.56 193 PRO A CA 1
ATOM 1438 C C . PRO A 1 193 ? 16.971 -12.996 -19.212 1.00 91.56 193 PRO A C 1
ATOM 1440 O O . PRO A 1 193 ? 18.194 -12.847 -19.277 1.00 91.56 193 PRO A O 1
ATOM 1443 N N . LEU A 1 194 ? 16.281 -12.758 -18.096 1.00 91.94 194 LEU A N 1
ATOM 1444 C CA . LEU A 1 194 ? 16.919 -12.458 -16.818 1.00 91.94 194 LEU A CA 1
ATOM 1445 C C . LEU A 1 194 ? 17.441 -13.764 -16.210 1.00 91.94 194 LEU A C 1
ATOM 1447 O O . LEU A 1 194 ? 16.673 -14.689 -15.956 1.00 91.94 194 LEU A O 1
ATOM 1451 N N . GLY A 1 195 ? 18.756 -13.848 -16.002 1.00 86.38 195 GLY A N 1
ATOM 1452 C CA . GLY A 1 195 ? 19.384 -15.030 -15.414 1.00 86.38 195 GLY A CA 1
ATOM 1453 C C . GLY A 1 195 ? 18.911 -15.296 -13.982 1.00 86.38 195 GLY A C 1
ATOM 1454 O O . GLY A 1 195 ? 18.557 -14.374 -13.241 1.00 86.38 195 GLY A O 1
ATOM 1455 N N . ALA A 1 196 ? 18.946 -16.566 -13.575 1.00 81.75 196 ALA A N 1
ATOM 1456 C CA . ALA A 1 196 ? 18.788 -16.932 -12.172 1.00 81.75 196 ALA A CA 1
ATOM 1457 C C . ALA A 1 196 ? 19.864 -16.233 -11.318 1.00 81.75 196 ALA A C 1
ATOM 1459 O O . ALA A 1 196 ? 21.012 -16.093 -11.748 1.00 81.75 196 ALA A O 1
ATOM 1460 N N . SER A 1 197 ? 19.509 -15.799 -10.103 1.00 76.62 197 SER A N 1
ATOM 1461 C CA . SER A 1 197 ? 20.514 -15.301 -9.157 1.00 76.62 197 SER A CA 1
ATOM 1462 C C . SER A 1 197 ? 21.456 -16.445 -8.794 1.00 76.62 197 SER A C 1
ATOM 1464 O O . SER A 1 197 ? 21.030 -17.481 -8.292 1.00 76.62 197 SER A O 1
ATOM 1466 N N . VAL A 1 198 ? 22.753 -16.220 -9.010 1.00 68.38 198 VAL A N 1
ATOM 1467 C CA . VAL A 1 198 ? 23.840 -17.168 -8.704 1.00 68.38 198 VAL A CA 1
ATOM 1468 C C . VAL A 1 198 ? 23.931 -17.469 -7.196 1.00 68.38 198 VAL A C 1
ATOM 1470 O O . VAL A 1 198 ? 24.618 -18.398 -6.787 1.00 68.38 198 VAL A O 1
ATOM 1473 N N . LEU A 1 199 ? 23.246 -16.678 -6.361 1.00 59.50 199 LEU A N 1
ATOM 1474 C CA . LEU A 1 199 ? 23.205 -16.805 -4.906 1.00 59.50 199 LEU A CA 1
ATOM 1475 C C . LEU A 1 199 ? 21.787 -17.053 -4.360 1.00 59.50 199 LEU A C 1
ATOM 1477 O O . LEU A 1 199 ? 21.600 -16.996 -3.142 1.00 59.50 199 LEU A O 1
ATOM 1481 N N . SER A 1 200 ? 20.795 -17.330 -5.206 1.00 58.78 200 SER A N 1
ATOM 1482 C CA . SER A 1 200 ? 19.537 -17.939 -4.765 1.00 58.78 200 SER A CA 1
ATOM 1483 C C . SER A 1 200 ? 19.764 -19.447 -4.622 1.00 58.78 200 SER A C 1
ATOM 1485 O O . SER A 1 200 ? 20.221 -20.058 -5.587 1.00 58.78 200 SER A O 1
ATOM 1487 N N . PRO A 1 201 ? 19.475 -20.070 -3.461 1.00 54.09 201 PRO A N 1
ATOM 1488 C CA . PRO A 1 201 ? 19.476 -21.529 -3.377 1.00 54.09 201 PRO A CA 1
ATOM 1489 C C . PRO A 1 201 ? 18.443 -22.087 -4.362 1.00 54.09 201 PRO A C 1
ATOM 1491 O O . PRO A 1 201 ? 17.390 -21.472 -4.567 1.00 54.09 201 PRO A O 1
ATOM 1494 N N . ALA A 1 202 ? 18.732 -23.235 -4.975 1.00 52.12 202 ALA A N 1
ATOM 1495 C CA . ALA A 1 202 ? 17.757 -23.905 -5.823 1.00 52.12 202 ALA A CA 1
ATOM 1496 C C . ALA A 1 202 ? 16.545 -24.294 -4.962 1.00 52.12 202 ALA A C 1
ATOM 1498 O O . ALA A 1 202 ? 16.694 -24.968 -3.944 1.00 52.12 202 ALA A O 1
ATOM 1499 N N .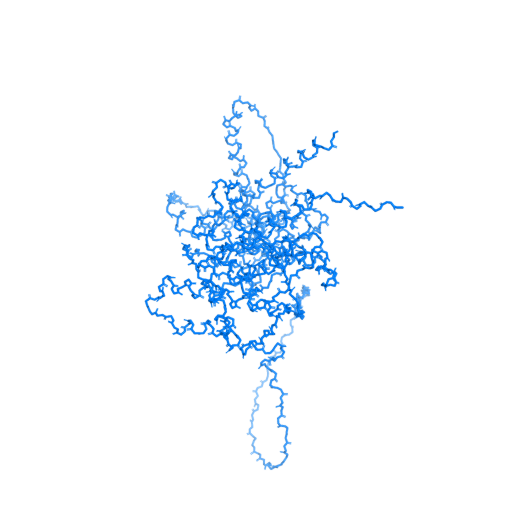 ALA A 1 203 ? 15.348 -23.840 -5.344 1.00 49.22 203 ALA A N 1
ATOM 1500 C CA . ALA A 1 203 ? 14.121 -24.106 -4.598 1.00 49.22 203 ALA A CA 1
ATOM 1501 C C . ALA A 1 203 ? 13.767 -25.602 -4.701 1.00 49.22 203 ALA A C 1
ATOM 1503 O O . ALA A 1 203 ? 13.125 -26.032 -5.657 1.00 49.22 203 ALA A O 1
ATOM 1504 N N . GLY A 1 204 ? 14.262 -26.388 -3.743 1.00 50.97 204 GLY A N 1
ATOM 1505 C CA . GLY A 1 204 ? 14.221 -27.852 -3.748 1.00 50.97 204 GLY A CA 1
ATOM 1506 C C . GLY A 1 204 ? 15.465 -28.524 -3.148 1.00 50.97 204 GLY A C 1
ATOM 1507 O O . GLY A 1 204 ? 15.384 -29.691 -2.778 1.00 50.97 204 GLY A O 1
ATOM 1508 N N . GLU A 1 205 ? 16.594 -27.819 -2.999 1.00 44.53 205 GLU A N 1
ATOM 1509 C CA . GLU A 1 205 ? 17.760 -28.338 -2.264 1.00 44.53 205 GLU A CA 1
ATOM 1510 C C . GLU A 1 205 ? 17.577 -28.144 -0.753 1.00 44.53 205 GLU A C 1
ATOM 1512 O O . GLU A 1 205 ? 17.984 -27.137 -0.170 1.00 44.53 205 GLU A O 1
ATOM 1517 N N . ASP A 1 206 ? 16.941 -29.127 -0.120 1.00 46.31 206 ASP A N 1
ATOM 1518 C CA . ASP A 1 206 ? 16.781 -29.197 1.331 1.00 46.31 206 ASP A CA 1
ATOM 1519 C C . ASP A 1 206 ? 18.165 -29.398 1.995 1.00 46.31 206 ASP A C 1
ATOM 1521 O O . ASP A 1 206 ? 18.801 -30.436 1.776 1.00 46.31 206 ASP A O 1
ATOM 1525 N N . PRO A 1 207 ? 18.684 -28.458 2.813 1.00 50.38 207 PRO A N 1
ATOM 1526 C CA . PRO A 1 207 ? 20.059 -28.521 3.327 1.00 50.38 207 PRO A CA 1
ATOM 1527 C C . PRO A 1 207 ? 20.296 -29.655 4.340 1.00 50.38 207 PRO A C 1
ATOM 1529 O O . PRO A 1 207 ? 21.436 -29.893 4.732 1.00 50.38 207 PRO A O 1
ATOM 1532 N N . ASN A 1 208 ? 19.235 -30.362 4.745 1.00 51.50 208 ASN A N 1
ATOM 1533 C CA . ASN A 1 208 ? 19.288 -31.569 5.571 1.00 51.50 208 ASN A CA 1
ATOM 1534 C C . ASN A 1 208 ? 19.200 -32.876 4.749 1.00 51.50 208 ASN A C 1
ATOM 1536 O O . ASN A 1 208 ? 19.208 -33.955 5.336 1.00 51.50 208 ASN A O 1
ATOM 1540 N N . SER A 1 209 ? 19.136 -32.818 3.411 1.00 45.91 209 SER A N 1
ATOM 1541 C CA . SER A 1 209 ? 19.018 -33.992 2.523 1.00 45.91 209 SER A CA 1
ATOM 1542 C C . SER A 1 209 ? 20.331 -34.786 2.343 1.00 45.91 209 SER A C 1
ATOM 1544 O O . SER A 1 209 ? 20.563 -35.398 1.299 1.00 45.91 209 SER A O 1
ATOM 1546 N N . SER A 1 210 ? 21.207 -34.808 3.350 1.00 46.59 210 SER A N 1
ATOM 1547 C CA . SER A 1 210 ? 22.424 -35.631 3.371 1.00 46.59 210 SER A CA 1
ATOM 1548 C C . SER A 1 210 ? 22.114 -37.039 3.899 1.00 46.59 210 SER A C 1
ATOM 1550 O O . SER A 1 210 ? 22.453 -37.372 5.036 1.00 46.59 210 SER A O 1
ATOM 1552 N N . GLY A 1 211 ? 21.420 -37.836 3.085 1.00 51.78 211 GLY A N 1
ATOM 1553 C CA . GLY A 1 211 ? 20.947 -39.183 3.424 1.00 51.78 211 GLY A CA 1
ATOM 1554 C C . GLY A 1 211 ? 21.470 -40.269 2.484 1.00 51.78 211 GLY A C 1
ATOM 1555 O O . GLY A 1 211 ? 20.668 -40.947 1.851 1.00 51.78 211 GLY A O 1
ATOM 1556 N N . GLU A 1 212 ? 22.792 -40.435 2.394 1.00 47.72 212 GLU A N 1
ATOM 1557 C CA . GLU A 1 212 ? 23.422 -41.600 1.755 1.00 47.72 212 GLU A CA 1
ATOM 1558 C C . GLU A 1 212 ? 24.401 -42.271 2.730 1.00 47.72 212 GLU A C 1
ATOM 1560 O O . GLU A 1 212 ? 25.466 -41.730 3.037 1.00 47.72 212 GLU A O 1
ATOM 1565 N N . ASP A 1 213 ? 24.030 -43.459 3.215 1.00 43.41 213 ASP A N 1
ATOM 1566 C CA . ASP A 1 213 ? 24.909 -44.341 3.984 1.00 43.41 213 ASP A CA 1
ATOM 1567 C C . ASP A 1 213 ? 25.946 -45.014 3.057 1.00 43.41 213 ASP A C 1
ATOM 1569 O O . ASP A 1 213 ? 25.563 -45.663 2.078 1.00 43.41 213 ASP A O 1
ATOM 1573 N N . PRO A 1 214 ? 27.257 -44.944 3.358 1.00 49.28 214 PRO A N 1
ATOM 1574 C CA . PRO A 1 214 ? 28.255 -45.793 2.717 1.00 49.28 214 PRO A CA 1
ATOM 1575 C C . PRO A 1 214 ? 28.211 -47.196 3.346 1.00 49.28 214 PRO A C 1
ATOM 1577 O O . PRO A 1 214 ? 28.894 -47.463 4.336 1.00 49.28 214 PRO A O 1
ATOM 1580 N N . ASP A 1 215 ? 27.377 -48.075 2.786 1.00 50.44 215 ASP A N 1
ATOM 1581 C CA . ASP A 1 215 ? 27.100 -49.392 3.371 1.00 50.44 215 ASP A CA 1
ATOM 1582 C C . ASP A 1 215 ? 28.316 -50.350 3.384 1.00 50.44 215 ASP A C 1
ATOM 1584 O O . ASP A 1 215 ? 29.205 -50.340 2.529 1.00 50.44 215 ASP A O 1
ATOM 1588 N N . VAL A 1 216 ? 28.302 -51.176 4.423 1.00 43.31 216 VAL A N 1
ATOM 1589 C CA . VAL A 1 216 ? 29.273 -52.134 4.959 1.00 43.31 216 VAL A CA 1
ATOM 1590 C C . VAL A 1 216 ? 30.023 -53.011 3.940 1.00 43.31 216 VAL A C 1
ATOM 1592 O O . VAL A 1 216 ? 29.453 -53.575 3.009 1.00 43.31 216 VAL A O 1
ATOM 1595 N N . LEU A 1 217 ? 31.290 -53.308 4.267 1.00 46.72 217 LEU A N 1
ATOM 1596 C CA . LEU A 1 217 ? 31.915 -54.601 3.955 1.00 46.72 217 LEU A CA 1
ATOM 1597 C C . LEU A 1 217 ? 32.408 -55.297 5.241 1.00 46.72 217 LEU A C 1
ATOM 1599 O O . LEU A 1 217 ? 33.023 -54.669 6.101 1.00 46.72 217 LEU A O 1
ATOM 1603 N N . HIS A 1 218 ? 32.135 -56.603 5.339 1.00 40.44 218 HIS A N 1
ATOM 1604 C CA . HIS A 1 218 ? 32.699 -57.554 6.316 1.00 40.44 218 HIS A CA 1
ATOM 1605 C C . HIS A 1 218 ? 34.233 -57.710 6.109 1.00 40.44 218 HIS A C 1
ATOM 1607 O O . HIS A 1 218 ? 34.733 -57.324 5.053 1.00 40.44 218 HIS A O 1
ATOM 1613 N N . GLU A 1 219 ? 35.082 -58.248 6.999 1.00 37.38 219 GLU A N 1
ATOM 1614 C CA . GLU A 1 219 ? 34.983 -59.095 8.220 1.00 37.38 219 GLU A CA 1
ATOM 1615 C C . GLU A 1 219 ? 36.280 -58.833 9.070 1.00 37.38 219 GLU A C 1
ATOM 1617 O O . GLU A 1 219 ? 37.130 -58.073 8.607 1.00 37.38 219 GLU A O 1
ATOM 1622 N N . ASP A 1 220 ? 36.601 -59.321 10.282 1.00 34.12 220 ASP A N 1
ATOM 1623 C CA . ASP A 1 220 ? 36.136 -60.375 11.215 1.00 34.12 220 ASP A CA 1
ATOM 1624 C C . ASP A 1 220 ? 36.668 -60.049 12.663 1.00 34.12 220 ASP A C 1
ATOM 1626 O O . ASP A 1 220 ? 37.260 -58.992 12.885 1.00 34.12 220 ASP A O 1
ATOM 1630 N N . ALA A 1 221 ? 36.557 -60.995 13.611 1.00 34.53 221 ALA A N 1
ATOM 1631 C CA . ALA A 1 221 ? 37.465 -61.269 14.746 1.00 34.53 221 ALA A CA 1
ATOM 1632 C C . ALA A 1 221 ? 37.206 -60.606 16.130 1.00 34.53 221 ALA A C 1
ATOM 1634 O O . ALA A 1 221 ? 37.822 -59.631 16.553 1.00 34.53 221 ALA A O 1
ATOM 1635 N N . THR A 1 222 ? 36.348 -61.296 16.888 1.00 38.00 222 THR A N 1
ATOM 1636 C CA . THR A 1 222 ? 36.160 -61.411 18.363 1.00 38.00 222 THR A CA 1
ATOM 1637 C C . THR A 1 222 ? 37.421 -61.622 19.252 1.00 38.00 222 THR A C 1
ATOM 1639 O O . THR A 1 222 ? 38.443 -62.012 18.686 1.00 38.00 222 THR A O 1
ATOM 1642 N N . PRO A 1 223 ? 37.357 -61.623 20.627 1.00 55.56 223 PRO A N 1
ATOM 1643 C CA . PRO A 1 223 ? 36.299 -61.177 21.587 1.00 55.56 223 PRO A CA 1
ATOM 1644 C C . PRO A 1 223 ? 36.773 -60.523 22.945 1.00 55.56 223 PRO A C 1
ATOM 1646 O O . PRO A 1 223 ? 37.961 -60.414 23.228 1.00 55.56 223 PRO A O 1
ATOM 1649 N N . SER A 1 224 ? 35.796 -60.255 23.843 1.00 39.16 224 SER A N 1
ATOM 1650 C CA . SER A 1 224 ? 35.811 -60.442 25.332 1.00 39.16 224 SER A CA 1
ATOM 1651 C C . SER A 1 224 ? 36.246 -59.339 26.332 1.00 39.16 224 SER A C 1
ATOM 1653 O O . SER A 1 224 ? 37.426 -59.209 26.642 1.00 39.16 224 SER A O 1
ATOM 1655 N N . ALA A 1 225 ? 35.244 -58.715 26.985 1.00 36.91 225 ALA A N 1
ATOM 1656 C CA . ALA A 1 225 ? 35.059 -58.465 28.445 1.00 36.91 225 ALA A CA 1
ATOM 1657 C C . ALA A 1 225 ? 33.628 -57.867 28.637 1.00 36.91 225 ALA A C 1
ATOM 1659 O O . ALA A 1 225 ? 33.187 -57.122 27.767 1.00 36.91 225 ALA A O 1
ATOM 1660 N N . GLU A 1 226 ? 32.738 -58.301 29.546 1.00 38.38 226 GLU A N 1
ATOM 1661 C CA . GLU A 1 226 ? 32.678 -58.066 31.016 1.00 38.38 226 GLU A CA 1
ATOM 1662 C C . GLU A 1 226 ? 32.715 -56.565 31.416 1.00 38.38 226 GLU A C 1
ATOM 1664 O O . GLU A 1 226 ? 33.607 -55.847 30.981 1.00 38.38 226 GLU A O 1
ATOM 1669 N N . GLU A 1 227 ? 31.798 -55.995 32.224 1.00 36.75 227 GLU A N 1
ATOM 1670 C CA . GLU A 1 227 ? 30.630 -56.527 32.974 1.00 36.75 227 GLU A CA 1
ATOM 1671 C C . GLU A 1 227 ? 29.620 -55.382 33.349 1.00 36.75 227 GLU A C 1
ATOM 1673 O O . GLU A 1 227 ? 29.723 -54.275 32.829 1.00 36.75 227 GLU A O 1
ATOM 1678 N N . LEU A 1 228 ? 28.687 -55.627 34.294 1.00 37.28 228 LEU A N 1
ATOM 1679 C CA . LEU A 1 228 ? 27.883 -54.663 35.098 1.00 37.28 228 LEU A CA 1
ATOM 1680 C C . LEU A 1 228 ? 26.633 -53.953 34.497 1.00 37.28 228 LEU A C 1
ATOM 1682 O O . LEU A 1 228 ? 26.652 -52.813 34.042 1.00 37.28 228 LEU A O 1
ATOM 1686 N N . ARG A 1 229 ? 25.470 -54.587 34.730 1.00 37.69 229 ARG A N 1
ATOM 1687 C CA . ARG A 1 229 ? 24.214 -53.947 35.227 1.00 37.69 229 ARG A CA 1
ATOM 1688 C C . ARG A 1 229 ? 24.353 -53.698 36.755 1.00 37.69 229 ARG A C 1
ATOM 1690 O O . ARG A 1 229 ? 25.212 -54.375 37.321 1.00 37.69 229 ARG A O 1
ATOM 1697 N N . PRO A 1 230 ? 23.556 -52.852 37.474 1.00 55.34 230 PRO A N 1
ATOM 1698 C CA . PRO A 1 230 ? 22.068 -52.790 37.468 1.00 55.34 230 PRO A CA 1
ATOM 1699 C C . PRO A 1 230 ? 21.494 -51.384 37.852 1.00 55.34 230 PRO A C 1
ATOM 1701 O O . PRO A 1 230 ? 22.209 -50.401 37.681 1.00 55.34 230 PRO A O 1
ATOM 1704 N N . PRO A 1 231 ? 20.294 -51.231 38.472 1.00 59.31 231 PRO A N 1
ATOM 1705 C CA . PRO A 1 231 ? 18.981 -51.880 38.295 1.00 59.31 231 PRO A CA 1
ATOM 1706 C C . PRO A 1 231 ? 17.917 -50.882 37.750 1.00 59.31 231 PRO A C 1
ATOM 1708 O O . PRO A 1 231 ? 18.244 -49.762 37.370 1.00 59.31 231 PRO A O 1
ATOM 1711 N N . ALA A 1 232 ? 16.635 -51.273 37.718 1.00 50.12 232 ALA A N 1
ATOM 1712 C CA . ALA A 1 232 ? 15.505 -50.415 37.334 1.00 50.12 232 ALA A CA 1
ATOM 1713 C C . ALA A 1 232 ? 14.527 -50.178 38.501 1.00 50.12 232 ALA A C 1
ATOM 1715 O O . ALA A 1 232 ? 14.355 -51.060 39.338 1.00 50.12 232 ALA A O 1
ATOM 1716 N N . GLU A 1 233 ? 13.840 -49.030 38.500 1.00 39.44 233 GLU A N 1
ATOM 1717 C CA . GLU A 1 233 ? 12.680 -48.717 39.354 1.00 39.44 233 GLU A CA 1
ATOM 1718 C C . GLU A 1 233 ? 11.775 -47.658 38.647 1.00 39.44 233 GLU A C 1
ATOM 1720 O O . GLU A 1 233 ? 12.104 -47.269 37.523 1.00 39.44 233 GLU A O 1
ATOM 1725 N N . PRO A 1 234 ? 10.546 -47.341 39.112 1.00 50.72 234 PRO A N 1
ATOM 1726 C CA . PRO A 1 234 ? 9.365 -47.943 38.494 1.00 50.72 234 PRO A CA 1
ATOM 1727 C C . PRO A 1 234 ? 8.479 -46.996 37.663 1.00 50.72 234 PRO A C 1
ATOM 1729 O O . PRO A 1 234 ? 8.518 -45.772 37.764 1.00 50.72 234 PRO A O 1
ATOM 1732 N N . ARG A 1 235 ? 7.608 -47.606 36.848 1.00 38.41 235 ARG A N 1
ATOM 1733 C CA . ARG A 1 235 ? 6.611 -46.922 36.012 1.00 38.41 235 ARG A CA 1
ATOM 1734 C C . ARG A 1 235 ? 5.414 -46.481 36.865 1.00 38.41 235 ARG A C 1
ATOM 1736 O O . ARG A 1 235 ? 4.763 -47.324 37.477 1.00 38.41 235 ARG A O 1
ATOM 1743 N N . VAL A 1 236 ? 5.095 -45.187 36.868 1.00 42.03 236 VAL A N 1
ATOM 1744 C CA . VAL A 1 236 ? 3.864 -44.653 37.478 1.00 42.03 236 VAL A CA 1
ATOM 1745 C C . VAL A 1 236 ? 2.818 -44.455 36.385 1.00 42.03 236 VAL A C 1
ATOM 1747 O O . VAL A 1 236 ? 2.957 -43.571 35.542 1.00 42.03 236 VAL A O 1
ATOM 1750 N N . GLU A 1 237 ? 1.768 -45.273 36.395 1.00 40.84 237 GLU A N 1
ATOM 1751 C CA . GLU A 1 237 ? 0.615 -45.116 35.504 1.00 40.84 237 GLU A CA 1
ATOM 1752 C C . GLU A 1 237 ? -0.463 -44.279 36.208 1.00 40.84 237 GLU A C 1
ATOM 1754 O O . GLU A 1 237 ? -1.141 -44.744 37.122 1.00 40.84 237 GLU A O 1
ATOM 1759 N N . GLY A 1 238 ? -0.588 -43.012 35.803 1.00 39.78 238 GLY A N 1
ATOM 1760 C CA . GLY A 1 238 ? -1.658 -42.110 36.235 1.00 39.78 238 GLY A CA 1
ATOM 1761 C C . GLY A 1 238 ? -2.739 -41.976 35.152 1.00 39.78 238 GLY A C 1
ATOM 1762 O O . GLY A 1 238 ? -2.385 -41.855 33.977 1.00 39.78 238 GLY A O 1
ATOM 1763 N N . PRO A 1 239 ? -4.042 -41.975 35.497 1.00 49.28 239 PRO A N 1
ATOM 1764 C CA . PRO A 1 239 ? -5.121 -41.829 34.520 1.00 49.28 239 PRO A CA 1
ATOM 1765 C C . PRO A 1 239 ? -5.199 -40.383 33.999 1.00 49.28 239 PRO A C 1
ATOM 1767 O O . PRO A 1 239 ? -5.844 -39.522 34.595 1.00 49.28 239 PRO A O 1
ATOM 1770 N N . GLY A 1 240 ? -4.504 -40.121 32.890 1.00 37.31 240 GLY A N 1
ATOM 1771 C CA . GLY A 1 240 ? -4.454 -38.818 32.224 1.00 37.31 240 GLY A CA 1
ATOM 1772 C C . GLY A 1 240 ? -5.749 -38.472 31.484 1.00 37.31 240 GLY A C 1
ATOM 1773 O O . GLY A 1 240 ? -6.110 -39.134 30.516 1.00 37.31 240 GLY A O 1
ATOM 1774 N N . ASP A 1 241 ? -6.400 -37.414 31.963 1.00 38.00 241 ASP A N 1
ATOM 1775 C CA . ASP A 1 241 ? -7.653 -36.801 31.509 1.00 38.00 241 ASP A CA 1
ATOM 1776 C C . ASP A 1 241 ? -7.859 -36.701 29.976 1.00 38.00 241 ASP A C 1
ATOM 1778 O O . ASP A 1 241 ? -6.928 -36.470 29.199 1.00 38.00 241 ASP A O 1
ATOM 1782 N N . ALA A 1 242 ? -9.117 -36.804 29.537 1.00 42.38 242 ALA A N 1
ATOM 1783 C CA . ALA A 1 242 ? -9.546 -36.813 28.135 1.00 42.38 242 ALA A CA 1
ATOM 1784 C C . ALA A 1 242 ? -9.625 -35.398 27.520 1.00 42.38 242 ALA A C 1
ATOM 1786 O O . ALA A 1 242 ? -10.626 -35.006 26.908 1.00 42.38 242 ALA A O 1
ATOM 1787 N N . GLY A 1 243 ? -8.549 -34.623 27.669 1.00 35.47 243 GLY A N 1
ATOM 1788 C CA . GLY A 1 243 ? -8.421 -33.274 27.122 1.00 35.47 243 GLY A CA 1
ATOM 1789 C C . GLY A 1 243 ? -8.498 -33.259 25.593 1.00 35.47 243 GLY A C 1
ATOM 1790 O O . GLY A 1 243 ? -7.580 -33.709 24.904 1.00 35.47 243 GLY A O 1
ATOM 1791 N N . LYS A 1 244 ? -9.588 -32.704 25.048 1.00 40.16 244 LYS A N 1
ATOM 1792 C CA . LYS A 1 244 ? -9.788 -32.518 23.602 1.00 40.16 244 LYS A CA 1
ATOM 1793 C C . LYS A 1 244 ? -8.695 -31.613 23.020 1.00 40.16 244 LYS A C 1
ATOM 1795 O O . LYS A 1 244 ? -8.805 -30.391 23.084 1.00 40.16 244 LYS A O 1
ATOM 1800 N N . ARG A 1 245 ? -7.672 -32.197 22.389 1.00 31.98 245 ARG A N 1
ATOM 1801 C CA . ARG A 1 245 ? -6.786 -31.439 21.495 1.00 31.98 245 ARG A CA 1
ATOM 1802 C C . ARG A 1 245 ? -7.613 -30.904 20.327 1.00 31.98 245 ARG A C 1
ATOM 1804 O O . ARG A 1 245 ? -8.218 -31.687 19.595 1.00 31.98 245 ARG A O 1
ATOM 1811 N N . ALA A 1 246 ? -7.619 -29.586 20.149 1.00 41.91 246 ALA A N 1
ATOM 1812 C CA . ALA A 1 246 ? -8.048 -28.983 18.893 1.00 41.91 246 ALA A CA 1
ATOM 1813 C C . ALA A 1 246 ? -7.174 -29.529 17.743 1.00 41.91 246 ALA A C 1
ATOM 1815 O O . ALA A 1 246 ? -5.998 -29.838 17.979 1.00 41.91 246 ALA A O 1
ATOM 1816 N N . PRO A 1 247 ? -7.707 -29.671 16.516 1.00 35.28 247 PRO A N 1
ATOM 1817 C CA . PRO A 1 247 ? -6.882 -30.026 15.370 1.00 35.28 247 PRO A CA 1
ATOM 1818 C C . PRO A 1 247 ? -5.821 -28.939 15.188 1.00 35.28 247 PRO A C 1
ATOM 1820 O O . PRO A 1 247 ? -6.152 -27.766 15.020 1.00 35.28 247 PRO A O 1
ATOM 1823 N N . GLY A 1 248 ? -4.546 -29.324 15.265 1.00 31.52 248 GLY A N 1
ATOM 1824 C CA . GLY A 1 248 ? -3.451 -28.393 15.023 1.00 31.52 248 GLY A CA 1
ATOM 1825 C C . GLY A 1 248 ? -3.584 -27.812 13.620 1.00 31.52 248 GLY A C 1
ATOM 1826 O O . GLY A 1 248 ? -3.814 -28.560 12.669 1.00 31.52 248 GLY A O 1
ATOM 1827 N N . ALA A 1 249 ? -3.455 -26.490 13.497 1.00 35.03 249 ALA A N 1
ATOM 1828 C CA . ALA A 1 249 ? -3.405 -25.834 12.201 1.00 35.03 249 ALA A CA 1
ATOM 1829 C C . ALA A 1 249 ? -2.162 -26.339 11.460 1.00 35.03 249 ALA A C 1
ATOM 1831 O O . ALA A 1 249 ? -1.044 -25.908 11.739 1.00 35.03 249 ALA A O 1
ATOM 1832 N N . ALA A 1 250 ? -2.356 -27.302 10.557 1.00 31.52 250 ALA A N 1
ATOM 1833 C CA . ALA A 1 250 ? -1.300 -27.762 9.679 1.00 31.52 250 ALA A CA 1
ATOM 1834 C C . ALA A 1 250 ? -0.837 -26.562 8.852 1.00 31.52 250 ALA A C 1
ATOM 1836 O O . ALA A 1 250 ? -1.629 -25.979 8.108 1.00 31.52 250 ALA A O 1
ATOM 1837 N N . GLN A 1 251 ? 0.430 -26.185 9.005 1.00 37.09 251 GLN A N 1
ATOM 1838 C CA . GLN A 1 251 ? 1.065 -25.235 8.109 1.00 37.09 251 GLN A CA 1
ATOM 1839 C C . GLN A 1 251 ? 1.172 -25.924 6.747 1.00 37.09 251 GLN A C 1
ATOM 1841 O O . GLN A 1 251 ? 2.051 -26.749 6.518 1.00 37.09 251 GLN A O 1
ATOM 1846 N N . VAL A 1 252 ? 0.192 -25.667 5.881 1.00 32.06 252 VAL A N 1
ATOM 1847 C CA . VAL A 1 252 ? 0.192 -26.194 4.520 1.00 32.06 252 VAL A CA 1
ATOM 1848 C C . VAL A 1 252 ? 1.171 -25.347 3.724 1.00 32.06 252 VAL A C 1
ATOM 1850 O O . VAL A 1 252 ? 0.821 -24.263 3.256 1.00 32.06 252 VAL A O 1
ATOM 1853 N N . ASP A 1 253 ? 2.397 -25.843 3.586 1.00 29.88 253 ASP A N 1
ATOM 1854 C CA . ASP A 1 253 ? 3.384 -25.276 2.675 1.00 29.88 253 ASP A CA 1
ATOM 1855 C C . ASP A 1 253 ? 2.899 -25.513 1.235 1.00 29.88 253 ASP A C 1
ATOM 1857 O O . ASP A 1 253 ? 3.127 -26.552 0.612 1.00 29.88 253 ASP A O 1
ATOM 1861 N N . PHE A 1 254 ? 2.123 -24.554 0.727 1.00 33.22 254 PHE A N 1
ATOM 1862 C CA . PHE A 1 254 ? 1.642 -24.559 -0.648 1.00 33.22 254 PHE A CA 1
ATOM 1863 C C . PHE A 1 254 ? 2.821 -24.309 -1.598 1.00 33.22 254 PHE A C 1
ATOM 1865 O O . PHE A 1 254 ? 3.569 -23.354 -1.375 1.00 33.22 254 PHE A O 1
ATOM 1872 N N . PRO A 1 255 ? 2.966 -25.081 -2.692 1.00 33.09 255 PRO A N 1
ATOM 1873 C CA . PRO A 1 255 ? 3.976 -24.784 -3.696 1.00 33.09 255 PRO A CA 1
ATOM 1874 C C . PRO A 1 255 ? 3.710 -23.399 -4.294 1.00 33.09 255 PRO A C 1
ATOM 1876 O O . PRO A 1 255 ? 2.631 -23.136 -4.834 1.00 33.09 255 PRO A O 1
ATOM 1879 N N . THR A 1 256 ? 4.698 -22.512 -4.204 1.00 37.16 256 THR A N 1
ATOM 1880 C CA . THR A 1 256 ? 4.695 -21.205 -4.861 1.00 37.16 256 THR A CA 1
ATOM 1881 C C . THR A 1 256 ? 4.695 -21.411 -6.371 1.00 37.16 256 THR A C 1
ATOM 1883 O O . THR A 1 256 ? 5.730 -21.659 -6.986 1.00 37.16 256 THR A O 1
ATOM 1886 N N . VAL A 1 257 ? 3.510 -21.332 -6.979 1.00 37.81 257 VAL A N 1
ATOM 1887 C CA . VAL A 1 257 ? 3.346 -21.416 -8.433 1.00 37.81 257 VAL A CA 1
ATOM 1888 C C . VAL A 1 257 ? 4.181 -20.308 -9.077 1.00 37.81 257 VAL A C 1
ATOM 1890 O O . VAL A 1 257 ? 3.992 -19.131 -8.779 1.00 37.81 257 VAL A O 1
ATOM 1893 N N . HIS A 1 258 ? 5.120 -20.683 -9.948 1.00 39.66 258 HIS A N 1
ATOM 1894 C CA . HIS A 1 258 ? 5.981 -19.733 -10.651 1.00 39.66 258 HIS A CA 1
ATOM 1895 C C . HIS A 1 258 ? 5.174 -18.925 -11.683 1.00 39.66 258 HIS A C 1
ATOM 1897 O O . HIS A 1 258 ? 5.006 -19.331 -12.832 1.00 39.66 258 HIS A O 1
ATOM 1903 N N . GLY A 1 259 ? 4.673 -17.777 -11.237 1.00 48.50 259 GLY A N 1
ATOM 1904 C CA . GLY A 1 259 ? 3.906 -16.784 -11.987 1.00 48.50 259 GLY A CA 1
ATOM 1905 C C . GLY A 1 259 ? 3.338 -15.775 -10.988 1.00 48.50 259 GLY A C 1
ATOM 1906 O O . GLY A 1 259 ? 2.837 -16.180 -9.943 1.00 48.50 259 GLY A O 1
ATOM 1907 N N . VAL A 1 260 ? 3.495 -14.471 -11.239 1.00 53.34 260 VAL A N 1
ATOM 1908 C CA . VAL A 1 260 ? 3.405 -13.449 -10.171 1.00 53.34 260 VAL A CA 1
ATOM 1909 C C . VAL A 1 260 ? 2.133 -13.503 -9.312 1.00 53.34 260 VAL A C 1
ATOM 1911 O O . VAL A 1 260 ? 1.032 -13.312 -9.835 1.00 53.34 260 VAL A O 1
ATOM 1914 N N . PRO A 1 261 ? 2.293 -13.513 -7.979 1.00 61.28 261 PRO A N 1
ATOM 1915 C CA . PRO A 1 261 ? 1.327 -12.924 -7.067 1.00 61.28 261 PRO A CA 1
ATOM 1916 C C . PRO A 1 261 ? 1.418 -11.390 -7.182 1.00 61.28 261 PRO A C 1
ATOM 1918 O O . PRO A 1 261 ? 2.204 -10.745 -6.483 1.00 61.28 261 PRO A O 1
ATOM 1921 N N . MET A 1 262 ? 0.631 -10.770 -8.073 1.00 78.88 262 MET A N 1
ATOM 1922 C CA . MET A 1 262 ? 0.448 -9.299 -8.121 1.00 78.88 262 MET A CA 1
ATOM 1923 C C . MET A 1 262 ? -0.504 -8.807 -7.014 1.00 78.88 262 MET A C 1
ATOM 1925 O O . MET A 1 262 ? -1.292 -7.881 -7.213 1.00 78.88 262 MET A O 1
ATOM 1929 N N . ASP A 1 263 ? -0.441 -9.449 -5.845 1.00 88.69 263 ASP A N 1
ATOM 1930 C CA . ASP A 1 263 ? -1.436 -9.385 -4.772 1.00 88.69 263 ASP A CA 1
ATOM 1931 C C . ASP A 1 263 ? -1.730 -7.949 -4.337 1.00 88.69 263 ASP A C 1
ATOM 1933 O O . ASP A 1 263 ? -2.887 -7.565 -4.199 1.00 88.69 263 ASP A O 1
ATOM 1937 N N . TYR A 1 264 ? -0.695 -7.120 -4.174 1.00 92.88 264 TYR A N 1
ATOM 1938 C CA . TYR A 1 264 ? -0.882 -5.725 -3.784 1.00 92.88 264 TYR A CA 1
ATOM 1939 C C . TYR A 1 264 ? -1.714 -4.940 -4.804 1.00 92.88 264 TYR A C 1
ATOM 1941 O O . TYR A 1 264 ? -2.666 -4.246 -4.442 1.00 92.88 264 TYR A O 1
ATOM 1949 N N . VAL A 1 265 ? -1.350 -5.065 -6.083 1.00 92.75 265 VAL A N 1
ATOM 1950 C CA . VAL A 1 265 ? -1.914 -4.266 -7.176 1.00 92.75 265 VAL A CA 1
ATOM 1951 C C . VAL A 1 265 ? -3.320 -4.737 -7.534 1.00 92.75 265 VAL A C 1
ATOM 1953 O O . VAL A 1 265 ? -4.129 -3.919 -7.954 1.00 92.75 265 VAL A O 1
ATOM 1956 N N . TYR A 1 266 ? -3.645 -6.016 -7.313 1.00 93.00 266 TYR A N 1
ATOM 1957 C CA . TYR A 1 266 ? -4.909 -6.637 -7.722 1.00 93.00 266 TYR A CA 1
ATOM 1958 C C . TYR A 1 266 ? -6.166 -5.835 -7.336 1.00 93.00 266 TYR A C 1
ATOM 1960 O O . TYR A 1 266 ? -7.072 -5.709 -8.151 1.00 93.00 266 TYR A O 1
ATOM 1968 N N . GLY A 1 267 ? -6.217 -5.235 -6.139 1.00 90.38 267 GLY A N 1
ATOM 1969 C CA . GLY A 1 267 ? -7.364 -4.413 -5.703 1.00 90.38 267 GLY A CA 1
ATOM 1970 C C . GLY A 1 267 ? -7.419 -2.985 -6.257 1.00 90.38 267 GLY A C 1
ATOM 1971 O O . GLY A 1 267 ? -8.376 -2.273 -5.978 1.00 90.38 267 GLY A O 1
ATOM 1972 N N . PHE A 1 268 ? -6.409 -2.560 -7.016 1.00 93.25 268 PHE A N 1
ATOM 1973 C CA . PHE A 1 268 ? -6.359 -1.275 -7.722 1.00 93.25 268 PHE A CA 1
ATOM 1974 C C . PHE A 1 268 ? -6.532 -1.428 -9.243 1.00 93.25 268 PHE A C 1
ATOM 1976 O O . PHE A 1 268 ? -6.554 -0.428 -9.957 1.00 93.25 268 PHE A O 1
ATOM 1983 N N . LEU A 1 2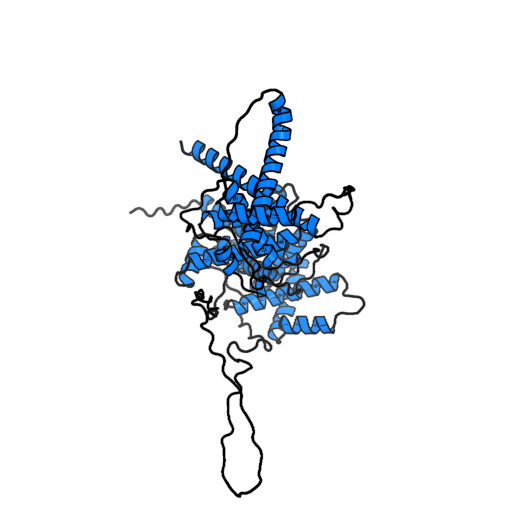69 ? -6.621 -2.665 -9.746 1.00 92.50 269 LEU A N 1
ATOM 1984 C CA . LEU A 1 269 ? -6.811 -2.953 -11.166 1.00 92.50 269 LEU A CA 1
ATOM 1985 C C . LEU A 1 269 ? -8.284 -2.777 -11.591 1.00 92.50 269 LEU A C 1
ATOM 1987 O O . LEU A 1 269 ? -9.177 -3.140 -10.820 1.00 92.50 269 LEU A O 1
ATOM 1991 N N . PRO A 1 270 ? -8.555 -2.329 -12.834 1.00 90.75 270 PRO A N 1
ATOM 1992 C CA . PRO A 1 270 ? -9.897 -2.349 -13.417 1.00 90.75 270 PRO A CA 1
ATOM 1993 C C . PRO A 1 270 ? -10.512 -3.756 -13.447 1.00 90.75 270 PRO A C 1
ATOM 1995 O O . PRO A 1 270 ? -9.802 -4.754 -13.599 1.00 90.75 270 PRO A O 1
ATOM 1998 N N . ASP A 1 271 ? -11.840 -3.844 -13.370 1.00 90.31 271 ASP A N 1
ATOM 1999 C CA . ASP A 1 271 ? -12.581 -5.107 -13.226 1.00 90.31 271 ASP A CA 1
ATOM 2000 C C . ASP A 1 271 ? -12.275 -6.139 -14.323 1.00 90.31 271 ASP A C 1
ATOM 2002 O O . ASP A 1 271 ? -12.125 -7.324 -14.022 1.00 90.31 271 ASP A O 1
ATOM 2006 N N . GLN A 1 272 ? -12.085 -5.703 -15.575 1.00 89.38 272 GLN A N 1
ATOM 2007 C CA . GLN A 1 272 ? -11.644 -6.578 -16.670 1.00 89.38 272 GLN A CA 1
ATOM 2008 C C . GLN A 1 272 ? -10.281 -7.223 -16.360 1.00 89.38 272 GLN A C 1
ATOM 2010 O O . GLN A 1 272 ? -10.125 -8.440 -16.463 1.00 89.38 272 GLN A O 1
ATOM 2015 N N . ARG A 1 273 ? -9.304 -6.422 -15.915 1.00 89.00 273 ARG A N 1
ATOM 2016 C CA . ARG A 1 273 ? -7.951 -6.885 -15.564 1.00 89.00 273 ARG A CA 1
ATOM 2017 C C . ARG A 1 273 ? -7.985 -7.817 -14.340 1.00 89.00 273 ARG A C 1
ATOM 2019 O O . ARG A 1 273 ? -7.274 -8.822 -14.320 1.00 89.00 273 ARG A O 1
ATOM 2026 N N . ARG A 1 274 ? -8.851 -7.539 -13.351 1.00 91.19 274 ARG A N 1
ATOM 2027 C CA . ARG A 1 274 ? -9.093 -8.426 -12.191 1.00 91.19 274 ARG A CA 1
ATOM 2028 C C . ARG A 1 274 ? -9.672 -9.776 -12.616 1.00 91.19 274 ARG A C 1
ATOM 2030 O O . ARG A 1 274 ? -9.203 -10.808 -12.134 1.00 91.19 274 ARG A O 1
ATOM 2037 N N . ALA A 1 275 ? -10.638 -9.783 -13.536 1.00 90.25 275 ALA A N 1
ATOM 2038 C CA . ALA A 1 275 ? -11.249 -10.999 -14.072 1.00 90.25 275 ALA A CA 1
ATOM 2039 C C . ALA A 1 275 ? -10.264 -11.842 -14.907 1.00 90.25 275 ALA A C 1
ATOM 2041 O O . ALA A 1 275 ? -10.242 -13.066 -14.770 1.00 90.25 275 ALA A O 1
ATOM 2042 N N . GLU A 1 276 ? -9.408 -11.209 -15.718 1.00 88.69 276 GLU A N 1
ATOM 2043 C CA . GLU A 1 276 ? -8.342 -11.897 -16.464 1.00 88.69 276 GLU A CA 1
ATOM 2044 C C . GLU A 1 276 ? -7.355 -12.619 -15.528 1.00 88.69 276 GLU A C 1
ATOM 2046 O O . GLU A 1 276 ? -7.070 -13.803 -15.723 1.00 88.69 276 GLU A O 1
ATOM 2051 N N . LEU A 1 277 ? -6.874 -11.942 -14.478 1.00 86.81 277 LEU A N 1
ATOM 2052 C CA . LEU A 1 277 ? -5.969 -12.545 -13.490 1.00 86.81 277 LEU A CA 1
ATOM 2053 C C . LEU A 1 277 ? -6.653 -13.653 -12.675 1.00 86.81 277 LEU A C 1
ATOM 2055 O O . LEU A 1 277 ? -6.069 -14.716 -12.476 1.00 86.81 277 LEU A O 1
ATOM 2059 N N . ALA A 1 278 ? -7.904 -13.448 -12.257 1.00 88.06 278 ALA A N 1
ATOM 2060 C CA . ALA A 1 278 ? -8.700 -14.462 -11.565 1.00 88.06 278 ALA A CA 1
ATOM 2061 C C . ALA A 1 278 ? -8.881 -15.744 -12.406 1.00 88.06 278 ALA A C 1
ATOM 2063 O O . ALA A 1 278 ? -8.795 -16.855 -11.875 1.00 88.06 278 ALA A O 1
ATOM 2064 N N . GLY A 1 279 ? -9.072 -15.593 -13.722 1.00 88.88 279 GLY A N 1
ATOM 2065 C CA . GLY A 1 279 ? -9.106 -16.704 -14.674 1.00 88.88 279 GLY A CA 1
ATOM 2066 C C . GLY A 1 279 ? -7.760 -17.425 -14.805 1.00 88.88 279 GLY A C 1
ATOM 2067 O O . GLY A 1 279 ? -7.728 -18.654 -14.823 1.00 88.88 279 GLY A O 1
ATOM 2068 N N . ALA A 1 280 ? -6.648 -16.684 -14.834 1.00 86.25 280 ALA A N 1
ATOM 2069 C CA . ALA A 1 280 ? -5.299 -17.252 -14.919 1.00 86.25 280 ALA A CA 1
ATOM 2070 C C . ALA A 1 280 ? -4.873 -18.023 -13.651 1.00 86.25 280 ALA A C 1
ATOM 2072 O O . ALA A 1 280 ? -4.164 -19.021 -13.753 1.00 86.25 280 ALA A O 1
ATOM 2073 N N . VAL A 1 281 ? -5.326 -17.594 -12.467 1.00 83.12 281 VAL A N 1
ATOM 2074 C CA . VAL A 1 281 ? -5.010 -18.217 -11.162 1.00 83.12 281 VAL A CA 1
ATOM 2075 C C . VAL A 1 281 ? -5.835 -19.492 -10.889 1.00 83.12 281 VAL A C 1
ATOM 2077 O O . VAL A 1 281 ? -5.555 -20.225 -9.943 1.00 83.12 281 VAL A O 1
ATOM 2080 N N . GLY A 1 282 ? -6.824 -19.818 -11.730 1.00 81.56 282 GLY A N 1
ATOM 2081 C CA . GLY A 1 282 ? -7.577 -21.076 -11.631 1.00 81.56 282 GLY A CA 1
ATOM 2082 C C . GLY A 1 282 ? -8.803 -21.041 -10.710 1.00 81.56 282 GLY A C 1
ATOM 2083 O O . GLY A 1 282 ? -9.323 -22.097 -10.358 1.00 81.56 282 GLY A O 1
ATOM 2084 N N . GLY A 1 283 ? -9.306 -19.850 -10.360 1.00 72.00 283 GLY A N 1
ATOM 2085 C CA . GLY A 1 283 ? -10.683 -19.674 -9.874 1.00 72.00 283 GLY A CA 1
ATOM 2086 C C . GLY A 1 283 ? -10.910 -19.477 -8.369 1.00 72.00 283 GLY A C 1
ATOM 2087 O O . GLY A 1 283 ? -12.048 -19.213 -7.989 1.00 72.00 283 GLY A O 1
ATOM 2088 N N . ASP A 1 284 ? -9.888 -19.525 -7.506 1.00 88.31 284 ASP A N 1
ATOM 2089 C CA . ASP A 1 284 ? -10.034 -19.163 -6.078 1.00 88.31 284 ASP A CA 1
ATOM 2090 C C . ASP A 1 284 ? -9.975 -17.633 -5.873 1.00 88.31 284 ASP A C 1
ATOM 2092 O O . ASP A 1 284 ? -9.061 -17.075 -5.259 1.00 88.31 284 ASP A O 1
ATOM 2096 N N . VAL A 1 285 ? -10.954 -16.938 -6.463 1.00 88.94 285 VAL A N 1
ATOM 2097 C CA . VAL A 1 285 ? -11.015 -15.466 -6.510 1.00 88.94 285 VAL A CA 1
ATOM 2098 C C . VAL A 1 285 ? -11.127 -14.871 -5.107 1.00 88.94 285 VAL A C 1
ATOM 2100 O O . VAL A 1 285 ? -10.405 -13.937 -4.781 1.00 88.94 285 VAL A O 1
ATOM 2103 N N . ALA A 1 286 ? -11.941 -15.475 -4.237 1.00 89.88 286 ALA A N 1
ATOM 2104 C CA . ALA A 1 286 ? -12.152 -14.994 -2.873 1.00 89.88 286 ALA A CA 1
ATOM 2105 C C . ALA A 1 286 ? -10.890 -15.103 -1.993 1.00 89.88 286 ALA A C 1
ATOM 2107 O O . ALA A 1 286 ? -10.697 -14.292 -1.082 1.00 89.88 286 ALA A O 1
ATOM 2108 N N . ARG A 1 287 ? -10.006 -16.082 -2.248 1.00 90.38 287 ARG A N 1
ATOM 2109 C CA . ARG A 1 287 ? -8.675 -16.129 -1.626 1.00 90.38 287 ARG A CA 1
ATOM 2110 C C . ARG A 1 287 ? -7.770 -15.040 -2.182 1.00 90.38 287 ARG A C 1
ATOM 2112 O O . ARG A 1 287 ? -7.118 -14.373 -1.385 1.00 90.38 287 ARG A O 1
ATOM 2119 N N . LEU A 1 288 ? -7.744 -14.843 -3.503 1.00 90.50 288 LEU A N 1
ATOM 2120 C CA . LEU A 1 288 ? -6.944 -13.796 -4.149 1.00 90.50 288 LEU A CA 1
ATOM 2121 C C . LEU A 1 288 ? -7.348 -12.395 -3.659 1.00 90.50 288 LEU A C 1
ATOM 2123 O O . LEU A 1 288 ? -6.482 -11.611 -3.285 1.00 90.50 288 LEU A O 1
ATOM 2127 N N . GLU A 1 289 ? -8.646 -12.111 -3.555 1.00 92.25 289 GLU A N 1
ATOM 2128 C CA . GLU A 1 289 ? -9.197 -10.861 -3.015 1.00 92.25 289 GLU A CA 1
ATOM 2129 C C . GLU A 1 289 ? -8.801 -10.643 -1.551 1.00 92.25 289 GLU A C 1
ATOM 2131 O O . GLU A 1 289 ? -8.224 -9.605 -1.217 1.00 92.25 289 GLU A O 1
ATOM 2136 N N . ARG A 1 290 ? -9.012 -11.643 -0.683 1.00 94.00 290 ARG A N 1
ATOM 2137 C CA . ARG A 1 290 ? -8.639 -11.569 0.740 1.00 94.00 290 ARG A CA 1
ATOM 2138 C C . ARG A 1 290 ? -7.131 -11.404 0.940 1.00 94.00 290 ARG A C 1
ATOM 2140 O O . ARG A 1 290 ? -6.703 -10.657 1.819 1.00 94.00 290 ARG A O 1
ATOM 2147 N N . ARG A 1 291 ? -6.325 -12.095 0.131 1.00 94.81 291 ARG A N 1
ATOM 2148 C CA . ARG A 1 291 ? -4.859 -12.006 0.112 1.00 94.81 291 ARG A CA 1
ATOM 2149 C C . ARG A 1 291 ? -4.403 -10.618 -0.325 1.00 94.81 291 ARG A C 1
ATOM 2151 O O . ARG A 1 291 ? -3.608 -9.992 0.371 1.00 94.81 291 ARG A O 1
ATOM 2158 N N . ALA A 1 292 ? -4.966 -10.110 -1.415 1.00 94.75 292 ALA A N 1
ATOM 2159 C CA . ALA A 1 292 ? -4.713 -8.768 -1.911 1.00 94.75 292 ALA A CA 1
ATOM 2160 C C . ALA A 1 292 ? -5.066 -7.697 -0.861 1.00 94.75 292 ALA A C 1
ATOM 2162 O O . ALA A 1 292 ? -4.281 -6.780 -0.620 1.00 94.75 292 ALA A O 1
ATOM 2163 N N . ALA A 1 293 ? -6.214 -7.835 -0.193 1.00 96.12 293 ALA A N 1
ATOM 2164 C CA . ALA A 1 293 ? -6.658 -6.926 0.861 1.00 96.12 293 ALA A CA 1
ATOM 2165 C C . ALA A 1 293 ? -5.748 -6.963 2.100 1.00 96.12 293 ALA A C 1
ATOM 2167 O O . ALA A 1 293 ? -5.368 -5.914 2.620 1.00 96.12 293 ALA A O 1
ATOM 2168 N N . ALA A 1 294 ? -5.306 -8.150 2.527 1.00 96.81 294 ALA A N 1
ATOM 2169 C CA . ALA A 1 294 ? -4.333 -8.298 3.610 1.00 96.81 294 ALA A CA 1
ATOM 2170 C C . ALA A 1 294 ? -2.997 -7.602 3.293 1.00 96.81 294 ALA A C 1
ATOM 2172 O O . ALA A 1 294 ? -2.445 -6.894 4.138 1.00 96.81 294 ALA A O 1
ATOM 2173 N N . VAL A 1 295 ? -2.506 -7.742 2.058 1.00 96.38 295 VAL A N 1
ATOM 2174 C CA . VAL A 1 295 ? -1.287 -7.068 1.587 1.00 96.38 295 VAL A CA 1
ATOM 2175 C C . VAL A 1 295 ? -1.470 -5.545 1.553 1.00 96.38 295 VAL A C 1
ATOM 2177 O O . VAL A 1 295 ? -0.596 -4.819 2.035 1.00 96.38 295 VAL A O 1
ATOM 2180 N N . ARG A 1 296 ? -2.619 -5.038 1.081 1.00 97.44 296 ARG A N 1
ATOM 2181 C CA . ARG A 1 296 ? -2.947 -3.598 1.137 1.00 97.44 296 ARG A CA 1
ATOM 2182 C C . ARG A 1 296 ? -3.018 -3.077 2.576 1.00 97.44 296 ARG A C 1
ATOM 2184 O O . ARG A 1 296 ? -2.445 -2.023 2.848 1.00 97.44 296 ARG A O 1
ATOM 2191 N N . LEU A 1 297 ? -3.614 -3.828 3.506 1.00 97.88 297 LEU A N 1
ATOM 2192 C CA . LEU A 1 297 ? -3.620 -3.510 4.941 1.00 97.88 297 LEU A CA 1
ATOM 2193 C C . LEU A 1 297 ? -2.201 -3.437 5.519 1.00 97.88 297 LEU A C 1
ATOM 2195 O O . LEU A 1 297 ? -1.888 -2.470 6.206 1.00 97.88 297 LEU A O 1
ATOM 2199 N N . GLN A 1 298 ? -1.322 -4.398 5.221 1.00 96.75 298 GLN A N 1
ATOM 2200 C CA . GLN A 1 298 ? 0.063 -4.390 5.714 1.00 96.75 298 GLN A CA 1
ATOM 2201 C C . GLN A 1 298 ? 0.883 -3.213 5.153 1.00 96.75 298 GLN A C 1
ATOM 2203 O O . GLN A 1 298 ? 1.641 -2.572 5.888 1.00 96.75 298 GLN A O 1
ATOM 2208 N N . VAL A 1 299 ? 0.708 -2.868 3.873 1.00 96.50 299 VAL A N 1
ATOM 2209 C CA . VAL A 1 299 ? 1.336 -1.677 3.273 1.00 96.50 299 VAL A CA 1
ATOM 2210 C C . VAL A 1 299 ? 0.800 -0.397 3.929 1.00 96.50 299 VAL A C 1
ATOM 2212 O O . VAL A 1 299 ? 1.584 0.408 4.433 1.00 96.50 299 VAL A O 1
ATOM 2215 N N . ALA A 1 300 ? -0.521 -0.233 4.015 1.00 97.25 300 ALA A N 1
ATOM 2216 C CA . ALA A 1 300 ? -1.153 0.942 4.614 1.00 97.25 300 ALA A CA 1
ATOM 2217 C C . ALA A 1 300 ? -0.793 1.110 6.107 1.00 97.25 300 ALA A C 1
ATOM 2219 O O . ALA A 1 300 ? -0.445 2.205 6.544 1.00 97.25 300 ALA A O 1
ATOM 2220 N N . PHE A 1 301 ? -0.756 0.022 6.879 1.00 96.62 301 PHE A N 1
ATOM 2221 C CA . PHE A 1 301 ? -0.265 0.006 8.261 1.00 96.62 301 PHE A CA 1
ATOM 2222 C C . PHE A 1 301 ? 1.205 0.441 8.364 1.00 96.62 301 PHE A C 1
ATOM 2224 O O . PHE A 1 301 ? 1.560 1.283 9.192 1.00 96.62 301 PHE A O 1
ATOM 2231 N N . THR A 1 302 ? 2.068 -0.072 7.485 1.00 94.75 302 THR A N 1
ATOM 2232 C CA . THR A 1 302 ? 3.500 0.264 7.472 1.00 94.75 302 THR A CA 1
ATOM 2233 C C . THR A 1 302 ? 3.737 1.755 7.187 1.00 94.75 302 THR A C 1
ATOM 2235 O O . THR A 1 302 ? 4.600 2.366 7.829 1.00 94.75 302 THR A O 1
ATOM 2238 N N . GLY A 1 303 ? 2.949 2.362 6.290 1.00 93.75 303 GLY A N 1
ATOM 2239 C CA . GLY A 1 303 ? 2.944 3.812 6.039 1.00 93.75 303 GLY A CA 1
ATOM 2240 C C . GLY A 1 303 ? 2.301 4.630 7.170 1.00 93.75 303 GLY A C 1
ATOM 2241 O O . GLY A 1 303 ? 2.774 5.720 7.501 1.00 93.75 303 GLY A O 1
ATOM 2242 N N . ALA A 1 304 ? 1.273 4.095 7.832 1.00 94.06 304 ALA A N 1
ATOM 2243 C CA . ALA A 1 304 ? 0.634 4.723 8.988 1.00 94.06 304 ALA A CA 1
ATOM 2244 C C . ALA A 1 304 ? 1.584 4.813 10.200 1.00 94.06 304 ALA A C 1
ATOM 2246 O O . ALA A 1 304 ? 1.639 5.850 10.864 1.00 94.06 304 ALA A O 1
ATOM 2247 N N . LEU A 1 305 ? 2.412 3.788 10.447 1.00 92.12 305 LEU A N 1
ATOM 2248 C CA . LEU A 1 305 ? 3.468 3.839 11.470 1.00 92.12 305 LEU A CA 1
ATOM 2249 C C . LEU A 1 305 ? 4.561 4.879 11.169 1.00 92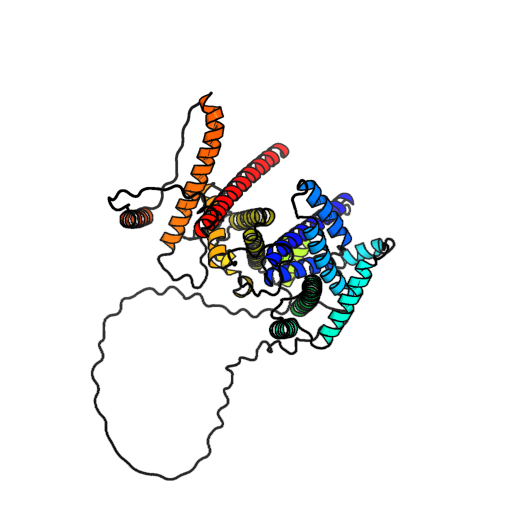.12 305 LEU A C 1
ATOM 2251 O O . LEU A 1 305 ? 5.163 5.404 12.111 1.00 92.12 305 LEU A O 1
ATOM 2255 N N . ALA A 1 306 ? 4.783 5.218 9.895 1.00 89.06 306 ALA A N 1
ATOM 2256 C CA . ALA A 1 306 ? 5.639 6.333 9.480 1.00 89.06 306 ALA A CA 1
ATOM 2257 C C . ALA A 1 306 ? 4.965 7.717 9.633 1.00 89.06 306 ALA A C 1
ATOM 2259 O O . ALA A 1 306 ? 5.609 8.736 9.402 1.00 89.06 306 ALA A O 1
ATOM 2260 N N . GLY A 1 307 ? 3.696 7.771 10.059 1.00 89.31 307 GLY A N 1
ATOM 2261 C CA . GLY A 1 307 ? 2.948 9.007 10.317 1.00 89.31 307 GLY A CA 1
ATOM 2262 C C . GLY A 1 307 ? 2.072 9.494 9.158 1.00 89.31 307 GLY A C 1
ATOM 2263 O O . GLY A 1 307 ? 1.506 10.581 9.249 1.00 89.31 307 GLY A O 1
ATOM 2264 N N . SER A 1 308 ? 1.931 8.720 8.078 1.00 91.75 308 SER A N 1
ATOM 2265 C CA . SER A 1 308 ? 1.125 9.119 6.920 1.00 91.75 308 SER A CA 1
ATOM 2266 C C . SER A 1 308 ? -0.382 9.000 7.182 1.00 91.75 308 SER A C 1
ATOM 2268 O O . SER A 1 308 ? -0.916 7.893 7.287 1.00 91.75 308 SER A O 1
ATOM 2270 N N . LEU A 1 309 ? -1.093 10.134 7.192 1.00 92.06 309 LEU A N 1
ATOM 2271 C CA . LEU A 1 309 ? -2.558 10.173 7.311 1.00 92.06 309 LEU A CA 1
ATOM 2272 C C . LEU A 1 309 ? -3.269 9.508 6.117 1.00 92.06 309 LEU A C 1
ATOM 2274 O O . LEU A 1 309 ? -4.260 8.805 6.313 1.00 92.06 309 LEU A O 1
ATOM 2278 N N . LEU A 1 310 ? -2.734 9.657 4.897 1.00 93.75 310 LEU A N 1
ATOM 2279 C CA . LEU A 1 310 ? -3.226 8.946 3.707 1.00 93.75 310 LEU A CA 1
ATOM 2280 C C . LEU A 1 310 ? -3.210 7.426 3.930 1.00 93.75 310 LEU A C 1
ATOM 2282 O O . LEU A 1 310 ? -4.159 6.731 3.576 1.00 93.75 310 LEU A O 1
ATOM 2286 N N . SER A 1 311 ? -2.152 6.925 4.570 1.00 95.88 311 SER A N 1
ATOM 2287 C CA . SER A 1 311 ? -1.991 5.499 4.857 1.00 95.88 311 SER A CA 1
ATOM 2288 C C . SER A 1 311 ? -2.910 5.025 5.992 1.00 95.88 311 SER A C 1
ATOM 2290 O O . SER A 1 311 ? -3.452 3.929 5.905 1.00 95.88 311 SER A O 1
ATOM 2292 N N . VAL A 1 312 ? -3.178 5.861 7.007 1.00 96.19 312 VAL A N 1
ATOM 2293 C CA . VAL A 1 312 ? -4.222 5.583 8.021 1.00 96.19 312 VAL A CA 1
ATOM 2294 C C . VAL A 1 312 ? -5.605 5.500 7.369 1.00 96.19 312 VAL A C 1
ATOM 2296 O O . VAL A 1 312 ? -6.336 4.542 7.607 1.00 96.19 312 VAL A O 1
ATOM 2299 N N . THR A 1 313 ? -5.951 6.464 6.511 1.00 95.94 313 THR A N 1
ATOM 2300 C CA . THR A 1 313 ? -7.254 6.500 5.823 1.00 95.94 313 THR A CA 1
ATOM 2301 C C . THR A 1 313 ? -7.427 5.272 4.927 1.00 95.94 313 THR A C 1
ATOM 2303 O O . THR A 1 313 ? -8.452 4.599 4.996 1.00 95.94 313 THR A O 1
ATOM 2306 N N . ALA A 1 314 ? -6.398 4.914 4.151 1.00 97.00 314 ALA A N 1
ATOM 2307 C CA . ALA A 1 314 ? -6.415 3.719 3.313 1.00 97.00 314 ALA A CA 1
ATOM 2308 C C . ALA A 1 314 ? -6.524 2.417 4.127 1.00 97.00 314 ALA A C 1
ATOM 2310 O O . ALA A 1 314 ? -7.262 1.525 3.724 1.00 97.00 314 ALA A O 1
ATOM 2311 N N . PHE A 1 315 ? -5.853 2.314 5.282 1.00 98.25 315 PHE A N 1
ATOM 2312 C CA . PHE A 1 315 ? -5.991 1.165 6.186 1.00 98.25 315 PHE A CA 1
ATOM 2313 C C . PHE A 1 315 ? -7.433 1.017 6.692 1.00 98.25 315 PHE A C 1
ATOM 2315 O O . PHE A 1 315 ? -7.974 -0.086 6.720 1.00 98.25 315 PHE A O 1
ATOM 2322 N N . VAL A 1 316 ? -8.071 2.129 7.065 1.00 98.12 316 VAL A N 1
ATOM 2323 C CA . VAL A 1 316 ? -9.455 2.156 7.560 1.00 98.12 316 VAL A CA 1
ATOM 2324 C C . VAL A 1 316 ? -10.467 1.831 6.454 1.00 98.12 316 VAL A C 1
ATOM 2326 O O . VAL A 1 316 ? -11.389 1.054 6.695 1.00 98.12 316 VAL A O 1
ATOM 2329 N N . GLU A 1 317 ? -10.281 2.349 5.237 1.00 97.50 317 GLU A N 1
ATOM 2330 C CA . GLU A 1 317 ? -11.113 2.012 4.068 1.00 97.50 317 GLU A CA 1
ATOM 2331 C C . GLU A 1 317 ? -10.989 0.531 3.667 1.00 97.50 317 GLU A C 1
ATOM 2333 O O . GLU A 1 317 ? -11.993 -0.121 3.371 1.00 97.50 317 GLU A O 1
ATOM 2338 N N . GLU A 1 318 ? -9.782 -0.031 3.717 1.00 98.06 318 GLU A N 1
ATOM 2339 C CA . GLU A 1 318 ? -9.536 -1.444 3.417 1.00 98.06 318 GLU A CA 1
ATOM 2340 C C . GLU A 1 318 ? -10.115 -2.366 4.504 1.00 98.06 318 GLU A C 1
ATOM 2342 O O . GLU A 1 318 ? -10.768 -3.366 4.199 1.00 98.06 318 GLU A O 1
ATOM 2347 N N . ALA A 1 319 ? -9.957 -2.001 5.782 1.00 98.00 319 ALA A N 1
ATOM 2348 C CA . ALA A 1 319 ? -10.535 -2.739 6.904 1.00 98.00 319 ALA A CA 1
ATOM 2349 C C . ALA A 1 319 ? -12.072 -2.707 6.875 1.00 98.00 319 ALA A C 1
ATOM 2351 O O . ALA A 1 319 ? -12.701 -3.740 7.107 1.00 98.00 319 ALA A O 1
ATOM 2352 N N . PHE A 1 320 ? -12.674 -1.559 6.534 1.00 97.69 320 PHE A N 1
ATOM 2353 C CA . PHE A 1 320 ? -14.116 -1.424 6.298 1.00 97.69 320 PHE A CA 1
ATOM 2354 C C . PHE A 1 320 ? -14.590 -2.341 5.164 1.00 97.69 320 PHE A C 1
ATOM 2356 O O . PHE A 1 320 ? -15.618 -3.000 5.308 1.00 97.69 320 PHE A O 1
ATOM 2363 N N . SER A 1 321 ? -13.834 -2.424 4.067 1.00 96.12 321 SER A N 1
ATOM 2364 C CA . SER A 1 321 ? -14.177 -3.261 2.907 1.00 96.12 321 SER A CA 1
ATOM 2365 C C . SER A 1 321 ? -14.130 -4.753 3.260 1.00 96.12 321 SER A C 1
ATOM 2367 O O . SER A 1 321 ? -15.144 -5.438 3.139 1.00 96.12 321 SER A O 1
ATOM 2369 N N . CYS A 1 322 ? -13.031 -5.225 3.863 1.00 96.31 322 CYS A N 1
ATOM 2370 C CA . CYS A 1 322 ? -12.904 -6.608 4.348 1.00 96.31 322 CYS A CA 1
ATOM 2371 C C . CYS A 1 322 ? -14.004 -6.995 5.357 1.00 96.31 322 CYS A C 1
ATOM 2373 O O . CYS A 1 322 ? -14.544 -8.102 5.317 1.00 96.31 322 CYS A O 1
ATOM 2375 N N . TYR A 1 323 ? -14.328 -6.078 6.278 1.00 96.06 323 TYR A N 1
ATOM 2376 C CA . TYR A 1 323 ? -15.399 -6.251 7.259 1.00 96.06 323 TYR A CA 1
ATOM 2377 C C . TYR A 1 323 ? -16.758 -6.374 6.560 1.00 96.06 323 TYR A C 1
ATOM 2379 O O . TYR A 1 323 ? -17.538 -7.275 6.875 1.00 96.06 323 TYR A O 1
ATOM 2387 N N . ARG A 1 324 ? -17.046 -5.491 5.591 1.00 95.44 324 ARG A N 1
ATOM 2388 C CA . ARG A 1 324 ? -18.288 -5.513 4.805 1.00 95.44 324 ARG A CA 1
ATOM 2389 C C . ARG A 1 324 ? -18.433 -6.812 4.028 1.00 95.44 324 ARG A C 1
ATOM 2391 O O . ARG A 1 324 ? -19.514 -7.386 4.082 1.00 95.44 324 ARG A O 1
ATOM 2398 N N . GLU A 1 325 ? -17.366 -7.290 3.394 1.00 94.25 325 GLU A N 1
ATOM 2399 C CA . GLU A 1 325 ? -17.283 -8.553 2.639 1.00 94.25 325 GLU A CA 1
ATOM 2400 C C . GLU A 1 325 ? -17.425 -9.819 3.506 1.00 94.25 325 GLU A C 1
ATOM 2402 O O . GLU A 1 325 ? -17.489 -10.931 2.984 1.00 94.25 325 GLU A O 1
ATOM 2407 N N . GLY A 1 326 ? -17.508 -9.681 4.832 1.00 94.25 326 GLY A N 1
ATOM 2408 C CA . GLY A 1 326 ? -17.767 -10.804 5.729 1.00 94.25 326 GLY A CA 1
ATOM 2409 C C . GLY A 1 326 ? -16.520 -11.563 6.178 1.00 94.25 326 GLY A C 1
ATOM 2410 O O . GLY A 1 326 ? -16.655 -12.514 6.955 1.00 94.25 326 GLY A O 1
ATOM 2411 N N . PHE A 1 327 ? -15.314 -11.144 5.784 1.00 94.75 327 PHE A N 1
ATOM 2412 C CA . PHE A 1 327 ? -14.077 -11.748 6.284 1.00 94.75 327 PHE A CA 1
ATOM 2413 C C . PHE A 1 327 ? -13.935 -11.558 7.808 1.00 94.75 327 PHE A C 1
ATOM 2415 O O . PHE A 1 327 ? -14.566 -10.691 8.416 1.00 94.75 327 PHE A O 1
ATOM 2422 N N . THR A 1 328 ? -13.130 -12.411 8.446 1.00 95.06 328 THR A N 1
ATOM 2423 C CA . THR A 1 328 ? -12.735 -12.252 9.855 1.00 95.06 328 THR A CA 1
ATOM 2424 C C . THR A 1 328 ? -11.348 -11.624 9.926 1.00 95.06 328 THR A C 1
ATOM 2426 O O . THR A 1 328 ? -10.522 -11.845 9.035 1.00 95.06 328 THR A O 1
ATOM 2429 N N . ALA A 1 329 ? -11.063 -10.869 10.989 1.00 95.94 329 ALA A N 1
ATOM 2430 C CA . ALA A 1 329 ? -9.766 -10.213 11.151 1.00 95.94 329 ALA A CA 1
ATOM 2431 C C . ALA A 1 329 ? -8.612 -11.239 11.120 1.00 95.94 329 ALA A C 1
ATOM 2433 O O . ALA A 1 329 ? -7.636 -11.045 10.394 1.00 95.94 329 ALA A O 1
ATOM 2434 N N . GLN A 1 330 ? -8.765 -12.387 11.794 1.00 95.38 330 GLN A N 1
ATOM 2435 C CA . GLN A 1 330 ? -7.812 -13.499 11.705 1.00 95.38 330 GLN A CA 1
ATOM 2436 C C . GLN A 1 330 ? -7.685 -14.081 10.284 1.00 95.38 330 GLN A C 1
ATOM 2438 O O . GLN A 1 330 ? -6.572 -14.361 9.848 1.00 95.38 330 GLN A O 1
ATOM 2443 N N . ALA A 1 331 ? -8.781 -14.265 9.536 1.00 94.81 331 ALA A N 1
ATOM 2444 C CA . ALA A 1 331 ? -8.716 -14.847 8.191 1.00 94.81 331 ALA A CA 1
ATOM 2445 C C . ALA A 1 331 ? -8.003 -13.936 7.182 1.00 94.81 331 ALA A C 1
ATOM 2447 O O . ALA A 1 331 ? -7.357 -14.451 6.267 1.00 94.81 331 ALA A O 1
ATOM 2448 N N . VAL A 1 332 ? -8.109 -12.612 7.345 1.00 96.25 332 VAL A N 1
ATOM 2449 C CA . VAL A 1 332 ? -7.340 -11.622 6.574 1.00 96.25 332 VAL A CA 1
ATOM 2450 C C . VAL A 1 332 ? -5.876 -11.632 7.014 1.00 96.25 332 VAL A C 1
ATOM 2452 O O . VAL A 1 332 ? -4.996 -11.806 6.176 1.00 96.25 332 VAL A O 1
ATOM 2455 N N . PHE A 1 333 ? -5.603 -11.538 8.320 1.00 96.44 333 PHE A N 1
ATOM 2456 C CA . PHE A 1 333 ? -4.238 -11.559 8.859 1.00 96.44 333 PHE A CA 1
ATOM 2457 C C . PHE A 1 333 ? -3.456 -12.819 8.437 1.00 96.44 333 PHE A C 1
ATOM 2459 O O . PHE A 1 333 ? -2.308 -12.720 8.013 1.00 96.44 333 PHE A O 1
ATOM 2466 N N . ASN A 1 334 ? -4.103 -13.988 8.447 1.00 95.31 334 ASN A N 1
ATOM 2467 C CA . ASN A 1 334 ? -3.518 -15.269 8.035 1.00 95.31 334 ASN A CA 1
ATOM 2468 C C . ASN A 1 334 ? -3.194 -15.376 6.529 1.00 95.31 334 ASN A C 1
ATOM 2470 O O . ASN A 1 334 ? -2.671 -16.406 6.110 1.00 95.31 334 ASN A O 1
ATOM 2474 N N . GLN A 1 335 ? -3.502 -14.369 5.700 1.00 95.31 335 GLN A N 1
ATOM 2475 C CA . GLN A 1 335 ? -3.016 -14.330 4.313 1.00 95.31 335 GLN A CA 1
ATOM 2476 C C . GLN A 1 335 ? -1.607 -13.727 4.186 1.00 95.31 335 GLN A C 1
ATOM 2478 O O . GLN A 1 335 ? -1.056 -13.741 3.086 1.00 95.31 335 GLN A O 1
ATOM 2483 N N . LEU A 1 336 ? -1.033 -13.168 5.258 1.00 94.25 336 LEU A N 1
ATOM 2484 C CA . LEU A 1 336 ? 0.303 -12.567 5.250 1.00 94.25 336 LEU A CA 1
ATOM 2485 C C . LEU A 1 336 ? 1.388 -13.600 5.560 1.00 94.25 336 LEU A C 1
ATOM 2487 O O . LEU A 1 336 ? 1.244 -14.427 6.461 1.00 94.25 336 LEU A O 1
ATOM 2491 N N . GLN A 1 337 ? 2.495 -13.520 4.829 1.00 92.19 337 GLN A N 1
ATOM 2492 C CA . GLN A 1 337 ? 3.684 -14.336 5.063 1.00 92.19 337 GLN A CA 1
ATOM 2493 C C . GLN A 1 337 ? 4.599 -13.651 6.099 1.00 92.19 337 GLN A C 1
ATOM 2495 O O . GLN A 1 337 ? 4.637 -12.418 6.155 1.00 92.19 337 GLN A O 1
ATOM 2500 N N . PRO A 1 338 ? 5.376 -14.401 6.908 1.00 89.94 338 PRO A N 1
ATOM 2501 C CA . PRO A 1 338 ? 6.240 -13.817 7.940 1.00 89.94 338 PRO A CA 1
ATOM 2502 C C . PRO A 1 338 ? 7.211 -12.748 7.415 1.00 89.94 338 PRO A C 1
ATOM 2504 O O . PRO A 1 338 ? 7.361 -11.699 8.041 1.00 89.94 338 PRO A O 1
ATOM 2507 N N . ASP A 1 339 ? 7.802 -12.967 6.239 1.00 88.31 339 ASP A N 1
ATOM 2508 C CA . ASP A 1 339 ? 8.776 -12.057 5.620 1.00 88.31 339 ASP A CA 1
ATOM 2509 C C . ASP A 1 339 ? 8.173 -10.691 5.241 1.00 88.31 339 ASP A C 1
ATOM 2511 O O . ASP A 1 339 ? 8.867 -9.674 5.235 1.00 88.31 339 ASP A O 1
ATOM 2515 N N . GLU A 1 340 ? 6.864 -10.629 4.986 1.00 90.50 340 GLU A N 1
ATOM 2516 C CA . GLU A 1 340 ? 6.137 -9.396 4.645 1.00 90.50 340 GLU A CA 1
ATOM 2517 C C . GLU A 1 340 ? 5.929 -8.493 5.867 1.00 90.50 340 GLU A C 1
ATOM 2519 O O . GLU A 1 340 ? 5.737 -7.280 5.738 1.00 90.50 340 GLU A O 1
ATOM 2524 N N . LEU A 1 341 ? 5.997 -9.087 7.063 1.00 87.75 341 LEU A N 1
ATOM 2525 C CA . LEU A 1 341 ? 5.955 -8.411 8.357 1.00 87.75 341 LEU A CA 1
ATOM 2526 C C . LEU A 1 341 ? 7.351 -7.939 8.812 1.00 87.75 341 LEU A C 1
ATOM 2528 O O . LEU A 1 341 ? 7.444 -7.190 9.785 1.00 87.75 341 LEU A O 1
ATOM 2532 N N . MET A 1 342 ? 8.433 -8.348 8.136 1.00 82.50 342 MET A N 1
ATOM 2533 C CA . MET A 1 342 ? 9.811 -8.043 8.536 1.00 82.50 342 MET A CA 1
ATOM 2534 C C . MET A 1 342 ? 10.374 -6.765 7.897 1.00 82.50 342 MET A C 1
ATOM 2536 O O . MET A 1 342 ? 10.371 -6.573 6.681 1.00 82.50 342 MET A O 1
ATOM 2540 N N . GLN A 1 343 ? 11.011 -5.920 8.716 1.00 78.00 343 GLN A N 1
ATOM 2541 C CA . GLN A 1 343 ? 11.881 -4.843 8.229 1.00 78.00 343 GLN A CA 1
ATOM 2542 C C . GLN A 1 343 ? 13.258 -5.370 7.796 1.00 78.00 343 GLN A C 1
ATOM 2544 O O . GLN A 1 343 ? 14.274 -5.131 8.455 1.00 78.00 343 GLN A O 1
ATOM 2549 N N . SER A 1 344 ? 13.339 -6.021 6.636 1.00 64.62 344 SER A N 1
ATOM 2550 C CA . SER A 1 344 ? 14.622 -6.125 5.931 1.00 64.62 344 SER A CA 1
ATOM 2551 C C . SER A 1 344 ? 15.008 -4.726 5.425 1.00 64.62 344 SER A C 1
ATOM 2553 O O . SER A 1 344 ? 14.481 -4.268 4.410 1.00 64.62 344 SER A O 1
ATOM 2555 N N . GLY A 1 345 ? 15.886 -4.032 6.160 1.00 59.69 345 GLY A N 1
ATOM 2556 C CA . GLY A 1 345 ? 16.182 -2.594 6.024 1.00 59.69 345 GLY A CA 1
ATOM 2557 C C . GLY A 1 345 ? 16.954 -2.167 4.767 1.00 59.69 345 GLY A C 1
ATOM 2558 O O . GLY A 1 345 ? 17.969 -1.479 4.866 1.00 59.69 345 GLY A O 1
ATOM 2559 N N . ILE A 1 346 ? 16.492 -2.589 3.590 1.00 60.25 346 ILE A N 1
ATOM 2560 C CA . ILE A 1 346 ? 17.121 -2.364 2.282 1.00 60.25 346 ILE A CA 1
ATOM 2561 C C . ILE A 1 346 ? 16.887 -0.932 1.781 1.00 60.25 346 ILE A C 1
ATOM 2563 O O . ILE A 1 346 ? 17.746 -0.360 1.109 1.00 60.25 346 ILE A O 1
ATOM 2567 N N . VAL A 1 347 ? 15.746 -0.326 2.103 1.00 63.75 347 VAL A N 1
ATOM 2568 C CA . VAL A 1 347 ? 15.433 1.055 1.711 1.00 63.75 347 VAL A CA 1
ATOM 2569 C C . VAL A 1 347 ? 16.001 2.019 2.756 1.00 63.75 347 VAL A C 1
ATOM 2571 O O . VAL A 1 347 ? 15.781 1.841 3.954 1.00 63.75 347 VAL A O 1
ATOM 2574 N N . LEU A 1 348 ? 16.744 3.039 2.314 1.00 61.06 348 LEU A N 1
ATOM 2575 C CA . LEU A 1 348 ? 17.198 4.120 3.192 1.00 61.06 348 LEU A CA 1
ATOM 2576 C C . LEU A 1 348 ? 16.109 5.207 3.253 1.00 61.06 348 LEU A C 1
ATOM 2578 O O . LEU A 1 348 ? 15.572 5.570 2.206 1.00 61.06 348 LEU A O 1
ATOM 2582 N N . PRO A 1 349 ? 15.763 5.739 4.438 1.00 63.06 349 PRO A N 1
ATOM 2583 C CA . PRO A 1 349 ? 14.853 6.874 4.526 1.00 63.06 349 PRO A CA 1
ATOM 2584 C C . PRO A 1 349 ? 15.569 8.126 4.003 1.00 63.06 349 PRO A C 1
ATOM 2586 O O . PRO A 1 349 ? 16.694 8.409 4.418 1.00 63.06 349 PRO A O 1
ATOM 2589 N N . ILE A 1 350 ? 14.931 8.858 3.088 1.00 60.28 350 ILE A N 1
ATOM 2590 C CA . ILE A 1 350 ? 15.557 10.015 2.417 1.00 60.28 350 ILE A CA 1
ATOM 2591 C C . ILE A 1 350 ? 15.370 11.314 3.217 1.00 60.28 350 ILE A C 1
ATOM 2593 O O . ILE A 1 350 ? 16.285 12.132 3.269 1.00 60.28 350 ILE A O 1
ATOM 2597 N N . ALA A 1 351 ? 14.209 11.492 3.858 1.00 57.88 351 ALA A N 1
ATOM 2598 C CA . ALA A 1 351 ? 13.854 12.723 4.576 1.00 57.88 351 ALA A CA 1
ATOM 2599 C C . ALA A 1 351 ? 13.365 12.502 6.021 1.00 57.88 351 ALA A C 1
ATOM 2601 O O . ALA A 1 351 ? 13.561 13.365 6.876 1.00 57.88 351 ALA A O 1
ATOM 2602 N N . ALA A 1 352 ? 12.740 11.358 6.315 1.00 56.72 352 ALA A N 1
ATOM 2603 C CA . ALA A 1 352 ? 12.156 11.087 7.626 1.00 56.72 352 ALA A CA 1
ATOM 2604 C C . ALA A 1 352 ? 13.188 10.573 8.646 1.00 56.72 352 ALA A C 1
ATOM 2606 O O . ALA A 1 352 ? 14.035 9.728 8.338 1.00 56.72 352 ALA A O 1
ATOM 2607 N N . ALA A 1 353 ? 13.050 11.004 9.903 1.00 59.50 353 ALA A N 1
ATOM 2608 C CA . ALA A 1 353 ? 13.604 10.252 11.023 1.00 59.50 353 ALA A CA 1
ATOM 2609 C C . ALA A 1 353 ? 12.969 8.850 11.042 1.00 59.50 353 ALA A C 1
ATOM 2611 O O . ALA A 1 353 ? 11.770 8.711 10.800 1.00 59.50 353 ALA A O 1
ATOM 2612 N N . ALA A 1 354 ? 13.758 7.808 11.321 1.00 60.66 354 ALA A N 1
ATOM 2613 C CA . ALA A 1 354 ? 13.214 6.455 11.423 1.00 60.66 354 ALA A CA 1
ATOM 2614 C C . ALA A 1 354 ? 12.140 6.413 12.532 1.00 60.66 354 ALA A C 1
ATOM 2616 O O . ALA A 1 354 ? 12.394 6.949 13.616 1.00 60.66 354 ALA A O 1
ATOM 2617 N N . PRO A 1 355 ? 10.955 5.820 12.288 1.00 64.25 355 PRO A N 1
ATOM 2618 C CA . PRO A 1 355 ? 9.897 5.797 13.288 1.00 64.25 355 PRO A CA 1
ATOM 2619 C C . PRO A 1 355 ? 10.338 5.004 14.522 1.00 64.25 355 PRO A C 1
ATOM 2621 O O . PRO A 1 355 ? 11.105 4.048 14.427 1.00 64.25 355 PRO A O 1
ATOM 2624 N N . ALA A 1 356 ? 9.831 5.405 15.689 1.00 67.56 356 ALA A N 1
ATOM 2625 C CA . ALA A 1 356 ? 10.214 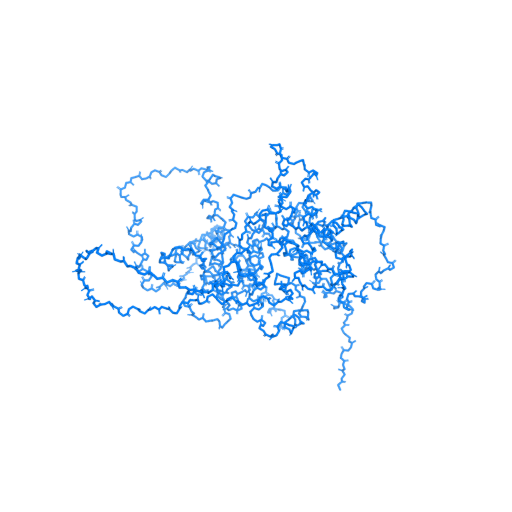4.831 16.981 1.00 67.56 356 ALA A CA 1
ATOM 2626 C C . ALA A 1 356 ? 9.790 3.359 17.172 1.00 67.56 356 ALA A C 1
ATOM 2628 O O . ALA A 1 356 ? 10.236 2.709 18.113 1.00 67.56 356 ALA A O 1
ATOM 2629 N N . GLU A 1 357 ? 8.924 2.844 16.296 1.00 81.25 357 GLU A N 1
ATOM 2630 C CA . GLU A 1 357 ? 8.326 1.513 16.367 1.00 81.25 357 GLU A CA 1
ATOM 2631 C C . GLU A 1 357 ? 8.465 0.827 15.003 1.00 81.25 357 GLU A C 1
ATOM 2633 O O . GLU A 1 357 ? 8.046 1.376 13.980 1.00 81.25 357 GLU A O 1
ATOM 2638 N N . ALA A 1 358 ? 9.035 -0.379 14.990 1.00 86.19 358 ALA A N 1
ATOM 2639 C CA . ALA A 1 358 ? 9.004 -1.246 13.818 1.00 86.19 358 ALA A CA 1
ATOM 2640 C C . ALA A 1 358 ? 7.585 -1.827 13.629 1.00 86.19 358 ALA A C 1
ATOM 2642 O O . ALA A 1 358 ? 6.935 -2.159 14.627 1.00 86.19 358 ALA A O 1
ATOM 2643 N N . PRO A 1 359 ? 7.097 -2.011 12.385 1.00 87.69 359 PRO A N 1
ATOM 2644 C CA . PRO A 1 359 ? 5.941 -2.861 12.140 1.00 87.69 359 PRO A CA 1
ATOM 2645 C C . PRO A 1 359 ? 6.230 -4.269 12.669 1.00 87.69 359 PRO A C 1
ATOM 2647 O O . PRO A 1 359 ? 7.317 -4.814 12.489 1.00 87.69 359 PRO A O 1
ATOM 2650 N N . THR A 1 360 ? 5.238 -4.853 13.331 1.00 92.69 360 THR A N 1
ATOM 2651 C CA . THR A 1 360 ? 5.251 -6.249 13.771 1.00 92.69 360 THR A CA 1
ATOM 2652 C C . THR A 1 360 ? 3.875 -6.845 13.516 1.00 92.69 360 THR A C 1
ATOM 2654 O O . THR A 1 360 ? 2.875 -6.123 13.537 1.00 92.69 360 THR A O 1
ATOM 2657 N N . GLY A 1 361 ? 3.804 -8.167 13.335 1.00 93.44 361 GLY A N 1
ATOM 2658 C CA . GLY A 1 361 ? 2.522 -8.865 13.213 1.00 93.44 361 GLY A CA 1
ATOM 2659 C C . GLY A 1 361 ? 1.583 -8.581 14.389 1.00 93.44 361 GLY A C 1
ATOM 2660 O O . GLY A 1 361 ? 0.394 -8.385 14.177 1.00 93.44 361 GLY A O 1
ATOM 2661 N N . VAL A 1 362 ? 2.118 -8.476 15.613 1.00 93.62 362 VAL A N 1
ATOM 2662 C CA . VAL A 1 362 ? 1.338 -8.171 16.828 1.00 93.62 362 VAL A CA 1
ATOM 2663 C C . VAL A 1 362 ? 0.654 -6.805 16.724 1.00 93.62 362 VAL A C 1
ATOM 2665 O O . VAL A 1 362 ? -0.545 -6.699 16.973 1.00 93.62 362 VAL A O 1
ATOM 2668 N N . LEU A 1 363 ? 1.389 -5.763 16.318 1.00 93.88 363 LEU A N 1
ATOM 2669 C CA . LEU A 1 363 ? 0.828 -4.417 16.172 1.00 93.88 363 LEU A CA 1
ATOM 2670 C C . LEU A 1 363 ? -0.178 -4.334 15.012 1.00 93.88 363 LEU A C 1
ATOM 2672 O O . LEU A 1 363 ? -1.215 -3.692 15.171 1.00 93.88 363 LEU A O 1
ATOM 2676 N N . LEU A 1 364 ? 0.078 -5.013 13.887 1.00 96.06 364 LEU A N 1
ATOM 2677 C CA . LEU A 1 364 ? -0.868 -5.088 12.766 1.00 96.06 364 LEU A CA 1
ATOM 2678 C C . LEU A 1 364 ? -2.170 -5.791 13.178 1.00 96.06 364 LEU A C 1
ATOM 2680 O O . LEU A 1 364 ? -3.258 -5.273 12.931 1.00 96.06 364 LEU A O 1
ATOM 2684 N N . ALA A 1 365 ? -2.063 -6.947 13.836 1.00 95.75 365 ALA A N 1
ATOM 2685 C CA . ALA A 1 365 ? -3.203 -7.717 14.323 1.00 95.75 365 ALA A CA 1
ATOM 2686 C C . ALA A 1 365 ? -4.039 -6.908 15.332 1.00 95.75 365 ALA A C 1
ATOM 2688 O O . ALA A 1 365 ? -5.270 -6.891 15.255 1.00 95.75 365 ALA A O 1
ATOM 2689 N N . GLN A 1 366 ? -3.379 -6.151 16.216 1.00 95.44 366 GLN A N 1
ATOM 2690 C CA . GLN A 1 366 ? -4.040 -5.237 17.146 1.00 95.44 366 GLN A CA 1
ATOM 2691 C C . GLN A 1 366 ? -4.752 -4.079 16.424 1.00 95.44 366 GLN A C 1
ATOM 2693 O O . GLN A 1 366 ? -5.900 -3.788 16.752 1.00 95.44 366 GLN A O 1
ATOM 2698 N N . TRP A 1 367 ? -4.126 -3.441 15.426 1.00 97.12 367 TRP A N 1
ATOM 2699 C CA . TRP A 1 367 ? -4.761 -2.385 14.618 1.00 97.12 367 TRP A CA 1
ATOM 2700 C C . TRP A 1 367 ? -5.982 -2.900 13.846 1.00 97.12 367 TRP A C 1
ATOM 2702 O O . TRP A 1 367 ? -7.034 -2.262 13.861 1.00 97.12 367 TRP A O 1
ATOM 2712 N N . LEU A 1 368 ? -5.869 -4.072 13.215 1.00 97.62 368 LEU A N 1
ATOM 2713 C CA . LEU A 1 368 ? -6.969 -4.700 12.483 1.00 97.62 368 LEU A CA 1
ATOM 2714 C C . LEU A 1 368 ? -8.143 -5.021 13.420 1.00 97.62 368 LEU A C 1
ATOM 2716 O O . LEU A 1 368 ? -9.292 -4.721 13.099 1.00 97.62 368 LEU A O 1
ATOM 2720 N N . SER A 1 369 ? -7.842 -5.540 14.612 1.00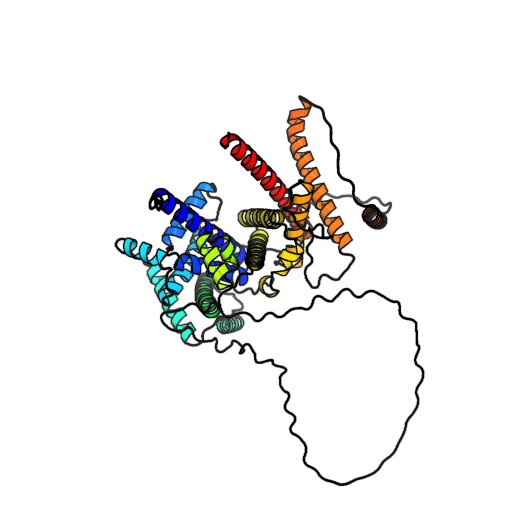 96.94 369 SER A N 1
ATOM 2721 C CA . SER A 1 369 ? -8.840 -5.818 15.651 1.00 96.94 369 SER A CA 1
ATOM 2722 C C . SER A 1 369 ? -9.522 -4.548 16.167 1.00 96.94 369 SER A C 1
ATOM 2724 O O . SER A 1 369 ? -10.741 -4.517 16.308 1.00 96.94 369 SER A O 1
ATOM 2726 N N . ILE A 1 370 ? -8.765 -3.469 16.404 1.00 97.62 370 ILE A N 1
ATOM 2727 C CA . ILE A 1 370 ? -9.317 -2.160 16.795 1.00 97.62 370 ILE A CA 1
ATOM 2728 C C . ILE A 1 370 ? -10.302 -1.655 15.738 1.00 97.62 370 ILE A C 1
ATOM 2730 O O . ILE A 1 370 ? -11.401 -1.229 16.092 1.00 97.62 370 ILE A O 1
ATOM 2734 N N . ALA A 1 371 ? -9.943 -1.742 14.454 1.00 98.00 371 ALA A N 1
ATOM 2735 C CA . ALA A 1 371 ? -10.820 -1.328 13.365 1.00 98.00 371 ALA A CA 1
ATOM 2736 C C . ALA A 1 371 ? -12.100 -2.181 13.303 1.00 98.00 371 ALA A C 1
ATOM 2738 O O . ALA A 1 371 ? -13.197 -1.628 13.278 1.00 98.00 371 ALA A O 1
ATOM 2739 N N . TYR A 1 372 ? -11.987 -3.512 13.354 1.00 97.38 372 TYR A N 1
ATOM 2740 C CA . TYR A 1 372 ? -13.146 -4.414 13.299 1.00 97.38 372 TYR A CA 1
ATOM 2741 C C . TYR A 1 372 ? -14.081 -4.243 14.502 1.00 97.38 372 TYR A C 1
ATOM 2743 O O . TYR A 1 372 ? -15.301 -4.221 14.335 1.00 97.38 372 TYR A O 1
ATOM 2751 N N . ILE A 1 373 ? -13.535 -4.074 15.708 1.00 96.69 373 ILE A N 1
ATOM 2752 C CA . ILE A 1 373 ? -14.339 -3.843 16.913 1.00 96.69 373 ILE A CA 1
ATOM 2753 C C . ILE A 1 373 ? -15.006 -2.458 16.871 1.00 96.69 373 ILE A C 1
ATOM 2755 O O . ILE A 1 373 ? -16.167 -2.341 17.259 1.00 96.69 373 ILE A O 1
ATOM 2759 N N . ALA A 1 374 ? -14.332 -1.424 16.356 1.00 96.75 374 ALA A N 1
ATOM 2760 C CA . ALA A 1 374 ? -14.933 -0.101 16.179 1.00 96.75 374 ALA A CA 1
ATOM 2761 C C . ALA A 1 374 ? -16.094 -0.130 15.170 1.00 96.75 374 ALA A C 1
ATOM 2763 O O . ALA A 1 374 ? -17.164 0.393 15.466 1.00 96.75 374 ALA A O 1
ATOM 2764 N N . LEU A 1 375 ? -15.930 -0.808 14.028 1.00 96.62 375 LEU A N 1
ATOM 2765 C CA . LEU A 1 375 ? -17.000 -1.015 13.042 1.00 96.62 375 LEU A CA 1
ATOM 2766 C C . LEU A 1 375 ? -18.204 -1.759 13.647 1.00 96.62 375 LEU A C 1
ATOM 2768 O O . LEU A 1 375 ? -19.348 -1.357 13.428 1.00 96.62 375 LEU A O 1
ATOM 2772 N N . ALA A 1 376 ? -17.953 -2.786 14.466 1.00 95.38 376 ALA A N 1
ATOM 2773 C CA . ALA A 1 376 ? -18.998 -3.529 15.169 1.00 95.38 376 ALA A CA 1
ATOM 2774 C C . ALA A 1 376 ? -19.752 -2.668 16.198 1.00 95.38 376 ALA A C 1
ATOM 2776 O O . ALA A 1 376 ? -20.980 -2.713 16.261 1.00 95.38 376 ALA A O 1
ATOM 2777 N N . GLN A 1 377 ? -19.038 -1.861 16.989 1.00 94.88 377 GLN A N 1
ATOM 2778 C CA . GLN A 1 377 ? -19.640 -0.978 17.999 1.00 94.88 377 GLN A CA 1
ATOM 2779 C C . GLN A 1 377 ? -20.388 0.213 17.381 1.00 94.88 377 GLN A C 1
ATOM 2781 O O . GLN A 1 377 ? -21.366 0.678 17.959 1.00 94.88 377 GLN A O 1
ATOM 2786 N N . LEU A 1 378 ? -19.986 0.655 16.185 1.00 94.75 378 LEU A N 1
ATOM 2787 C CA . LEU A 1 378 ? -20.700 1.647 15.371 1.00 94.75 378 LEU A CA 1
ATOM 2788 C C . LEU A 1 378 ? -21.915 1.068 14.619 1.00 94.75 378 LEU A C 1
ATOM 2790 O O . LEU A 1 378 ? -22.575 1.798 13.882 1.00 94.75 378 LEU A O 1
ATOM 2794 N N . GLY A 1 379 ? -22.223 -0.224 14.781 1.00 94.06 379 GLY A N 1
ATOM 2795 C CA . GLY A 1 379 ? -23.394 -0.857 14.170 1.00 94.06 379 GLY A CA 1
ATOM 2796 C C . GLY A 1 379 ? -23.282 -1.087 12.660 1.00 94.06 379 GLY A C 1
ATOM 2797 O O . GLY A 1 379 ? -24.305 -1.246 11.997 1.00 94.06 379 GLY A O 1
ATOM 2798 N N . VAL A 1 380 ? -22.068 -1.118 12.097 1.00 94.62 380 VAL A N 1
ATOM 2799 C CA . VAL A 1 380 ? -21.870 -1.416 10.672 1.00 94.62 380 VAL A CA 1
ATOM 2800 C C . VAL A 1 380 ? -22.272 -2.866 10.400 1.00 94.62 380 VAL A C 1
ATOM 2802 O O . VAL A 1 380 ? -21.708 -3.802 10.970 1.00 94.62 380 VAL A O 1
ATOM 2805 N N . GLU A 1 381 ? -23.234 -3.069 9.500 1.00 93.31 381 GLU A N 1
ATOM 2806 C CA . GLU A 1 381 ? -23.653 -4.405 9.070 1.00 93.31 381 GLU A CA 1
ATOM 2807 C C . GLU A 1 381 ? -22.516 -5.146 8.342 1.00 93.31 381 GLU A C 1
ATOM 2809 O O . GLU A 1 381 ? -21.844 -4.573 7.481 1.00 93.31 381 GLU A O 1
ATOM 2814 N N . ARG A 1 382 ? -22.347 -6.441 8.629 1.00 92.06 382 ARG A N 1
ATOM 2815 C CA . ARG A 1 382 ? -21.392 -7.361 7.983 1.00 92.06 382 ARG A CA 1
ATOM 2816 C C . ARG A 1 382 ? -22.157 -8.301 7.040 1.00 92.06 382 ARG A C 1
ATOM 2818 O O . ARG A 1 382 ? -23.107 -8.942 7.485 1.00 92.06 382 ARG A O 1
ATOM 2825 N N . LEU A 1 383 ? -21.789 -8.393 5.755 1.00 86.12 383 LEU A N 1
ATOM 2826 C CA . LEU A 1 383 ? -22.535 -9.212 4.784 1.00 86.12 383 LEU A CA 1
ATOM 2827 C C . LEU A 1 383 ? -22.354 -10.704 5.077 1.00 86.12 383 LEU A C 1
ATOM 2829 O O . LEU A 1 383 ? -21.286 -11.251 4.829 1.00 86.12 383 LEU A O 1
ATOM 2833 N N . ALA A 1 384 ? -23.409 -11.350 5.586 1.00 66.12 384 ALA A N 1
ATOM 2834 C CA . ALA A 1 384 ? -23.574 -12.808 5.698 1.00 66.12 384 ALA A CA 1
ATOM 2835 C C . ALA A 1 384 ? -22.383 -13.604 6.288 1.00 66.12 384 ALA A C 1
ATOM 2837 O O . ALA A 1 384 ? -22.289 -14.817 6.100 1.00 66.12 384 ALA A O 1
ATOM 2838 N N . GLY A 1 385 ? -21.480 -12.934 7.008 1.00 66.38 385 GLY A N 1
ATOM 2839 C CA . GLY A 1 385 ? -20.302 -13.550 7.598 1.00 66.38 385 GLY A CA 1
ATOM 2840 C C . GLY A 1 385 ? -20.682 -14.524 8.708 1.00 66.38 385 GLY A C 1
ATOM 2841 O O . GLY A 1 385 ? -21.693 -14.357 9.392 1.00 66.38 385 GLY A O 1
ATOM 2842 N N . SER A 1 386 ? -19.850 -15.538 8.924 1.00 64.38 386 SER A N 1
ATOM 2843 C CA . SER A 1 386 ? -20.047 -16.471 10.026 1.00 64.38 386 SER A CA 1
ATOM 2844 C C . SER A 1 386 ? -20.006 -15.750 11.380 1.00 64.38 386 SER A C 1
ATOM 2846 O O . SER A 1 386 ? -19.132 -14.916 11.646 1.00 64.38 386 SER A O 1
ATOM 2848 N N . ASN A 1 387 ? -20.943 -16.107 12.263 1.00 76.94 387 ASN A N 1
ATOM 2849 C CA . ASN A 1 387 ? -20.980 -15.679 13.668 1.00 76.94 387 ASN A CA 1
ATOM 2850 C C . ASN A 1 387 ? -19.968 -16.473 14.524 1.00 76.94 387 ASN A C 1
ATOM 2852 O O . ASN A 1 387 ? -20.266 -16.883 15.644 1.00 76.94 387 ASN A O 1
ATOM 2856 N N . GLU A 1 388 ? -18.780 -16.738 13.976 1.00 84.50 388 GLU A N 1
ATOM 2857 C CA . GLU A 1 388 ? -17.693 -17.426 14.673 1.00 84.50 388 GLU A CA 1
ATOM 2858 C C . GLU A 1 388 ? -17.194 -16.574 15.852 1.00 84.50 388 GLU A C 1
ATOM 2860 O O . GLU A 1 388 ? -16.920 -15.383 15.673 1.00 84.50 388 GLU A O 1
ATOM 2865 N N . PRO A 1 389 ? -17.052 -17.135 17.067 1.00 82.69 389 PRO A N 1
ATOM 2866 C CA . PRO A 1 389 ? -16.499 -16.389 18.190 1.00 82.69 389 PRO A CA 1
ATOM 2867 C C . PRO A 1 389 ? -15.074 -15.921 17.858 1.00 82.69 389 PRO A C 1
ATOM 2869 O O . PRO A 1 389 ? -14.264 -16.686 17.344 1.00 82.69 389 PRO A O 1
ATOM 2872 N N . GLY A 1 390 ? -14.776 -14.650 18.139 1.00 85.62 390 GLY A N 1
ATOM 2873 C CA . GLY A 1 390 ? -13.484 -14.039 17.808 1.00 85.62 390 GLY A CA 1
ATOM 2874 C C . GLY A 1 390 ? -13.369 -13.448 16.395 1.00 85.62 390 GLY A C 1
ATOM 2875 O O . GLY A 1 390 ? -12.309 -12.930 16.068 1.00 85.62 390 GLY A O 1
ATOM 2876 N N . TRP A 1 391 ? -14.430 -13.436 15.574 1.00 91.69 391 TRP A N 1
ATOM 2877 C CA . TRP A 1 391 ? -14.394 -12.915 14.191 1.00 91.69 391 TRP A CA 1
ATOM 2878 C C . TRP A 1 391 ? -13.816 -11.489 14.027 1.00 91.69 391 TRP A C 1
ATOM 2880 O O . TRP A 1 391 ? -13.258 -11.168 12.975 1.00 91.69 391 TRP A O 1
ATOM 2890 N N . ALA A 1 392 ? -13.946 -10.641 15.053 1.00 92.25 392 ALA A N 1
ATOM 2891 C CA . ALA A 1 392 ? -13.458 -9.258 15.089 1.00 92.25 392 ALA A CA 1
ATOM 2892 C C . ALA A 1 392 ? -12.024 -9.106 15.644 1.00 92.25 392 ALA A C 1
ATOM 2894 O O . ALA A 1 392 ? -11.553 -7.984 15.814 1.00 92.25 392 ALA A O 1
ATOM 2895 N N . TRP A 1 393 ? -11.343 -10.212 15.956 1.00 92.56 393 TRP A N 1
ATOM 2896 C CA . TRP A 1 393 ? -10.007 -10.242 16.550 1.00 92.56 393 TRP A CA 1
ATOM 2897 C C . TRP A 1 393 ? -8.996 -10.938 15.629 1.00 92.56 393 TRP A C 1
ATOM 2899 O O . TRP A 1 393 ? -9.344 -11.828 14.849 1.00 92.56 393 TRP A O 1
ATOM 2909 N N . ALA A 1 394 ? -7.736 -10.528 15.731 1.00 93.44 394 ALA A N 1
ATOM 2910 C CA . ALA A 1 394 ? -6.594 -11.167 15.099 1.00 93.44 394 ALA A CA 1
ATOM 2911 C C . ALA A 1 394 ? -5.453 -11.337 16.112 1.00 93.44 394 ALA A C 1
ATOM 2913 O O . ALA A 1 394 ? -5.149 -10.441 16.899 1.00 93.44 394 ALA A O 1
ATOM 2914 N N . GLN A 1 395 ? -4.791 -12.484 16.042 1.00 92.19 395 GLN A N 1
ATOM 2915 C CA . GLN A 1 395 ? -3.602 -12.863 16.794 1.00 92.19 395 GLN A CA 1
ATOM 2916 C C . GLN A 1 395 ? -2.428 -13.029 15.828 1.00 92.19 395 GLN A C 1
ATOM 2918 O O . GLN A 1 395 ? -2.580 -13.604 14.748 1.00 92.19 395 GLN A O 1
ATOM 2923 N N . ALA A 1 396 ? -1.243 -12.591 16.247 1.00 89.69 396 ALA A N 1
ATOM 2924 C CA . ALA A 1 396 ? -0.003 -12.891 15.545 1.00 89.69 396 ALA A CA 1
ATOM 2925 C C . ALA A 1 396 ? 0.636 -14.184 16.086 1.00 89.69 396 ALA A C 1
ATOM 2927 O O . ALA A 1 396 ? 0.613 -14.403 17.302 1.00 89.69 396 ALA A O 1
ATOM 2928 N N . PRO A 1 397 ? 1.250 -15.024 15.229 1.00 85.75 397 PRO A N 1
ATOM 2929 C CA . PRO A 1 397 ? 1.955 -16.217 15.683 1.00 85.75 397 PRO A CA 1
ATOM 2930 C C . PRO A 1 397 ? 3.085 -15.840 16.650 1.00 85.75 397 PRO A C 1
ATOM 2932 O O . PRO A 1 397 ? 3.810 -14.869 16.434 1.00 85.75 397 PRO A O 1
ATOM 2935 N N . GLY A 1 398 ? 3.229 -16.608 17.731 1.00 81.88 398 GLY A N 1
ATOM 2936 C CA . GLY A 1 398 ? 4.228 -16.350 18.772 1.00 81.88 398 GLY A CA 1
ATOM 2937 C C . GLY A 1 398 ? 3.803 -15.354 19.858 1.00 81.88 398 GLY A C 1
ATOM 2938 O O . GLY A 1 398 ? 4.553 -15.169 20.816 1.00 81.88 398 GLY A O 1
ATOM 2939 N N . ALA A 1 399 ? 2.601 -14.766 19.787 1.00 79.94 399 ALA A N 1
ATOM 2940 C CA . ALA A 1 399 ? 1.970 -14.203 20.979 1.00 79.94 399 ALA A CA 1
ATOM 2941 C C . ALA A 1 399 ? 1.755 -15.341 21.996 1.00 79.94 399 ALA A C 1
ATOM 2943 O O . ALA A 1 399 ? 1.025 -16.293 21.725 1.00 79.94 399 ALA A O 1
ATOM 2944 N N . ALA A 1 400 ? 2.453 -15.296 23.135 1.00 63.09 400 ALA A N 1
ATOM 2945 C CA . ALA A 1 400 ? 2.365 -16.351 24.143 1.00 63.09 400 ALA A CA 1
ATOM 2946 C C . ALA A 1 400 ? 0.932 -16.417 24.699 1.00 63.09 400 ALA A C 1
ATOM 2948 O O . ALA A 1 400 ? 0.423 -15.399 25.163 1.00 63.09 400 ALA A O 1
ATOM 2949 N N . GLY A 1 401 ? 0.304 -17.599 24.629 1.00 54.88 401 GLY A N 1
ATOM 2950 C CA . GLY A 1 401 ? -1.146 -17.810 24.784 1.00 54.88 401 GLY A CA 1
ATOM 2951 C C . GLY A 1 401 ? -1.710 -17.575 26.188 1.00 54.88 401 GLY A C 1
ATOM 2952 O O . GLY A 1 401 ? -2.162 -18.509 26.849 1.00 54.88 401 GLY A O 1
ATOM 2953 N N . GLY A 1 402 ? -1.672 -16.327 26.648 1.00 55.72 402 GLY A N 1
ATOM 2954 C CA . GLY A 1 402 ? -2.328 -15.848 27.856 1.00 55.72 402 GLY A CA 1
ATOM 2955 C C . GLY A 1 402 ? -3.727 -15.326 27.547 1.00 55.72 402 GLY A C 1
ATOM 2956 O O . GLY A 1 402 ? -3.873 -14.147 27.245 1.00 55.72 402 GLY A O 1
ATOM 2957 N N . ASP A 1 403 ? -4.718 -16.214 27.663 1.00 67.00 403 ASP A N 1
ATOM 2958 C CA . ASP A 1 403 ? -6.164 -15.934 27.667 1.00 67.00 403 ASP A CA 1
ATOM 2959 C C . ASP A 1 403 ? -6.610 -14.846 26.668 1.00 67.00 403 ASP A C 1
ATOM 2961 O O . ASP A 1 403 ? -6.956 -13.715 27.025 1.00 67.00 403 ASP A O 1
ATOM 2965 N N . ASP A 1 404 ? -6.584 -15.202 25.379 1.00 77.06 404 ASP A N 1
ATOM 2966 C CA . ASP A 1 404 ? -6.827 -14.296 24.249 1.00 77.06 404 ASP A CA 1
ATOM 2967 C C . ASP A 1 404 ? -8.114 -13.470 24.397 1.00 77.06 404 ASP A C 1
ATOM 2969 O O . ASP A 1 404 ? -8.163 -12.303 23.991 1.00 77.06 404 ASP A O 1
ATOM 2973 N N . ALA A 1 405 ? -9.143 -14.052 25.021 1.00 83.38 405 ALA A N 1
ATOM 2974 C CA . ALA A 1 405 ? -10.411 -13.394 25.294 1.00 83.38 405 ALA A CA 1
ATOM 2975 C C . ALA A 1 405 ? -10.231 -12.138 26.160 1.00 83.38 405 ALA A C 1
ATOM 2977 O O . ALA A 1 405 ? -10.866 -11.119 25.882 1.00 83.38 405 ALA A O 1
ATOM 2978 N N . VAL A 1 406 ? -9.350 -12.158 27.164 1.00 86.38 406 VAL A N 1
ATOM 2979 C CA . VAL A 1 406 ? -9.055 -10.991 28.014 1.00 86.38 406 VAL A CA 1
ATOM 2980 C C . VAL A 1 406 ? -8.400 -9.880 27.193 1.00 86.38 406 VAL A C 1
ATOM 2982 O O . VAL A 1 406 ? -8.769 -8.710 27.338 1.00 86.38 406 VAL A O 1
ATOM 2985 N N . SER A 1 407 ? -7.493 -10.228 26.274 1.00 86.06 407 SER A N 1
ATOM 2986 C CA . SER A 1 407 ? -6.863 -9.243 25.385 1.00 86.06 407 SER A CA 1
ATOM 2987 C C . SER A 1 407 ? -7.897 -8.561 24.475 1.00 86.06 407 SER A C 1
ATOM 2989 O O . SER A 1 407 ? -7.967 -7.327 24.448 1.00 86.06 407 SER A O 1
ATOM 2991 N N . ALA A 1 408 ? -8.792 -9.339 23.856 1.00 88.25 408 ALA A N 1
ATOM 2992 C CA . ALA A 1 408 ? -9.869 -8.834 23.009 1.00 88.25 408 ALA A CA 1
ATOM 2993 C C . ALA A 1 408 ? -10.869 -7.956 23.786 1.00 88.25 408 ALA A C 1
ATOM 2995 O O . ALA A 1 408 ? -11.244 -6.884 23.308 1.00 88.25 408 ALA A O 1
ATOM 2996 N N . HIS A 1 409 ? -11.247 -8.344 25.010 1.00 88.56 409 HIS A N 1
ATOM 2997 C CA . HIS A 1 409 ? -12.111 -7.528 25.873 1.00 88.56 409 HIS A CA 1
ATOM 2998 C C . HIS A 1 409 ? -11.440 -6.220 26.311 1.00 88.56 409 HIS A C 1
ATOM 3000 O O . HIS A 1 409 ? -12.107 -5.186 26.347 1.00 88.56 409 HIS A O 1
ATOM 3006 N N . SER A 1 410 ? -10.131 -6.223 26.590 1.00 89.44 410 SER A N 1
ATOM 3007 C CA . SER A 1 410 ? -9.401 -4.997 26.948 1.00 89.44 410 SER A CA 1
ATOM 3008 C C . SER A 1 410 ? -9.380 -3.983 25.795 1.00 89.44 410 SER A C 1
ATOM 3010 O O . SER A 1 410 ? -9.622 -2.793 26.006 1.00 89.44 410 SER A O 1
ATOM 3012 N N . VAL A 1 411 ? -9.198 -4.460 24.558 1.00 92.00 411 VAL A N 1
ATOM 3013 C CA . VAL A 1 411 ? -9.272 -3.624 23.354 1.00 92.00 411 VAL A CA 1
ATOM 3014 C C . VAL A 1 411 ? -10.707 -3.173 23.090 1.00 92.00 411 VAL A C 1
ATOM 3016 O O . VAL A 1 411 ? -10.918 -1.995 22.820 1.00 92.00 411 VAL A O 1
ATOM 3019 N N . ALA A 1 412 ? -11.708 -4.042 23.243 1.00 93.00 412 ALA A N 1
ATOM 3020 C CA . ALA A 1 412 ? -13.109 -3.657 23.073 1.00 93.00 412 ALA A CA 1
ATOM 3021 C C . ALA A 1 412 ? -13.570 -2.591 24.080 1.00 93.00 412 ALA A C 1
ATOM 3023 O O . ALA A 1 412 ? -14.320 -1.689 23.704 1.00 93.00 412 ALA A O 1
ATOM 3024 N N . ALA A 1 413 ? -13.084 -2.645 25.324 1.00 91.50 413 ALA A N 1
ATOM 3025 C CA . ALA A 1 413 ? -13.317 -1.612 26.331 1.00 91.50 413 ALA A CA 1
ATOM 3026 C C . ALA A 1 413 ? -12.582 -0.297 26.004 1.00 91.50 413 ALA A C 1
ATOM 3028 O O . ALA A 1 413 ? -13.146 0.781 26.195 1.00 91.50 413 ALA A O 1
ATOM 3029 N N . MET A 1 414 ? -11.356 -0.369 25.468 1.00 95.31 414 MET A N 1
ATOM 3030 C CA . MET A 1 414 ? -10.616 0.804 24.982 1.00 95.31 414 MET A CA 1
ATOM 3031 C C . MET A 1 414 ? -11.356 1.487 23.823 1.00 95.31 414 MET A C 1
ATOM 3033 O O . MET A 1 414 ? -11.582 2.694 23.888 1.00 95.31 414 MET A O 1
ATOM 3037 N N . VAL A 1 415 ? -11.805 0.720 22.823 1.00 95.25 415 VAL A N 1
ATOM 3038 C CA . VAL A 1 415 ? -12.584 1.224 21.678 1.00 95.25 415 VAL A CA 1
ATOM 3039 C C . VAL A 1 415 ? -13.904 1.843 22.141 1.00 95.25 415 VAL A C 1
ATOM 3041 O O . VAL A 1 415 ? -14.188 2.980 21.773 1.00 95.25 415 VAL A O 1
ATOM 3044 N N . ALA A 1 416 ? -14.658 1.170 23.018 1.00 92.31 416 ALA A N 1
ATOM 3045 C CA . ALA A 1 416 ? -15.924 1.692 23.538 1.00 92.31 416 ALA A CA 1
ATOM 3046 C C . ALA A 1 416 ? -15.731 3.000 24.317 1.00 92.31 416 ALA A C 1
ATOM 3048 O O . ALA A 1 416 ? -16.522 3.933 24.190 1.00 92.31 416 ALA A O 1
ATOM 3049 N N . ASN A 1 417 ? -14.652 3.101 25.098 1.00 91.44 417 ASN A N 1
ATOM 3050 C CA . ASN A 1 417 ? -14.312 4.328 25.806 1.00 91.44 417 ASN A CA 1
ATOM 3051 C C . ASN A 1 417 ? -13.834 5.444 24.860 1.00 91.44 417 ASN A C 1
ATOM 3053 O O . ASN A 1 417 ? -14.150 6.603 25.104 1.00 91.44 417 ASN A O 1
ATOM 3057 N N . ALA A 1 418 ? -13.106 5.119 23.788 1.00 92.19 418 ALA A N 1
ATOM 3058 C CA . ALA A 1 418 ? -12.686 6.086 22.775 1.00 92.19 418 ALA A CA 1
ATOM 3059 C C . ALA A 1 418 ? -13.881 6.628 21.971 1.00 92.19 418 ALA A C 1
ATOM 3061 O O . ALA A 1 418 ? -13.998 7.842 21.817 1.00 92.19 418 ALA A O 1
ATOM 3062 N N . LEU A 1 419 ? -14.804 5.758 21.542 1.00 91.50 419 LEU A N 1
ATOM 3063 C CA . LEU A 1 419 ? -16.062 6.156 20.903 1.00 91.50 419 LEU A CA 1
ATOM 3064 C C . LEU A 1 419 ? -16.900 7.030 21.844 1.00 91.50 419 LEU A C 1
ATOM 3066 O O . LEU A 1 419 ? -17.231 8.150 21.472 1.00 91.50 419 LEU A O 1
ATOM 3070 N N . ARG A 1 420 ? -17.121 6.598 23.096 1.00 91.50 420 ARG A N 1
ATOM 3071 C CA . ARG A 1 420 ? -17.817 7.399 24.121 1.00 91.50 420 ARG A CA 1
ATOM 3072 C C . ARG A 1 420 ? -17.172 8.771 24.330 1.00 91.50 420 ARG A C 1
ATOM 3074 O O . ARG A 1 420 ? -17.891 9.741 24.508 1.00 91.50 420 ARG A O 1
ATOM 3081 N N . LEU A 1 421 ? -15.841 8.873 24.324 1.00 85.19 421 LEU A N 1
ATOM 3082 C CA . LEU A 1 421 ? -15.143 10.151 24.501 1.00 85.19 421 LEU A CA 1
ATOM 3083 C C . LEU A 1 421 ? -15.269 11.075 23.284 1.00 85.19 421 LEU A C 1
ATOM 3085 O O . LEU A 1 421 ? -15.367 12.285 23.474 1.00 85.19 421 LEU A O 1
ATOM 3089 N N . GLU A 1 422 ? -15.308 10.550 22.057 1.00 89.81 422 GLU A N 1
ATOM 3090 C CA . GLU A 1 422 ? -15.631 11.369 20.880 1.00 89.81 422 GLU A CA 1
ATOM 3091 C C . GLU A 1 422 ? -17.117 11.731 20.828 1.00 89.81 422 GLU A C 1
ATOM 3093 O O . GLU A 1 422 ? -17.438 12.868 20.498 1.00 89.81 422 GLU A O 1
ATOM 3098 N N . ASP A 1 423 ? -18.018 10.841 21.242 1.00 86.81 423 ASP A N 1
ATOM 3099 C CA . ASP A 1 423 ? -19.445 11.143 21.367 1.00 86.81 423 ASP A CA 1
ATOM 3100 C C . ASP A 1 423 ? -19.706 12.172 22.479 1.00 86.81 423 ASP A C 1
ATOM 3102 O O . ASP A 1 423 ? -20.535 13.052 22.293 1.00 86.81 423 ASP A O 1
ATOM 3106 N N . GLU A 1 424 ? -18.962 12.149 23.591 1.00 85.19 424 GLU A N 1
ATOM 3107 C CA . GLU A 1 424 ? -19.003 13.166 24.660 1.00 85.19 424 GLU A CA 1
ATOM 3108 C C . GLU A 1 424 ? -18.292 14.471 24.282 1.00 85.19 424 GLU A C 1
ATOM 3110 O O . GLU A 1 424 ? -18.587 15.525 24.845 1.00 85.19 424 GLU A O 1
ATOM 3115 N N . ARG A 1 425 ? -17.364 14.434 23.323 1.00 86.12 425 ARG A N 1
ATOM 3116 C CA . ARG A 1 425 ? -16.697 15.618 22.766 1.00 86.12 425 ARG A CA 1
ATOM 3117 C C . ARG A 1 425 ? -17.572 16.286 21.716 1.00 86.12 425 ARG A C 1
ATOM 3119 O O . ARG A 1 425 ? -17.749 17.502 21.767 1.00 86.12 425 ARG A O 1
ATOM 3126 N N . GLU A 1 426 ? -18.163 15.512 20.811 1.00 84.25 426 GLU A N 1
ATOM 3127 C CA . GLU A 1 426 ? -19.173 15.984 19.869 1.00 84.25 426 GLU A CA 1
ATOM 3128 C C . GLU A 1 426 ? -20.420 16.424 20.615 1.00 84.25 426 GLU A C 1
ATOM 3130 O O . GLU A 1 426 ? -20.811 17.565 20.439 1.00 84.25 426 GLU A O 1
ATOM 3135 N N . SER A 1 427 ? -20.983 15.637 21.535 1.00 78.69 427 SER A N 1
ATOM 3136 C CA . SER A 1 427 ? -22.060 16.108 22.413 1.00 78.69 427 SER A CA 1
ATOM 3137 C C . SER A 1 427 ? -21.580 17.140 23.433 1.00 78.69 427 SER A C 1
ATOM 3139 O O . SER A 1 427 ? -22.410 17.743 24.091 1.00 78.69 427 SER A O 1
ATOM 3141 N N . GLY A 1 428 ? -20.280 17.384 23.588 1.00 72.56 428 GLY A N 1
ATOM 3142 C CA . GLY A 1 428 ? -19.728 18.466 24.406 1.00 72.56 428 GLY A CA 1
ATOM 3143 C C . GLY A 1 428 ? -19.744 19.797 23.657 1.00 72.56 428 GLY A C 1
ATOM 3144 O O . GLY A 1 428 ? -20.197 20.808 24.188 1.00 72.56 428 GLY A O 1
A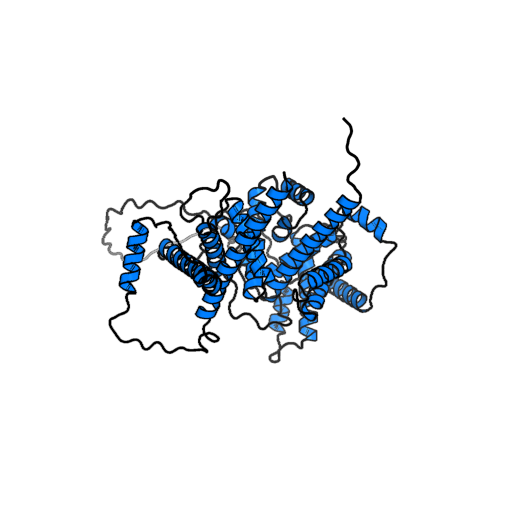TOM 3145 N N . VAL A 1 429 ? -19.348 19.792 22.383 1.00 69.75 429 VAL A N 1
ATOM 3146 C CA . VAL A 1 429 ? -19.502 20.921 21.449 1.00 69.75 429 VAL A CA 1
ATOM 3147 C C . VAL A 1 429 ? -20.980 21.145 21.130 1.00 69.75 429 VAL A C 1
ATOM 3149 O O . VAL A 1 429 ? -21.501 22.254 21.223 1.00 69.75 429 VAL A O 1
ATOM 3152 N N . ASP A 1 430 ? -21.687 20.075 20.806 1.00 57.19 430 ASP A N 1
ATOM 3153 C CA . ASP A 1 430 ? -23.076 20.076 20.385 1.00 57.19 430 ASP A CA 1
ATOM 3154 C C . ASP A 1 430 ? -24.038 20.121 21.583 1.00 57.19 430 ASP A C 1
ATOM 3156 O O . ASP A 1 430 ? -25.200 20.415 21.364 1.00 57.19 430 ASP A O 1
ATOM 3160 N N . ALA A 1 431 ? -23.585 19.983 22.843 1.00 47.34 431 ALA A N 1
ATOM 3161 C CA . ALA A 1 431 ? -24.298 20.456 24.045 1.00 47.34 431 ALA A CA 1
ATOM 3162 C C . ALA A 1 431 ? -23.740 21.755 24.645 1.00 47.34 431 ALA A C 1
ATOM 3164 O O . ALA A 1 431 ? -24.459 22.386 25.405 1.00 47.34 431 ALA A O 1
ATOM 3165 N N . ALA A 1 432 ? -22.593 22.292 24.224 1.00 51.75 432 ALA A N 1
ATOM 3166 C CA . ALA A 1 432 ? -22.409 23.748 24.288 1.00 51.75 432 ALA A CA 1
ATOM 3167 C C . ALA A 1 432 ? -23.425 24.445 23.351 1.00 51.75 432 ALA A C 1
ATOM 3169 O O . ALA A 1 432 ? -23.925 25.526 23.652 1.00 51.75 432 ALA A O 1
ATOM 3170 N N . ARG A 1 433 ? -23.807 23.765 22.259 1.00 44.00 433 ARG A N 1
ATOM 3171 C CA . ARG A 1 433 ? -24.848 24.160 21.295 1.00 44.00 433 ARG A CA 1
ATOM 3172 C C . ARG A 1 433 ? -26.280 23.783 21.726 1.00 44.00 433 ARG A C 1
ATOM 3174 O O . ARG A 1 433 ? -27.195 24.573 21.524 1.00 44.00 433 ARG A O 1
ATOM 3181 N N . LYS A 1 434 ? -26.486 22.607 22.339 1.00 37.97 434 LYS A N 1
ATOM 3182 C CA . LYS A 1 434 ? -27.785 22.075 22.818 1.00 37.97 434 LYS A CA 1
ATOM 3183 C C . LYS A 1 434 ? -28.056 22.270 24.312 1.00 37.97 434 LYS A C 1
ATOM 3185 O O . LYS A 1 434 ? -29.194 22.078 24.699 1.00 37.97 434 LYS A O 1
ATOM 3190 N N . ALA A 1 435 ? -27.147 22.753 25.162 1.00 38.16 435 ALA A N 1
ATOM 3191 C CA . ALA A 1 435 ? -27.548 23.318 26.468 1.00 38.16 435 ALA A CA 1
ATOM 3192 C C . ALA A 1 435 ? -28.398 24.593 26.291 1.00 38.16 435 ALA A C 1
ATOM 3194 O O . ALA A 1 435 ? -29.057 25.048 27.220 1.00 38.16 435 ALA A O 1
ATOM 3195 N N . TRP A 1 436 ? -28.434 25.121 25.066 1.00 36.66 436 TRP A N 1
ATOM 3196 C CA . TRP A 1 436 ? -29.390 26.109 24.583 1.00 36.66 436 TRP A CA 1
ATOM 3197 C C . TRP A 1 436 ? -30.793 25.516 24.279 1.00 36.66 436 TRP A C 1
ATOM 3199 O O . TRP A 1 436 ? -31.744 26.283 24.178 1.00 36.66 436 TRP A O 1
ATOM 3209 N N . LEU A 1 437 ? -30.932 24.184 24.096 1.00 32.84 437 LEU A N 1
ATOM 3210 C CA . LEU A 1 437 ? -32.081 23.493 23.454 1.00 32.84 437 LEU A CA 1
ATOM 3211 C C . LEU A 1 437 ? -32.330 22.000 23.883 1.00 32.84 437 LEU A C 1
ATOM 3213 O O . LEU A 1 437 ? -32.893 21.230 23.108 1.00 32.84 437 LEU A O 1
ATOM 3217 N N . ALA A 1 438 ? -31.886 21.537 25.060 1.00 28.58 438 ALA A N 1
ATOM 3218 C CA . ALA A 1 438 ? -31.948 20.120 25.510 1.00 28.58 438 ALA A CA 1
ATOM 3219 C C . ALA A 1 438 ? -33.373 19.669 25.952 1.00 28.58 438 ALA A C 1
ATOM 3221 O O . ALA A 1 438 ? -34.215 20.556 26.119 1.00 28.58 438 ALA A O 1
ATOM 3222 N N . PRO A 1 439 ? -33.682 18.366 26.240 1.00 35.06 439 PRO A N 1
ATOM 3223 C CA . PRO A 1 439 ? -32.838 17.148 26.361 1.00 35.06 439 PRO A CA 1
ATOM 3224 C C . PRO A 1 439 ? -33.448 15.891 25.647 1.00 35.06 439 PRO A C 1
ATOM 3226 O O . PRO A 1 439 ? -34.207 16.035 24.698 1.00 35.06 439 PRO A O 1
ATOM 3229 N N . SER A 1 440 ? -33.289 14.648 26.143 1.00 38.34 440 SER A N 1
ATOM 3230 C CA . SER A 1 440 ? -32.174 13.696 25.899 1.00 38.34 440 SER A CA 1
ATOM 3231 C C . SER A 1 440 ? -32.593 12.245 26.270 1.00 38.34 440 SER A C 1
ATOM 3233 O O . SER A 1 440 ? -33.376 12.083 27.205 1.00 38.34 440 SER A O 1
ATOM 3235 N N . ALA A 1 441 ? -32.081 11.200 25.591 1.00 34.00 441 ALA A N 1
ATOM 3236 C CA . ALA A 1 441 ? -32.225 9.773 25.967 1.00 34.00 441 ALA A CA 1
ATOM 3237 C C . ALA A 1 441 ? -31.207 8.857 25.235 1.00 34.00 441 ALA A C 1
ATOM 3239 O O . ALA A 1 441 ? -30.823 9.165 24.110 1.00 34.00 441 ALA A O 1
ATOM 3240 N N . ALA A 1 442 ? -30.804 7.724 25.839 1.00 38.16 442 ALA A N 1
ATOM 3241 C CA . ALA A 1 442 ? -29.896 6.719 25.249 1.00 38.16 442 ALA A CA 1
ATOM 3242 C C . ALA A 1 442 ? -30.094 5.304 25.852 1.00 38.16 442 ALA A C 1
ATOM 3244 O O . ALA A 1 442 ? -30.595 5.179 26.970 1.00 38.16 442 ALA A O 1
ATOM 3245 N N . VAL A 1 443 ? -29.682 4.248 25.130 1.00 35.47 443 VAL A N 1
ATOM 3246 C CA . VAL A 1 443 ? -29.700 2.820 25.541 1.00 35.47 443 VAL A CA 1
ATOM 3247 C C . VAL A 1 443 ? -28.466 2.108 24.951 1.00 35.47 443 VAL A C 1
ATOM 3249 O O . VAL A 1 443 ? -28.006 2.500 23.883 1.00 35.47 443 VAL A O 1
ATOM 3252 N N . ALA A 1 444 ? -27.929 1.077 25.620 1.00 38.75 444 ALA A N 1
ATOM 3253 C CA . ALA A 1 444 ? -26.702 0.367 25.223 1.00 38.75 444 ALA A CA 1
ATOM 3254 C C . ALA A 1 444 ? -26.862 -1.171 25.191 1.00 38.75 444 ALA A C 1
ATOM 3256 O O . ALA A 1 444 ? -27.747 -1.722 25.847 1.00 38.75 444 ALA A O 1
ATOM 3257 N N . LEU A 1 445 ? -25.975 -1.861 24.459 1.00 39.06 445 LEU A N 1
ATOM 3258 C CA . LEU A 1 445 ? -25.823 -3.326 24.500 1.00 39.06 445 LEU A CA 1
ATOM 3259 C C . LEU A 1 445 ? -25.091 -3.786 25.776 1.00 39.06 445 LEU A C 1
ATOM 3261 O O . LEU A 1 445 ? -24.272 -3.056 26.331 1.00 39.06 445 LEU A O 1
ATOM 3265 N N . ALA A 1 446 ? -25.350 -5.027 26.203 1.00 36.47 446 ALA A N 1
ATOM 3266 C CA . ALA A 1 446 ? -24.730 -5.657 27.372 1.00 36.47 446 ALA A CA 1
ATOM 3267 C C . ALA A 1 446 ? -23.874 -6.889 26.985 1.00 36.47 446 ALA A C 1
ATOM 3269 O O . ALA A 1 446 ? -24.219 -7.581 26.024 1.00 36.47 446 ALA A O 1
ATOM 3270 N N . PRO A 1 447 ? -22.778 -7.185 27.714 1.00 40.97 447 PRO A N 1
ATOM 3271 C CA . PRO A 1 447 ? -21.897 -8.323 27.439 1.00 40.97 447 PRO A CA 1
ATOM 3272 C C . PRO A 1 447 ? -22.457 -9.669 27.953 1.00 40.97 447 PRO A C 1
ATOM 3274 O O . PRO A 1 447 ? -23.308 -9.682 28.847 1.00 40.97 447 PRO A O 1
ATOM 3277 N N . PRO A 1 448 ? -21.951 -10.815 27.449 1.00 52.66 448 PRO A N 1
ATOM 3278 C CA . PRO A 1 448 ? -22.252 -12.135 28.006 1.00 52.66 448 PRO A CA 1
ATOM 3279 C C . PRO A 1 448 ? -21.655 -12.319 29.421 1.00 52.66 448 PRO A C 1
ATOM 3281 O O . PRO A 1 448 ? -20.620 -11.724 29.741 1.00 52.66 448 PRO A O 1
ATOM 3284 N N . PRO A 1 449 ? -22.274 -13.155 30.280 1.00 56.28 449 PRO A N 1
ATOM 3285 C CA . PRO A 1 449 ? -21.990 -13.174 31.719 1.00 56.28 449 PRO A CA 1
ATOM 3286 C C . PRO A 1 449 ? -20.595 -13.699 32.092 1.00 56.28 449 PRO A C 1
ATOM 3288 O O . PRO A 1 449 ? -19.965 -13.137 32.982 1.00 56.28 449 PRO A O 1
ATOM 3291 N N . GLU A 1 450 ? -20.084 -14.726 31.409 1.00 59.44 450 GLU A N 1
ATOM 3292 C CA . GLU A 1 450 ? -18.781 -15.341 31.729 1.00 59.44 450 GLU A CA 1
ATOM 3293 C C . GLU A 1 450 ? -17.622 -14.347 31.535 1.00 59.44 450 GLU A C 1
ATOM 3295 O O . GLU A 1 450 ? -16.752 -14.204 32.393 1.00 59.44 450 GLU A O 1
ATOM 3300 N N . ALA A 1 451 ? -17.665 -13.572 30.446 1.00 53.47 451 ALA A N 1
ATOM 3301 C CA . ALA A 1 451 ? -16.707 -12.500 30.194 1.00 53.47 451 ALA A CA 1
ATOM 3302 C C . ALA A 1 451 ? -16.835 -11.354 31.210 1.00 53.47 451 ALA A C 1
ATOM 3304 O O . ALA A 1 451 ? -15.827 -10.795 31.641 1.00 53.47 451 ALA A O 1
ATOM 3305 N N . ALA A 1 452 ? -18.060 -11.018 31.631 1.00 57.66 452 ALA A N 1
ATOM 3306 C CA . ALA A 1 452 ? -18.284 -10.010 32.664 1.00 57.66 452 ALA A CA 1
ATOM 3307 C C . ALA A 1 452 ? -17.694 -10.433 34.023 1.00 57.66 452 ALA A C 1
ATOM 3309 O O . ALA A 1 452 ? -17.145 -9.589 34.733 1.00 57.66 452 ALA A O 1
ATOM 3310 N N . GLU A 1 453 ? -17.740 -11.723 34.374 1.00 64.94 453 GLU A N 1
ATOM 3311 C CA . GLU A 1 453 ? -17.115 -12.242 35.595 1.00 64.94 453 GLU A CA 1
ATOM 3312 C C . GLU A 1 453 ? -15.579 -12.273 35.502 1.00 64.94 453 GLU A C 1
ATOM 3314 O O . GLU A 1 453 ? -14.912 -11.823 36.437 1.00 64.94 453 GLU A O 1
ATOM 3319 N N . ALA A 1 454 ? -15.006 -12.684 34.366 1.00 63.91 454 ALA A N 1
ATOM 3320 C CA . ALA A 1 454 ? -13.558 -12.628 34.135 1.00 63.91 454 ALA A CA 1
ATOM 3321 C C . ALA A 1 454 ? -13.012 -11.185 34.197 1.00 63.91 454 ALA A C 1
ATOM 3323 O O . ALA A 1 454 ? -12.028 -10.910 34.890 1.00 63.91 454 ALA A O 1
ATOM 3324 N N . VAL A 1 455 ? -13.698 -10.230 33.555 1.00 57.28 455 VAL A N 1
ATOM 3325 C CA . VAL A 1 455 ? -13.361 -8.798 33.630 1.00 57.28 455 VAL A CA 1
ATOM 3326 C C . VAL A 1 455 ? -13.540 -8.262 35.055 1.00 57.28 455 VAL A C 1
ATOM 3328 O O . VAL A 1 455 ? -12.694 -7.501 35.523 1.00 57.28 455 VAL A O 1
ATOM 3331 N N . ALA A 1 456 ? -14.571 -8.686 35.794 1.00 62.75 456 ALA A N 1
ATOM 3332 C CA . ALA A 1 456 ? -14.739 -8.313 37.199 1.00 62.75 456 ALA A CA 1
ATOM 3333 C C . ALA A 1 456 ? -13.638 -8.895 38.107 1.00 62.75 456 ALA A C 1
ATOM 3335 O O . ALA A 1 456 ? -13.228 -8.234 39.062 1.00 62.75 456 ALA A O 1
ATOM 3336 N N . ALA A 1 457 ? -13.125 -10.095 37.823 1.00 68.12 457 ALA A N 1
ATOM 3337 C CA . ALA A 1 457 ? -11.991 -10.680 38.536 1.00 68.12 457 ALA A CA 1
ATOM 3338 C C . ALA A 1 457 ? -10.687 -9.908 38.259 1.00 68.12 457 ALA A C 1
ATOM 3340 O O . ALA A 1 457 ? -9.996 -9.516 39.202 1.00 68.12 457 ALA A O 1
ATOM 3341 N N . ALA A 1 458 ? -10.399 -9.591 36.993 1.00 60.84 458 ALA A N 1
ATOM 3342 C CA . ALA A 1 458 ? -9.261 -8.751 36.612 1.00 60.84 458 ALA A CA 1
ATOM 3343 C C . ALA A 1 458 ? -9.355 -7.336 37.220 1.00 60.84 458 ALA A C 1
ATOM 3345 O O . ALA A 1 458 ? -8.379 -6.823 37.767 1.00 60.84 458 ALA A O 1
ATOM 3346 N N . ALA A 1 459 ? -10.545 -6.728 37.225 1.00 55.47 459 ALA A N 1
ATOM 3347 C CA . ALA A 1 459 ? -10.789 -5.426 37.846 1.00 55.47 459 ALA A CA 1
ATOM 3348 C C . ALA A 1 459 ? -10.644 -5.442 39.380 1.00 55.47 459 ALA A C 1
ATOM 3350 O O . ALA A 1 459 ? -10.298 -4.418 39.963 1.00 55.47 459 ALA A O 1
ATOM 3351 N N . ARG A 1 460 ? -10.858 -6.588 40.048 1.00 66.00 460 ARG A N 1
ATOM 3352 C CA . ARG A 1 460 ? -10.558 -6.763 41.484 1.00 66.00 460 ARG A CA 1
ATOM 3353 C C . ARG A 1 460 ? -9.055 -6.898 41.746 1.00 66.00 460 ARG A C 1
ATOM 3355 O O . ARG A 1 460 ? -8.581 -6.367 42.743 1.00 66.00 460 ARG A O 1
ATOM 3362 N N . LEU A 1 461 ? -8.308 -7.557 40.856 1.00 58.06 461 LEU A N 1
ATOM 3363 C CA . LEU A 1 461 ? -6.840 -7.658 40.932 1.00 58.06 461 LEU A CA 1
ATOM 3364 C C . LEU A 1 461 ? -6.139 -6.320 40.644 1.00 58.06 461 LEU A C 1
ATOM 3366 O O . LEU A 1 461 ? -5.097 -6.034 41.229 1.00 58.06 461 LEU A O 1
ATOM 3370 N N . HIS A 1 462 ? -6.728 -5.488 39.783 1.00 49.62 462 HIS A N 1
ATOM 3371 C CA . HIS A 1 462 ? -6.261 -4.132 39.476 1.00 49.62 462 HIS A CA 1
ATOM 3372 C C . HIS A 1 462 ? -7.023 -3.028 40.226 1.00 49.62 462 HIS A C 1
ATOM 3374 O O . HIS A 1 462 ? -6.882 -1.849 39.895 1.00 49.62 462 HIS A O 1
ATOM 3380 N N . ALA A 1 463 ? -7.807 -3.378 41.251 1.00 51.38 463 ALA A N 1
ATOM 3381 C CA . ALA A 1 463 ? -8.422 -2.388 42.124 1.00 51.38 463 ALA A CA 1
ATOM 3382 C C . ALA A 1 463 ? -7.310 -1.568 42.805 1.00 51.38 463 ALA A C 1
ATOM 3384 O O . ALA A 1 463 ? -6.372 -2.161 43.349 1.00 51.38 463 ALA A O 1
ATOM 3385 N N . PRO A 1 464 ? -7.367 -0.222 42.785 1.00 49.81 464 PRO A N 1
ATOM 3386 C CA . PRO A 1 464 ? -6.307 0.594 43.357 1.00 49.81 464 PRO A CA 1
ATOM 3387 C C . PRO A 1 464 ? -6.179 0.296 44.852 1.00 49.81 464 PRO A C 1
ATOM 3389 O O . PRO A 1 464 ? -7.130 0.474 45.616 1.00 49.81 464 PRO A O 1
ATOM 3392 N N . LEU A 1 465 ? -4.990 -0.160 45.260 1.00 57.94 465 LEU A N 1
ATOM 3393 C CA . LEU A 1 465 ? -4.654 -0.365 46.668 1.00 57.94 465 LEU A CA 1
ATOM 3394 C C . LEU A 1 465 ? -4.972 0.917 47.458 1.00 57.94 465 LEU A C 1
ATOM 3396 O O . LEU A 1 465 ? -4.693 2.007 46.950 1.00 57.94 465 LEU A O 1
ATOM 3400 N N . PRO A 1 466 ? -5.528 0.821 48.683 1.00 47.41 466 PRO A N 1
ATOM 3401 C CA . PRO A 1 466 ? -5.930 1.981 49.475 1.00 47.41 466 PRO A CA 1
ATOM 3402 C C . PRO A 1 466 ? -4.708 2.763 49.985 1.00 47.41 466 PRO A C 1
ATOM 3404 O O . PRO A 1 466 ? -4.280 2.635 51.131 1.00 47.41 466 PRO A O 1
ATOM 3407 N N . GLY A 1 467 ? -4.151 3.587 49.102 1.00 53.56 467 GLY A N 1
ATOM 3408 C CA . GLY A 1 467 ? -3.032 4.491 49.322 1.00 53.56 467 GLY A CA 1
ATOM 3409 C C . GLY A 1 467 ? -3.165 5.714 48.415 1.00 53.56 467 GLY A C 1
ATOM 3410 O O . GLY A 1 467 ? -3.681 5.635 47.301 1.00 53.56 467 GLY A O 1
ATOM 3411 N N . SER A 1 468 ? -2.740 6.877 48.905 1.00 53.69 468 SER A N 1
ATOM 3412 C CA . SER A 1 468 ? -2.916 8.154 48.210 1.00 53.69 468 SER A CA 1
ATOM 3413 C C . SER A 1 468 ? -1.898 8.337 47.078 1.00 53.69 468 SER A C 1
ATOM 3415 O O . SER A 1 468 ? -0.838 8.933 47.278 1.00 53.69 468 SER A O 1
ATOM 3417 N N . PHE A 1 469 ? -2.221 7.846 45.880 1.00 64.81 469 PHE A N 1
ATOM 3418 C CA . PHE A 1 469 ? -1.447 8.141 44.673 1.00 64.81 469 PHE A CA 1
ATOM 3419 C C . PHE A 1 469 ? -1.601 9.621 44.296 1.00 64.81 469 PHE A C 1
ATOM 3421 O O . PHE A 1 469 ? -2.700 10.086 43.993 1.00 64.81 469 PHE A O 1
ATOM 3428 N N . VAL A 1 470 ? -0.495 10.369 44.297 1.00 59.06 470 VAL A N 1
ATOM 3429 C CA . VAL A 1 470 ? -0.473 11.755 43.811 1.00 59.06 470 VAL A CA 1
ATOM 3430 C C . VAL A 1 470 ? -0.319 11.726 42.293 1.00 59.06 470 VAL A C 1
ATOM 3432 O O . VAL A 1 470 ? 0.767 11.468 41.777 1.00 59.06 470 VAL A O 1
ATOM 3435 N N . VAL A 1 471 ? -1.410 11.985 41.571 1.00 67.62 471 VAL A N 1
ATOM 3436 C CA . VAL A 1 471 ? -1.394 12.086 40.106 1.00 67.62 471 VAL A CA 1
ATOM 3437 C C . VAL A 1 471 ? -0.742 13.411 39.706 1.00 67.62 471 VAL A C 1
ATOM 3439 O O . VAL A 1 471 ? -1.377 14.463 39.733 1.00 67.62 471 VAL A O 1
ATOM 3442 N N . LEU A 1 472 ? 0.542 13.359 39.349 1.00 69.94 472 LEU A N 1
ATOM 3443 C CA . LEU A 1 472 ? 1.271 14.495 38.786 1.00 69.94 472 LEU A CA 1
ATOM 3444 C C . LEU A 1 472 ? 1.073 14.534 37.258 1.00 69.94 472 LEU A C 1
ATOM 3446 O O . LEU A 1 472 ? 1.358 13.535 36.594 1.00 69.94 472 LEU A O 1
ATOM 3450 N N . PRO A 1 473 ? 0.600 15.653 36.677 1.00 73.31 473 PRO A N 1
ATOM 3451 C CA . PRO A 1 473 ? 0.434 15.779 35.233 1.00 73.31 473 PRO A CA 1
ATOM 3452 C C . PRO A 1 473 ? 1.791 15.994 34.547 1.00 73.31 473 PRO A C 1
ATOM 3454 O O . PRO A 1 473 ? 2.290 17.115 34.458 1.00 73.31 473 PRO A O 1
ATOM 3457 N N . ASP A 1 474 ? 2.381 14.912 34.044 1.00 78.69 474 ASP A N 1
ATOM 3458 C CA . ASP A 1 474 ? 3.595 14.962 33.230 1.00 78.69 474 ASP A CA 1
ATOM 3459 C C . ASP A 1 474 ? 3.256 15.321 31.768 1.00 78.69 474 ASP A C 1
ATOM 3461 O O . ASP A 1 474 ? 2.732 14.511 30.997 1.00 78.69 474 ASP A O 1
ATOM 3465 N N . ALA A 1 475 ? 3.557 16.566 31.389 1.00 78.62 475 ALA A N 1
ATOM 3466 C CA . ALA A 1 475 ? 3.370 17.081 30.033 1.00 78.62 475 ALA A CA 1
ATOM 3467 C C . ALA A 1 475 ? 4.392 16.533 29.015 1.00 78.62 475 ALA A C 1
ATOM 3469 O O . ALA A 1 475 ? 4.173 16.658 27.808 1.00 78.62 475 ALA A O 1
ATOM 3470 N N . ASP A 1 476 ? 5.481 15.914 29.476 1.00 82.62 476 ASP A N 1
ATOM 3471 C CA . ASP A 1 476 ? 6.533 15.324 28.649 1.00 82.62 476 ASP A CA 1
ATOM 3472 C C . ASP A 1 476 ? 6.397 13.809 28.490 1.00 82.62 476 ASP A C 1
ATOM 3474 O O . ASP A 1 476 ? 6.840 13.285 27.469 1.00 82.62 476 ASP A O 1
ATOM 3478 N N . LEU A 1 477 ? 5.669 13.113 29.371 1.00 78.38 477 LEU A N 1
ATOM 3479 C CA . LEU A 1 477 ? 5.212 11.728 29.155 1.00 78.38 477 LEU A CA 1
ATOM 3480 C C . LEU A 1 477 ? 4.488 11.575 27.805 1.00 78.38 477 LEU A C 1
ATOM 3482 O O . LEU A 1 477 ? 4.638 10.577 27.104 1.00 78.38 477 LEU A O 1
ATOM 3486 N N . ALA A 1 478 ? 3.762 12.621 27.403 1.00 71.31 478 ALA A N 1
ATOM 3487 C CA . ALA A 1 478 ? 3.125 12.779 26.097 1.00 71.31 478 ALA A CA 1
ATOM 3488 C C . ALA A 1 478 ? 4.088 12.760 24.892 1.00 71.31 478 ALA A C 1
ATOM 3490 O O . ALA A 1 478 ? 3.616 12.649 23.759 1.00 71.31 478 ALA A O 1
ATOM 3491 N N . ARG A 1 479 ? 5.391 12.945 25.113 1.00 74.69 479 ARG A N 1
ATOM 3492 C CA . ARG A 1 479 ? 6.455 13.024 24.098 1.00 74.69 479 ARG A CA 1
ATOM 3493 C C . ARG A 1 479 ? 7.511 11.926 24.268 1.00 74.69 479 ARG A C 1
ATOM 3495 O O . ARG A 1 479 ? 8.130 11.542 23.283 1.00 74.69 479 ARG A O 1
ATOM 3502 N N . SER A 1 480 ? 7.710 11.432 25.491 1.00 81.44 480 SER A N 1
ATOM 3503 C CA . SER A 1 480 ? 8.742 10.454 25.852 1.00 81.44 480 SER A CA 1
ATOM 3504 C C . SER A 1 480 ? 8.238 9.011 25.965 1.00 81.44 480 SER A C 1
ATOM 3506 O O . SER A 1 480 ? 9.029 8.087 25.781 1.00 81.44 480 SER A O 1
ATOM 3508 N N . SER A 1 481 ? 6.950 8.786 26.257 1.00 86.06 481 SER A N 1
ATOM 3509 C CA . SER A 1 481 ? 6.417 7.436 26.474 1.00 86.06 481 SER A CA 1
ATOM 3510 C C . SER A 1 481 ? 5.921 6.795 25.171 1.00 86.06 481 SER A C 1
ATOM 3512 O O . SER A 1 481 ? 4.912 7.255 24.620 1.00 86.06 481 SER A O 1
ATOM 3514 N N . PRO A 1 482 ? 6.540 5.693 24.694 1.00 84.75 482 PRO A N 1
ATOM 3515 C CA . PRO A 1 482 ? 6.048 4.976 23.518 1.00 84.75 482 PRO A CA 1
ATOM 3516 C C . PRO A 1 482 ? 4.652 4.391 23.762 1.00 84.75 482 PRO A C 1
ATOM 3518 O O . PRO A 1 482 ? 3.811 4.440 22.876 1.00 84.75 482 PRO A O 1
ATOM 3521 N N . ALA A 1 483 ? 4.334 3.961 24.990 1.00 85.75 483 ALA A N 1
ATOM 3522 C CA . ALA A 1 483 ? 2.998 3.472 25.334 1.00 85.75 483 ALA A CA 1
ATOM 3523 C C . ALA A 1 483 ? 1.906 4.550 25.164 1.00 85.75 483 ALA A C 1
ATOM 3525 O O . ALA A 1 483 ? 0.804 4.248 24.707 1.00 85.75 483 ALA A O 1
ATOM 3526 N N . VAL A 1 484 ? 2.207 5.819 25.473 1.00 85.88 484 VAL A N 1
ATOM 3527 C CA . VAL A 1 484 ? 1.273 6.941 25.246 1.00 85.88 484 VAL A CA 1
ATOM 3528 C C . VAL A 1 484 ? 1.183 7.296 23.759 1.00 85.88 484 VAL A C 1
ATOM 3530 O O . VAL A 1 484 ? 0.100 7.633 23.279 1.00 85.88 484 VAL A O 1
ATOM 3533 N N . ALA A 1 485 ? 2.283 7.190 23.007 1.00 85.62 485 ALA A N 1
ATOM 3534 C CA . ALA A 1 485 ? 2.274 7.369 21.555 1.00 85.62 485 ALA A CA 1
ATOM 3535 C C . ALA A 1 485 ? 1.439 6.282 20.848 1.00 85.62 485 ALA A C 1
ATOM 3537 O O . ALA A 1 485 ? 0.587 6.611 20.020 1.00 85.62 485 ALA A O 1
ATOM 3538 N N . LEU A 1 486 ? 1.611 5.014 21.228 1.00 88.44 486 LEU A N 1
ATOM 3539 C CA . LEU A 1 486 ? 0.835 3.880 20.729 1.00 88.44 486 LEU A CA 1
ATOM 3540 C C . LEU A 1 486 ? -0.652 4.014 21.080 1.00 88.44 486 LEU A C 1
ATOM 3542 O O . LEU A 1 486 ? -1.492 3.920 20.188 1.00 88.44 486 LEU A O 1
ATOM 3546 N N . LEU A 1 487 ? -0.999 4.322 22.335 1.00 89.56 487 LEU A N 1
ATOM 3547 C CA . LEU A 1 487 ? -2.399 4.524 22.733 1.00 89.56 487 LEU A CA 1
ATOM 3548 C C . LEU A 1 487 ? -3.060 5.670 21.947 1.00 89.56 487 LEU A C 1
ATOM 3550 O O . LEU A 1 487 ? -4.206 5.549 21.522 1.00 89.56 487 LEU A O 1
ATOM 3554 N N . ARG A 1 488 ? -2.336 6.765 21.679 1.00 89.75 488 ARG A N 1
ATOM 3555 C CA . ARG A 1 488 ? -2.832 7.855 20.819 1.00 89.75 488 ARG A CA 1
ATOM 3556 C C . ARG A 1 488 ? -3.043 7.423 19.372 1.00 89.75 488 ARG A C 1
ATOM 3558 O O . ARG A 1 488 ? -4.038 7.824 18.779 1.00 89.75 488 ARG A O 1
ATOM 3565 N N . ARG A 1 489 ? -2.148 6.600 18.813 1.00 91.38 489 ARG A N 1
ATOM 3566 C CA . ARG A 1 489 ? -2.319 5.997 17.478 1.00 91.38 489 ARG A CA 1
ATOM 3567 C C . ARG A 1 489 ? -3.578 5.124 17.427 1.00 91.38 489 ARG A C 1
ATOM 3569 O O . ARG A 1 489 ? -4.352 5.236 16.485 1.00 91.38 489 ARG A O 1
ATOM 3576 N N . GLN A 1 490 ? -3.822 4.328 18.467 1.00 93.81 490 GLN A N 1
ATOM 3577 C CA . GLN A 1 490 ? -5.004 3.468 18.587 1.00 93.81 490 GLN A CA 1
ATOM 3578 C C . GLN A 1 490 ? -6.313 4.266 18.720 1.00 93.81 490 GLN A C 1
ATOM 3580 O O . GLN A 1 490 ? -7.275 3.974 18.015 1.00 93.81 490 GLN A O 1
ATOM 3585 N N . VAL A 1 491 ? -6.350 5.315 19.549 1.00 92.56 491 VAL A N 1
ATOM 3586 C CA . VAL A 1 491 ? -7.517 6.216 19.652 1.00 92.56 491 VAL A CA 1
ATOM 3587 C C . VAL A 1 491 ? -7.745 6.987 18.344 1.00 92.56 491 VAL A C 1
ATOM 3589 O O . VAL A 1 491 ? -8.883 7.101 17.895 1.00 92.56 491 VAL A O 1
ATOM 3592 N N . GLY A 1 492 ? -6.677 7.447 17.684 1.00 93.38 492 GLY A N 1
ATOM 3593 C CA . GLY A 1 492 ? -6.749 8.084 16.364 1.00 93.38 492 GLY A CA 1
ATOM 3594 C C . GLY A 1 492 ? -7.286 7.158 15.268 1.00 93.38 492 GLY A C 1
ATOM 3595 O O . GLY A 1 492 ? -8.041 7.597 14.402 1.00 93.38 492 GLY A O 1
ATOM 3596 N N . LEU A 1 493 ? -6.972 5.861 15.335 1.00 96.56 493 LEU A N 1
ATOM 3597 C CA . LEU A 1 493 ? -7.549 4.852 14.448 1.00 96.56 493 LEU A CA 1
ATOM 3598 C C . LEU A 1 493 ? -9.066 4.715 14.670 1.00 96.56 493 LEU A C 1
ATOM 3600 O O . LEU A 1 493 ? -9.818 4.732 13.700 1.00 96.56 493 LEU A O 1
ATOM 3604 N N . VAL A 1 494 ? -9.532 4.665 15.924 1.00 96.50 494 VAL A N 1
ATOM 3605 C CA . VAL A 1 494 ? -10.975 4.635 16.251 1.00 96.50 494 VAL A CA 1
ATOM 3606 C C . VAL A 1 494 ? -11.693 5.902 15.762 1.00 96.50 494 VAL A C 1
ATOM 3608 O O . VAL A 1 494 ? -12.766 5.802 15.166 1.00 96.50 494 VAL A O 1
ATOM 3611 N N . GLN A 1 495 ? -11.085 7.082 15.938 1.00 95.06 495 GLN A N 1
ATOM 3612 C CA . GLN A 1 495 ? -11.591 8.354 15.401 1.00 95.06 495 GLN A CA 1
ATOM 3613 C C . GLN A 1 495 ? -11.769 8.297 13.873 1.00 95.06 495 GLN A C 1
ATOM 3615 O O . GLN A 1 495 ? -12.822 8.675 13.364 1.00 95.06 495 GLN A O 1
ATOM 3620 N N . GLN A 1 496 ? -10.774 7.787 13.138 1.00 96.69 496 GLN A N 1
ATOM 3621 C CA . GLN A 1 496 ? -10.835 7.671 11.676 1.00 96.69 496 GLN A CA 1
ATOM 3622 C C . GLN A 1 496 ? -11.845 6.620 11.191 1.00 96.69 496 GLN A C 1
ATOM 3624 O O . GLN A 1 496 ? -12.522 6.851 10.189 1.00 96.69 496 GLN A O 1
ATOM 3629 N N . VAL A 1 497 ? -12.024 5.508 11.915 1.00 97.25 497 VAL A N 1
ATOM 3630 C CA . VAL A 1 497 ? -13.098 4.536 11.632 1.00 97.25 497 VAL A CA 1
ATOM 3631 C C . VAL A 1 497 ? -14.473 5.192 11.788 1.00 97.25 497 VAL A C 1
ATOM 3633 O O . VAL A 1 497 ? -15.308 5.077 10.891 1.00 97.25 497 VAL A O 1
ATOM 3636 N N . ARG A 1 498 ? -14.696 5.935 12.881 1.00 95.88 498 ARG A N 1
ATOM 3637 C CA . ARG A 1 498 ? -15.943 6.680 13.121 1.00 95.88 498 ARG A CA 1
ATOM 3638 C C . ARG A 1 498 ? -16.209 7.717 12.026 1.00 95.88 498 ARG A C 1
ATOM 3640 O O . ARG A 1 498 ? -17.327 7.788 11.520 1.00 95.88 498 ARG A O 1
ATOM 3647 N N . GLU A 1 499 ? -15.187 8.466 11.610 1.00 95.44 499 GLU A N 1
ATOM 3648 C CA . GLU A 1 499 ? -15.302 9.443 10.521 1.00 95.44 499 GLU A CA 1
ATOM 3649 C C . GLU A 1 499 ? -15.683 8.782 9.183 1.00 95.44 499 GLU A C 1
ATOM 3651 O O . GLU A 1 499 ? -16.590 9.266 8.500 1.00 95.44 499 GLU A O 1
ATOM 3656 N N . LEU A 1 500 ? -15.057 7.651 8.820 1.00 96.00 500 LEU A N 1
ATOM 3657 C CA . LEU A 1 500 ? -15.397 6.925 7.590 1.00 96.00 500 LEU A CA 1
ATOM 3658 C C . LEU A 1 500 ? -16.840 6.404 7.614 1.00 96.00 500 LEU A C 1
ATOM 3660 O O . LEU A 1 500 ? -17.538 6.530 6.609 1.00 96.00 500 LEU A O 1
ATOM 3664 N N . VAL A 1 501 ? -17.306 5.846 8.736 1.00 96.19 501 VAL A N 1
ATOM 3665 C CA . VAL A 1 501 ? -18.683 5.332 8.855 1.00 96.19 501 VAL A CA 1
ATOM 3666 C C . VAL A 1 501 ? -19.707 6.456 8.668 1.00 96.19 501 VAL A C 1
ATOM 3668 O O . VAL A 1 501 ? -20.641 6.297 7.882 1.00 96.19 501 VAL A O 1
ATOM 3671 N N . ILE A 1 502 ? -19.494 7.619 9.295 1.00 95.25 502 ILE A N 1
ATOM 3672 C CA . ILE A 1 502 ? -20.345 8.807 9.104 1.00 95.25 502 ILE A CA 1
ATOM 3673 C C . ILE A 1 502 ? -20.321 9.260 7.636 1.00 95.25 502 ILE A C 1
ATOM 3675 O O . ILE A 1 502 ? -21.371 9.510 7.043 1.00 95.25 502 ILE A O 1
ATOM 3679 N N . ARG A 1 503 ? -19.136 9.314 7.014 1.00 95.62 503 ARG A N 1
ATOM 3680 C CA . ARG A 1 503 ? -18.971 9.683 5.598 1.00 95.62 503 ARG A CA 1
ATOM 3681 C C . ARG A 1 503 ? -19.746 8.733 4.672 1.00 95.62 503 ARG A C 1
ATOM 3683 O O . ARG A 1 503 ? -20.471 9.199 3.796 1.00 95.62 503 ARG A O 1
ATOM 3690 N N . LYS A 1 504 ? -19.656 7.419 4.905 1.00 95.50 504 LYS A N 1
ATOM 3691 C CA . LYS A 1 504 ? -20.341 6.382 4.112 1.00 95.50 504 LYS A CA 1
ATOM 3692 C C . LYS A 1 504 ? -21.859 6.378 4.304 1.00 95.50 504 LYS A C 1
ATOM 3694 O O . LYS A 1 504 ? -22.574 6.158 3.328 1.00 95.50 504 LYS A O 1
ATOM 3699 N N . ALA A 1 505 ? -22.361 6.690 5.500 1.00 93.62 505 ALA A N 1
ATOM 3700 C CA . ALA A 1 505 ? -23.794 6.889 5.725 1.00 93.62 505 ALA A CA 1
ATOM 3701 C C . ALA A 1 505 ? -24.338 8.054 4.874 1.00 93.62 505 ALA A C 1
ATOM 3703 O O . ALA A 1 505 ? -25.267 7.864 4.090 1.00 93.62 505 ALA A O 1
ATOM 3704 N N . LEU A 1 506 ? -23.681 9.220 4.927 1.00 95.31 506 LEU A N 1
ATOM 3705 C CA . LEU A 1 506 ? -24.056 10.407 4.142 1.00 95.31 506 LEU A CA 1
ATOM 3706 C C . LEU A 1 506 ? -23.946 10.183 2.620 1.00 95.31 506 LEU A C 1
ATOM 3708 O O . LEU A 1 506 ? -24.714 10.755 1.845 1.00 95.31 506 LEU A O 1
ATOM 3712 N N . GLU A 1 507 ? -22.997 9.362 2.162 1.00 94.50 507 GLU A N 1
ATOM 3713 C CA . GLU A 1 507 ? -22.907 8.932 0.758 1.00 94.50 507 GLU A CA 1
ATOM 3714 C C . GLU A 1 507 ? -24.089 8.031 0.352 1.00 94.50 507 GLU A C 1
ATOM 3716 O O . GLU A 1 507 ? -24.638 8.200 -0.740 1.00 94.50 507 GLU A O 1
ATOM 3721 N N . SER A 1 508 ? -24.526 7.122 1.230 1.00 93.25 508 SER A N 1
ATOM 3722 C CA . SER A 1 508 ? -25.679 6.239 0.999 1.00 93.25 508 SER A CA 1
ATOM 3723 C C . SER A 1 508 ? -27.007 7.006 0.964 1.00 93.25 508 SER A C 1
ATOM 3725 O O . SER A 1 508 ? -27.837 6.763 0.084 1.00 93.25 508 SER A O 1
ATOM 3727 N N . GLU A 1 509 ? -27.200 7.969 1.867 1.00 94.56 509 GLU A N 1
ATOM 3728 C CA . GLU A 1 509 ? -28.371 8.859 1.886 1.00 94.56 509 GLU A CA 1
ATOM 3729 C C . GLU A 1 509 ? -28.481 9.640 0.569 1.00 94.56 509 GLU A C 1
ATOM 3731 O O . GLU A 1 509 ? -29.467 9.504 -0.154 1.00 94.56 509 GLU A O 1
ATOM 3736 N N . ARG A 1 510 ? -27.414 10.349 0.174 1.00 95.50 510 ARG A N 1
ATOM 3737 C CA . ARG A 1 510 ? -27.354 11.118 -1.087 1.00 95.50 510 ARG A CA 1
ATOM 3738 C C . ARG A 1 510 ? -27.518 10.262 -2.342 1.00 95.50 510 ARG A C 1
ATOM 3740 O O . ARG A 1 510 ? -27.955 10.767 -3.373 1.00 95.50 510 ARG A O 1
ATOM 3747 N N . SER A 1 511 ? -27.120 8.992 -2.289 1.00 94.38 511 SER A N 1
ATOM 3748 C CA . SER A 1 511 ? -27.322 8.048 -3.395 1.00 94.38 511 SER A CA 1
ATOM 3749 C C . SER A 1 511 ? -28.786 7.616 -3.491 1.00 94.38 511 SER A C 1
ATOM 3751 O O . SER A 1 511 ? -29.315 7.491 -4.592 1.00 94.38 511 SER A O 1
ATOM 3753 N N . THR A 1 512 ? -29.458 7.476 -2.346 1.00 94.94 512 THR A N 1
ATOM 3754 C CA . THR A 1 512 ? -30.896 7.182 -2.261 1.00 94.94 512 THR A CA 1
ATOM 3755 C C . THR A 1 512 ? -31.730 8.370 -2.750 1.00 94.94 512 THR A C 1
ATOM 3757 O O . THR A 1 512 ? -32.617 8.187 -3.578 1.00 94.94 512 THR A O 1
ATOM 3760 N N . GLU A 1 513 ? -31.395 9.598 -2.336 1.00 94.50 513 GLU A N 1
ATOM 3761 C CA . GLU A 1 513 ? -32.061 10.840 -2.781 1.00 94.50 513 GLU A CA 1
ATOM 3762 C C . GLU A 1 513 ? -31.978 11.090 -4.297 1.00 94.50 513 GLU A C 1
ATOM 3764 O O . GLU A 1 513 ? -32.808 11.809 -4.846 1.00 94.50 513 GLU A O 1
ATOM 3769 N N . ARG A 1 514 ? -30.978 10.522 -4.984 1.00 93.50 514 ARG A N 1
ATOM 3770 C CA . ARG A 1 514 ? -30.794 10.638 -6.445 1.00 93.50 514 ARG A CA 1
ATOM 3771 C C . ARG A 1 514 ? -31.451 9.510 -7.245 1.00 93.50 514 ARG A C 1
ATOM 3773 O O . ARG A 1 514 ? -31.438 9.570 -8.472 1.00 93.50 514 ARG A O 1
ATOM 3780 N N . GLY A 1 515 ? -31.950 8.472 -6.575 1.00 87.94 515 GLY A N 1
ATOM 3781 C CA . GLY A 1 515 ? -32.564 7.294 -7.198 1.00 87.94 515 GLY A CA 1
ATOM 3782 C C . GLY A 1 515 ? -34.092 7.352 -7.307 1.00 87.94 515 GLY A C 1
ATOM 3783 O O . GLY A 1 515 ? -34.691 6.346 -7.690 1.00 87.94 515 GLY A O 1
ATOM 3784 N N . VAL A 1 516 ? -34.705 8.485 -6.941 1.00 66.81 516 VAL A N 1
ATOM 3785 C CA . VAL A 1 516 ? -36.159 8.721 -6.849 1.00 66.81 516 VAL A CA 1
ATOM 3786 C C . VAL A 1 516 ? -36.560 9.910 -7.720 1.00 66.81 516 VAL A C 1
ATOM 3788 O O . VAL A 1 516 ? -37.578 9.770 -8.433 1.00 66.81 516 VAL A O 1
#

Sequence (516 aa):
MAVNLGSSRADQEQEADQELQGYLRALLLAYLASQNRSLFAARCLVQTCIEAHRSGISLRDLEGALTVAGLQSGGQLLAPLEQETALSWAGFALLTLEAIGVPLHTEAERRGARAGELEAAVTAAQQGMRRLVAQTVDMYRGGFDARRMLLQQALATPKGGLGPFAALMQQNTRLIILTLEVVRDAGLPTAAPLGASVLSPAAGEDPNSSGEDPDVLHEDATPSAEELRPPAEPRVEGPGDAGKRAPGAAQVDFPTVHGVPMDYVYGFLPDQRRAELAGAVGGDVARLERRAAAVRLQVAFTGALAGSLLSVTAFVEEAFSCYREGFTAQAVFNQLQPDELMQSGIVLPIAAAAPAEAPTGVLLAQWLSIAYIALAQLGVERLAGSNEPGWAWAQAPGAAGGDDAVSAHSVAAMVANALRLEDERESGVDAARKAWLAPSAAVALAPPPEAAEAVAAAARLHAPLPGSFVVLPDADLARSSPAVALLRRQVGLVQQVRELVIRKALESERSTERGV

Radius of gyration: 28.85 Å; chains: 1; bounding box: 74×88×82 Å

Secondary structure (DSSP, 8-state):
--------HHHHHHHHHHHHHHHHHHHHHHHHHHHTTBHHHHHHHHHHHHHHHHTT--HHHHHHHHHHHHHHTTT-SS-HHHHHHHHHHHHHHHHHHHHHTPPPPHHHHHHHHHHGGG-----HHHHHHHHHHHHHHHHHHTT--HHHHHHHHHHH--TT---HHHHHHHHHHHHHHHHHHHHHHTT---SSPPPPPTTSPPTT--TT------------------------------------PPPP---------SS---HHHHTTS-HHHHHHHHHHTTS-HHHHHHHHHHHHHHHHHHHHHTT-HHHHHHHHHHHHHHHHTT--HHHHHTTS-GGGGS--B-SPPSSSPPPSS---HHHHHHHHHHHHHHHHHTT---SS----TTTT----TT---S-HHHHHHHHHHHHHHHHHHHHHHHHHHHHHHHTTT-----------HHHHHHHHHHHHHTSPPSS-------TTHHHH-HHHHHHHHHHHHHHHHHHHHHHHHHHHHHHHHT--

pLDDT: mean 79.82, std 19.99, range [28.58, 98.25]